Protein AF-0000000082405151 (afdb_homodimer)

Sequence (418 aa):
MPEPERIDKRSLRYAGRREELLDALTRYVIDNGVGELTVRQLAKAVGVSHASLLNHFESKENLLSEVIENMRGESIPIAVPMKPGVDPAAVLTAWWTERTTPEVLPRFRVMVEIYALALGDRERYGRFLDRFVGDWIEALEAGLRQAGCPEDDVASVATLLLSQMRGLSMDLLATGDRARVDRAFGLFVDGFAARAREWSTPGSDRLQHMPEPERIDKRSLRYAGRREELLDALTRYVIDNGVGELTVRQLAKAVGVSHASLLNHFESKENLLSEVIENMRGESIPIAVPMKPGVDPAAVLTAWWTERTTPEVLPRFRVMVEIYALALGDRERYGRFLDRFVGDWIEALEAGLRQAGCPEDDVASVATLLLSQMRGLSMDLLATGDRARVDRAFGLFVDGFAARAREWSTPGSDRLQH

Organism: Rhodococcus erythropolis (NCBI:txid1833)

Nearest PDB structures (foldseek):
  6el2-assembly1_B  TM=7.004E-01  e=1.557E-03  Sulfolobus acidocaldarius
  4x1e-assembly1_B  TM=6.246E-01  e=1.176E-03  Escherichia coli CFT073
  7w2q-assembly1_B  TM=6.447E-01  e=5.257E-03  Pseudomonas aeruginosa PAO1
  5icj-assembly1_B  TM=6.726E-01  e=6.643E-03  Mycobacterium tuberculosis
  5efy-assembly1_A  TM=4.944E-01  e=3.450E-03  Streptomyces coelicolor A3(2)

Foldseek 3Di:
DPDPPPPDPVVVVVVVVLVVLLVQLLVVCLVPADVPDDLCNSCVSSVHDSVVVCVSQVDPLSSVVSSLVVLVVVQLPDQLCLAPPDQNLVSLVVSLVVCQPPVRLSSLVNLVRLVVVCVVPVVSCVVSVCCVQPVQLVSQLVSCVNLQNDPVCSNVVSVCSVVLSSVLSVVCVVPVCVVVSVVVVVVVSVVVSVVSVVRPPPPPPPPPD/DPDPPCPDPVVVVVVVVLVVLLVQLLVVCLVPADVPDDLCNSCVSSVHDSVVVCVSQVDPLSSVVSSLVVLVVVLLPDQLCLAPPDQNLVSLVVSLVVCQPPVRLSSLVNLVRLVVVCVVPVVSCVVSVCCVQPVQLVSQLVSCVNLQNDPVCSSVVSVCSVVLSSVLSVVCVVPVCCVVSVVVVVVVSVVVSVVSVVRPPPPPPPPPD

Secondary structure (DSSP, 8-state):
--------HHHHHHHHHHHHHHHHHHHHHHHH-STT--HHHHHHHHT--HHHHHHHHSSHHHHHHHHHHHHHHHHS-SS----TTS-HHHHHHHHHHHHTSTTTHHHHHHHHHHHHHHHH-HHHHHHHHHHHHHHHHHHHHHHHHHTT--HHHHHHHHHHHHHHHHHHHHHHHHH--HHHHHHHHHHHHHHHHHHHHHHHS--------/--------HHHHHHHHHHHHHHHHHHHHHHHH-STT--HHHHHHHHT--HHHHHHHHSSHHHHHHHHHHHHHHHHS-SS----TTS-HHHHHHHHHHHHTSTTTHHHHHHHHHHHHHHHH-HHHHHHHHHHHHHHHHHHHHHHHHHTT--HHHHHHHHHHHHHHHHHHHHHHHHH--HHHHHHHHHHHHHHHHHHHHHHHS--------

pLDDT: mean 81.21, std 15.54, range [27.67, 98.06]

Radius of gyration: 25.45 Å; Cα contacts (8 Å, |Δi|>4): 414; chains: 2; bounding box: 103×83×60 Å

Structure (mmCIF, N/CA/C/O backbone):
data_AF-0000000082405151-model_v1
#
loop_
_entity.id
_entity.type
_entity.pdbx_description
1 polymer 'TetR/AcrR family transcriptional regulator'
#
loop_
_atom_site.group_PDB
_atom_site.id
_atom_site.type_symbol
_atom_site.label_atom_id
_atom_site.label_alt_id
_atom_site.label_comp_id
_atom_site.label_asym_id
_atom_site.label_entity_id
_atom_site.label_seq_id
_atom_site.pdbx_PDB_ins_code
_atom_site.Cartn_x
_atom_site.Cartn_y
_atom_site.Cartn_z
_atom_site.occupancy
_atom_site.B_iso_or_equiv
_atom_site.auth_seq_id
_atom_site.auth_comp_id
_atom_site.auth_asym_id
_atom_site.auth_atom_id
_atom_site.pdbx_PDB_model_num
ATOM 1 N N . MET A 1 1 ? 49.594 31.188 -8.688 1 39.72 1 MET A N 1
ATOM 2 C CA . MET A 1 1 ? 48.938 29.938 -8.328 1 39.72 1 MET A CA 1
ATOM 3 C C . MET A 1 1 ? 47.688 30.188 -7.508 1 39.72 1 MET A C 1
ATOM 5 O O . MET A 1 1 ? 47.719 30.922 -6.52 1 39.72 1 MET A O 1
ATOM 9 N N . PRO A 1 2 ? 46.406 30.109 -8.008 1 48.66 2 PRO A N 1
ATOM 10 C CA . PRO A 1 2 ? 45.219 30.516 -7.219 1 48.66 2 PRO A CA 1
ATOM 11 C C . PRO A 1 2 ? 45.156 29.812 -5.859 1 48.66 2 PRO A C 1
ATOM 13 O O . PRO A 1 2 ? 45.688 28.703 -5.707 1 48.66 2 PRO A O 1
ATOM 16 N N . GLU A 1 3 ? 45.25 30.547 -4.734 1 45.31 3 GLU A N 1
ATOM 17 C CA . GLU A 1 3 ? 45.156 30.031 -3.377 1 45.31 3 GLU A CA 1
ATOM 18 C C . GLU A 1 3 ? 44.031 29 -3.268 1 45.31 3 GLU A C 1
ATOM 20 O O . GLU A 1 3 ? 42.969 29.188 -3.83 1 45.31 3 GLU A O 1
ATOM 25 N N . PRO A 1 4 ? 44.406 27.719 -3.062 1 49.75 4 PRO A N 1
ATOM 26 C CA . PRO A 1 4 ? 43.375 26.688 -2.916 1 49.75 4 PRO A CA 1
ATOM 27 C C . PRO A 1 4 ? 42.156 27.172 -2.131 1 49.75 4 PRO A C 1
ATOM 29 O O . PRO A 1 4 ? 42.281 28.016 -1.244 1 49.75 4 PRO A O 1
ATOM 32 N N . GLU A 1 5 ? 41.094 27.438 -2.715 1 47.69 5 GLU A N 1
ATOM 33 C CA . GLU A 1 5 ? 39.812 27.828 -2.135 1 47.69 5 GLU A CA 1
ATOM 34 C C . GLU A 1 5 ? 39.656 27.281 -0.72 1 47.69 5 GLU A C 1
ATOM 36 O O . GLU A 1 5 ? 39.75 26.062 -0.505 1 47.69 5 GLU A O 1
ATOM 41 N N . ARG A 1 6 ? 40.188 27.844 0.353 1 46.38 6 ARG A N 1
ATOM 42 C CA . ARG A 1 6 ? 39.938 27.594 1.771 1 46.38 6 ARG A CA 1
ATOM 43 C C . ARG A 1 6 ? 38.531 27.078 2 1 46.38 6 ARG A C 1
ATOM 45 O O . ARG A 1 6 ? 37.562 27.828 1.889 1 46.38 6 ARG A O 1
ATOM 52 N N . ILE A 1 7 ? 38.125 25.938 1.45 1 52.62 7 ILE A N 1
ATOM 53 C CA . ILE A 1 7 ? 36.906 25.312 1.968 1 52.62 7 ILE A CA 1
ATOM 54 C C . ILE A 1 7 ? 36.75 25.625 3.451 1 52.62 7 ILE A C 1
ATOM 56 O O . ILE A 1 7 ? 37.562 25.219 4.273 1 52.62 7 ILE A O 1
ATOM 60 N N . ASP A 1 8 ? 36.219 26.844 3.857 1 57.56 8 ASP A N 1
ATOM 61 C CA . ASP A 1 8 ? 36.062 27.484 5.164 1 57.56 8 ASP A CA 1
ATOM 62 C C . ASP A 1 8 ? 35.469 26.5 6.18 1 57.56 8 ASP A C 1
ATOM 64 O O . ASP A 1 8 ? 34.562 25.75 5.863 1 57.56 8 ASP A O 1
ATOM 68 N N . LYS A 1 9 ? 36.219 26.016 7.23 1 59.38 9 LYS A N 1
ATOM 69 C CA . LYS A 1 9 ? 35.875 25.234 8.406 1 59.38 9 LYS A CA 1
ATOM 70 C C . LYS A 1 9 ? 34.438 25.5 8.844 1 59.38 9 LYS A C 1
ATOM 72 O O . LYS A 1 9 ? 33.719 24.578 9.297 1 59.38 9 LYS A O 1
ATOM 77 N N . ARG A 1 10 ? 34.062 26.812 8.711 1 60.12 10 ARG A N 1
ATOM 78 C CA . ARG A 1 10 ? 32.719 27.188 9.094 1 60.12 10 ARG A CA 1
ATOM 79 C C . ARG A 1 10 ? 31.672 26.484 8.219 1 60.12 10 ARG A C 1
ATOM 81 O O . ARG A 1 10 ? 30.641 26.031 8.711 1 60.12 10 ARG A O 1
ATOM 88 N N . SER A 1 11 ? 32 26.422 6.871 1 62.91 11 SER A N 1
ATOM 89 C CA . SER A 1 11 ? 31.094 25.75 5.941 1 62.91 11 SER A CA 1
ATOM 90 C C . SER A 1 11 ? 31 24.266 6.238 1 62.91 11 SER A C 1
ATOM 92 O O . SER A 1 11 ? 29.922 23.672 6.16 1 62.91 11 SER A O 1
ATOM 94 N N . LEU A 1 12 ? 32.094 23.719 6.59 1 58.53 12 LEU A N 1
ATOM 95 C CA . LEU A 1 12 ? 32.094 22.297 6.93 1 58.53 12 LEU A CA 1
ATOM 96 C C . LEU A 1 12 ? 31.328 22.047 8.227 1 58.53 12 LEU A C 1
ATOM 98 O O . LEU A 1 12 ? 30.609 21.047 8.336 1 58.53 12 LEU A O 1
ATOM 102 N N . ARG A 1 13 ? 31.594 22.891 9.219 1 62.38 13 ARG A N 1
ATOM 103 C CA . ARG A 1 13 ? 30.844 22.781 10.469 1 62.38 13 ARG A CA 1
ATOM 104 C C . ARG A 1 13 ? 29.344 22.938 10.234 1 62.38 13 ARG A C 1
ATOM 106 O O . ARG A 1 13 ? 28.547 22.219 10.828 1 62.38 13 ARG A O 1
ATOM 113 N N . TYR A 1 14 ? 29.141 23.844 9.328 1 64.94 14 TYR A N 1
ATOM 114 C CA . TYR A 1 14 ? 27.734 24.094 8.992 1 64.94 14 TYR A CA 1
ATOM 115 C C . TYR A 1 14 ? 27.141 22.906 8.258 1 64.94 14 TYR A C 1
ATOM 117 O O . TYR A 1 14 ? 26.031 22.469 8.578 1 64.94 14 TYR A O 1
ATOM 125 N N . ALA A 1 15 ? 27.906 22.406 7.277 1 69.62 15 ALA A N 1
ATOM 126 C CA . ALA A 1 15 ? 27.469 21.25 6.523 1 69.62 15 ALA A CA 1
ATOM 127 C C . ALA A 1 15 ? 27.312 20.031 7.43 1 69.62 15 ALA A C 1
ATOM 129 O O . ALA A 1 15 ? 26.375 19.25 7.281 1 69.62 15 ALA A O 1
ATOM 130 N N . GLY A 1 16 ? 28.203 19.844 8.227 1 71.25 16 GLY A N 1
ATOM 131 C CA . GLY A 1 16 ? 28.125 18.75 9.188 1 71.25 16 GLY A CA 1
ATOM 132 C C . GLY A 1 16 ? 26.906 18.844 10.102 1 71.25 16 GLY A C 1
ATOM 133 O O . GLY A 1 16 ? 26.234 17.844 10.344 1 71.25 16 GLY A O 1
ATOM 134 N N . ARG A 1 17 ? 26.641 20.016 10.461 1 82.06 17 ARG A N 1
ATOM 135 C CA . ARG A 1 17 ? 25.5 20.234 11.328 1 82.06 17 ARG A CA 1
ATOM 136 C C . ARG A 1 17 ? 24.188 19.969 10.586 1 82.06 17 ARG A C 1
ATOM 138 O O . ARG A 1 17 ? 23.266 19.359 11.141 1 82.06 17 ARG A O 1
ATOM 145 N N . ARG A 1 18 ? 24.234 20.359 9.344 1 87.75 18 ARG A N 1
ATOM 146 C CA . ARG A 1 18 ? 23.047 20.141 8.523 1 87.75 18 ARG A CA 1
ATOM 147 C C . ARG A 1 18 ? 22.766 18.641 8.352 1 87.75 18 ARG A C 1
ATOM 149 O O . ARG A 1 18 ? 21.625 18.219 8.453 1 87.75 18 ARG A O 1
ATOM 156 N N . GLU A 1 19 ? 23.812 17.906 8.109 1 88.38 19 GLU A N 1
ATOM 157 C CA . GLU A 1 19 ? 23.672 16.469 7.934 1 88.38 19 GLU A CA 1
ATOM 158 C C . GLU A 1 19 ? 23.203 15.797 9.227 1 88.38 19 GLU A C 1
ATOM 160 O O . GLU A 1 19 ? 22.375 14.883 9.195 1 88.38 19 GLU A O 1
ATOM 165 N N . GLU A 1 20 ? 23.734 16.234 10.25 1 89.5 20 GLU A N 1
ATOM 166 C CA . GLU A 1 20 ? 23.328 15.719 11.547 1 89.5 20 GLU A CA 1
ATOM 167 C C . GLU A 1 20 ? 21.859 16.016 11.82 1 89.5 20 GLU A C 1
ATOM 169 O O . GLU A 1 20 ? 21.125 15.164 12.336 1 89.5 20 GLU A O 1
ATOM 174 N N . LEU A 1 21 ? 21.484 17.203 11.492 1 90.62 21 LEU A N 1
ATOM 175 C CA . LEU A 1 21 ? 20.094 17.609 11.672 1 90.62 21 LEU A CA 1
ATOM 176 C C . LEU A 1 21 ? 19.172 16.781 10.797 1 90.62 21 LEU A C 1
ATOM 178 O O . LEU A 1 21 ? 18.109 16.312 11.25 1 90.62 21 LEU A O 1
ATOM 182 N N . LEU A 1 22 ? 19.641 16.578 9.625 1 90.81 22 LEU A N 1
ATOM 183 C CA . LEU A 1 22 ? 18.844 15.789 8.695 1 90.81 22 LEU A CA 1
ATOM 184 C C . LEU A 1 22 ? 18.672 14.359 9.203 1 90.81 22 LEU A C 1
ATOM 186 O O . LEU A 1 22 ? 17.578 13.797 9.133 1 90.81 22 LEU A O 1
ATOM 190 N N . ASP A 1 23 ? 19.703 13.82 9.711 1 90.5 23 ASP A N 1
ATOM 191 C CA . ASP A 1 23 ? 19.656 12.461 10.242 1 90.5 23 ASP A CA 1
ATOM 192 C C . ASP A 1 23 ? 18.719 12.367 11.438 1 90.5 23 ASP A C 1
ATOM 194 O O . ASP A 1 23 ? 17.906 11.438 11.531 1 90.5 23 ASP A O 1
ATOM 198 N N . ALA A 1 24 ? 18.844 13.328 12.25 1 91.44 24 ALA A N 1
ATOM 199 C CA . ALA A 1 24 ? 17.984 13.359 13.438 1 91.44 24 ALA A CA 1
ATOM 200 C C . ALA A 1 24 ? 16.516 13.539 13.047 1 91.44 24 ALA A C 1
ATOM 202 O O . ALA A 1 24 ? 15.641 12.891 13.617 1 91.44 24 ALA A O 1
ATOM 203 N N . LEU A 1 25 ? 16.328 14.375 12.102 1 91.19 25 LEU A N 1
ATOM 204 C CA . LEU A 1 25 ? 14.969 14.617 11.633 1 91.19 25 LEU A CA 1
ATOM 205 C C . LEU A 1 25 ? 14.398 13.383 10.953 1 91.19 25 LEU A C 1
ATOM 207 O O . LEU A 1 25 ? 13.219 13.062 11.125 1 91.19 25 LEU A O 1
ATOM 211 N N . THR A 1 26 ? 15.227 12.758 10.258 1 89.38 26 THR A N 1
ATOM 212 C CA . THR A 1 26 ? 14.812 11.531 9.586 1 89.38 26 THR A CA 1
ATOM 213 C C . THR A 1 26 ? 14.406 10.469 10.609 1 89.38 26 THR A C 1
ATOM 215 O O . THR A 1 26 ? 13.359 9.836 10.469 1 89.38 26 THR A O 1
ATOM 218 N N . ARG A 1 27 ? 15.164 10.336 11.617 1 88.81 27 ARG A N 1
ATOM 219 C CA . ARG A 1 27 ? 14.836 9.391 12.68 1 88.81 27 ARG A CA 1
ATOM 220 C C . ARG A 1 27 ? 13.531 9.766 13.367 1 88.81 27 ARG A C 1
ATOM 222 O O . ARG A 1 27 ? 12.711 8.898 13.672 1 88.81 27 ARG A O 1
ATOM 229 N N . TYR A 1 28 ? 13.406 11.023 13.555 1 88.81 28 TYR A N 1
ATOM 230 C CA . TYR A 1 28 ? 12.188 11.508 14.18 1 88.81 28 TYR A CA 1
ATOM 231 C C . TYR A 1 28 ? 10.961 11.172 13.336 1 88.81 28 TYR A C 1
ATOM 233 O O . TYR A 1 28 ? 9.953 10.695 13.859 1 88.81 28 TYR A O 1
ATOM 241 N N . VAL A 1 29 ? 11.07 11.359 12.109 1 88.06 29 VAL A N 1
ATOM 242 C CA . VAL A 1 29 ? 9.961 11.125 11.188 1 88.06 29 VAL A CA 1
ATOM 243 C C . VAL A 1 29 ? 9.664 9.625 11.109 1 88.06 29 VAL A C 1
ATOM 245 O O . VAL A 1 29 ? 8.5 9.219 11.062 1 88.06 29 VAL A O 1
ATOM 248 N N . ILE A 1 30 ? 10.672 8.828 11.102 1 86.88 30 ILE A N 1
ATOM 249 C CA . ILE A 1 30 ? 10.492 7.383 11.078 1 86.88 30 ILE A CA 1
ATOM 250 C C . ILE A 1 30 ? 9.727 6.938 12.32 1 86.88 30 ILE A C 1
ATOM 252 O O . ILE A 1 30 ? 8.828 6.094 12.234 1 86.88 30 ILE A O 1
ATOM 256 N N . ASP A 1 31 ? 10.008 7.613 13.406 1 86.12 31 ASP A N 1
ATOM 257 C CA . ASP A 1 31 ? 9.414 7.215 14.68 1 86.12 31 ASP A CA 1
ATOM 258 C C . ASP A 1 31 ? 7.992 7.758 14.812 1 86.12 31 ASP A C 1
ATOM 260 O O . ASP A 1 31 ? 7.137 7.125 15.438 1 86.12 31 ASP A O 1
ATOM 264 N N . ASN A 1 32 ? 7.777 8.945 14.141 1 83.75 32 ASN A N 1
ATOM 265 C CA . ASN A 1 32 ? 6.543 9.648 14.477 1 83.75 32 ASN A CA 1
ATOM 266 C C . ASN A 1 32 ? 5.625 9.773 13.266 1 83.75 32 ASN A C 1
ATOM 268 O O . ASN A 1 32 ? 4.438 10.078 13.414 1 83.75 32 ASN A O 1
ATOM 272 N N . GLY A 1 33 ? 6.195 9.484 12.125 1 83.06 33 GLY A N 1
ATOM 273 C CA . GLY A 1 33 ? 5.398 9.672 10.922 1 83.06 33 GLY A CA 1
ATOM 274 C C . GLY A 1 33 ? 5.426 11.094 10.406 1 83.06 33 GLY A C 1
ATOM 275 O O . GLY A 1 33 ? 6.121 11.953 10.961 1 83.06 33 GLY A O 1
ATOM 276 N N . VAL A 1 34 ? 4.719 11.398 9.219 1 76.5 34 VAL A N 1
ATOM 277 C CA . VAL A 1 34 ? 4.754 12.688 8.547 1 76.5 34 VAL A CA 1
ATOM 278 C C . VAL A 1 34 ? 3.443 13.438 8.789 1 76.5 34 VAL A C 1
ATOM 280 O O . VAL A 1 34 ? 3.387 14.664 8.672 1 76.5 34 VAL A O 1
ATOM 283 N N . GLY A 1 35 ? 2.336 12.805 9.094 1 64.12 35 GLY A N 1
ATOM 284 C CA . GLY A 1 35 ? 0.981 13.336 9.086 1 64.12 35 GLY A CA 1
ATOM 285 C C . GLY A 1 35 ? 0.878 14.719 9.695 1 64.12 35 GLY A C 1
ATOM 286 O O . GLY A 1 35 ? 0.462 15.672 9.023 1 64.12 35 GLY A O 1
ATOM 287 N N . GLU A 1 36 ? 1.064 14.977 10.883 1 64.62 36 GLU A N 1
ATOM 288 C CA . GLU A 1 36 ? 0.794 16.25 11.523 1 64.62 36 GLU A CA 1
ATOM 289 C C . GLU A 1 36 ? 2.09 17 11.836 1 64.62 36 GLU A C 1
ATOM 291 O O . GLU A 1 36 ? 2.115 17.875 12.695 1 64.62 36 GLU A O 1
ATOM 296 N N . LEU A 1 37 ? 3.018 16.75 10.977 1 73 37 LEU A N 1
ATOM 297 C CA . LEU A 1 37 ? 4.293 17.344 11.367 1 73 37 LEU A CA 1
ATOM 298 C C . LEU A 1 37 ? 4.367 18.812 10.945 1 73 37 LEU A C 1
ATOM 300 O O . LEU A 1 37 ? 4.039 19.156 9.805 1 73 37 LEU A O 1
ATOM 304 N N . THR A 1 38 ? 4.602 19.656 11.945 1 76.62 38 THR A N 1
ATOM 305 C CA . THR A 1 38 ? 4.859 21.062 11.695 1 76.62 38 THR A CA 1
ATOM 306 C C . THR A 1 38 ? 6.348 21.375 11.828 1 76.62 38 THR A C 1
ATOM 308 O O . THR A 1 38 ? 7.098 20.594 12.422 1 76.62 38 THR A O 1
ATOM 311 N N . VAL A 1 39 ? 6.707 22.438 11.234 1 80.44 39 VAL A N 1
ATOM 312 C CA . VAL A 1 39 ? 8.094 22.875 11.359 1 80.44 39 VAL A CA 1
ATOM 313 C C . VAL A 1 39 ? 8.445 23.078 12.828 1 80.44 39 VAL A C 1
ATOM 315 O O . VAL A 1 39 ? 9.555 22.766 13.258 1 80.44 39 VAL A O 1
ATOM 318 N N . ARG A 1 40 ? 7.535 23.562 13.547 1 84.5 40 ARG A N 1
ATOM 319 C CA . ARG A 1 40 ? 7.746 23.797 14.977 1 84.5 40 ARG A CA 1
ATOM 320 C C . ARG A 1 40 ? 8.023 22.5 15.711 1 84.5 40 ARG A C 1
ATOM 322 O O . ARG A 1 40 ? 8.93 22.422 16.547 1 84.5 40 ARG A O 1
ATOM 329 N N . GLN A 1 41 ? 7.336 21.531 15.438 1 85.12 41 GLN A N 1
ATOM 330 C CA . GLN A 1 41 ? 7.516 20.219 16.062 1 85.12 41 GLN A CA 1
ATOM 331 C C . GLN A 1 41 ? 8.859 19.609 15.664 1 85.12 41 GLN A C 1
ATOM 333 O O . GLN A 1 41 ? 9.539 19.016 16.5 1 85.12 41 GLN A O 1
ATOM 338 N N . LEU A 1 42 ? 9.195 19.734 14.422 1 87.56 42 LEU A N 1
ATOM 339 C CA . LEU A 1 42 ? 10.461 19.203 13.93 1 87.56 42 LEU A CA 1
ATOM 340 C C . LEU A 1 42 ? 11.641 19.906 14.586 1 87.56 42 LEU A C 1
ATOM 342 O O . LEU A 1 42 ? 12.617 19.25 14.977 1 87.56 42 LEU A O 1
ATOM 346 N N . ALA A 1 43 ? 11.5 21.188 14.672 1 89.31 43 ALA A N 1
ATOM 347 C CA . ALA A 1 43 ? 12.547 21.984 15.32 1 89.31 43 ALA A CA 1
ATOM 348 C C . ALA A 1 43 ? 12.734 21.562 16.766 1 89.31 43 ALA A C 1
ATOM 350 O O . ALA A 1 43 ? 13.859 21.344 17.219 1 89.31 43 ALA A O 1
ATOM 351 N N . LYS A 1 44 ? 11.68 21.391 17.453 1 89.38 44 LYS A N 1
ATOM 352 C CA . LYS A 1 44 ? 11.711 20.984 18.859 1 89.38 44 LYS A CA 1
ATOM 353 C C . LYS A 1 44 ? 12.32 19.594 19.016 1 89.38 44 LYS A C 1
ATOM 355 O O . LYS A 1 44 ? 13.102 19.359 19.938 1 89.38 44 LYS A O 1
ATOM 360 N N . ALA A 1 45 ? 12.023 18.797 18.125 1 86.81 45 ALA A N 1
ATOM 361 C CA . ALA A 1 45 ? 12.477 17.406 18.188 1 86.81 45 ALA A CA 1
ATOM 362 C C . ALA A 1 45 ? 14 17.312 18.109 1 86.81 45 ALA A C 1
ATOM 364 O O . ALA A 1 45 ? 14.602 16.406 18.656 1 86.81 45 ALA A O 1
ATOM 365 N N . VAL A 1 46 ? 14.57 18.234 17.406 1 89.25 46 VAL A N 1
ATOM 366 C CA . VAL A 1 46 ? 16.016 18.141 17.203 1 89.25 46 VAL A CA 1
ATOM 367 C C . VAL A 1 46 ? 16.734 19.219 18 1 89.25 46 VAL A C 1
ATOM 369 O O . VAL A 1 46 ? 17.938 19.406 17.859 1 89.25 46 VAL A O 1
ATOM 372 N N . GLY A 1 47 ? 16 19.984 18.719 1 91.31 47 GLY A N 1
ATOM 373 C CA . GLY A 1 47 ? 16.578 20.906 19.688 1 91.31 47 GLY A CA 1
ATOM 374 C C . GLY A 1 47 ? 17.109 22.172 19.047 1 91.31 47 GLY A C 1
ATOM 375 O O . GLY A 1 47 ? 18.156 22.688 19.453 1 91.31 47 GLY A O 1
ATOM 376 N N . VAL A 1 48 ? 16.484 22.594 17.984 1 91.12 48 VAL A N 1
ATOM 377 C CA . VAL A 1 48 ? 16.891 23.844 17.359 1 91.12 48 VAL A CA 1
ATOM 378 C C . VAL A 1 48 ? 15.695 24.781 17.25 1 91.12 48 VAL A C 1
ATOM 380 O O . VAL A 1 48 ? 14.562 24.375 17.516 1 91.12 48 VAL A O 1
ATOM 383 N N . SER A 1 49 ? 16 25.984 16.906 1 89.06 49 SER A N 1
ATOM 384 C CA . SER A 1 49 ? 14.922 26.953 16.734 1 89.06 49 SER A CA 1
ATOM 385 C C . SER A 1 49 ? 14.242 26.766 15.375 1 89.06 49 SER A C 1
ATOM 387 O O . SER A 1 49 ? 14.82 26.203 14.453 1 89.06 49 SER A O 1
ATOM 389 N N . HIS A 1 50 ? 13.039 27.234 15.305 1 87.31 50 HIS A N 1
ATOM 390 C CA . HIS A 1 50 ? 12.305 27.281 14.047 1 87.31 50 HIS A CA 1
ATOM 391 C C . HIS A 1 50 ? 13.102 27.984 12.961 1 87.31 50 HIS A C 1
ATOM 393 O O . HIS A 1 50 ? 13.203 27.5 11.836 1 87.31 50 HIS A O 1
ATOM 399 N N . ALA A 1 51 ? 13.672 29.109 13.359 1 85.62 51 ALA A N 1
ATOM 400 C CA . ALA A 1 51 ? 14.445 29.922 12.422 1 85.62 51 ALA A CA 1
ATOM 401 C C . ALA A 1 51 ? 15.672 29.156 11.922 1 85.62 51 ALA A C 1
ATOM 403 O O . ALA A 1 51 ? 16 29.219 10.734 1 85.62 51 ALA A O 1
ATOM 404 N N . SER A 1 52 ? 16.328 28.484 12.781 1 87.44 52 SER A N 1
ATOM 405 C CA . SER A 1 52 ? 17.5 27.703 12.414 1 87.44 52 SER A CA 1
ATOM 406 C C . SER A 1 52 ? 17.156 26.609 11.406 1 87.44 52 SER A C 1
ATOM 408 O O . SER A 1 52 ? 17.891 26.406 10.438 1 87.44 52 SER A O 1
ATOM 410 N N . LEU A 1 53 ? 16.031 25.938 11.602 1 88.62 53 LEU A N 1
ATOM 411 C CA . LEU A 1 53 ? 15.609 24.891 10.695 1 88.62 53 LEU A CA 1
ATOM 412 C C . LEU A 1 53 ? 15.305 25.453 9.312 1 88.62 53 LEU A C 1
ATOM 414 O O . LEU A 1 53 ? 15.672 24.844 8.297 1 88.62 53 LEU A O 1
ATOM 418 N N . LEU A 1 54 ? 14.711 26.625 9.352 1 87 54 LEU A N 1
ATOM 419 C CA . LEU A 1 54 ? 14.344 27.25 8.078 1 87 54 LEU A CA 1
ATOM 420 C C . LEU A 1 54 ? 15.586 27.75 7.348 1 87 54 LEU A C 1
ATOM 422 O O . LEU A 1 54 ? 15.633 27.719 6.113 1 87 54 LEU A O 1
ATOM 426 N N . ASN A 1 55 ? 16.5 28.188 8.141 1 87.38 55 ASN A N 1
ATOM 427 C CA . ASN A 1 55 ? 17.75 28.609 7.539 1 87.38 55 ASN A CA 1
ATOM 428 C C . ASN A 1 55 ? 18.453 27.469 6.828 1 87.38 55 ASN A C 1
ATOM 430 O O . ASN A 1 55 ? 19.031 27.656 5.75 1 87.38 55 ASN A O 1
ATOM 434 N N . HIS A 1 56 ? 18.328 26.297 7.363 1 88.94 56 HIS A N 1
ATOM 435 C CA . HIS A 1 56 ? 19.016 25.141 6.797 1 88.94 56 HIS A CA 1
ATOM 436 C C . HIS A 1 56 ? 18.219 24.531 5.652 1 88.94 56 HIS A C 1
ATOM 438 O O . HIS A 1 56 ? 18.781 24.062 4.664 1 88.94 56 HIS A O 1
ATOM 444 N N . PHE A 1 57 ? 16.844 24.547 5.742 1 89.12 57 PHE A N 1
ATOM 445 C CA . PHE A 1 57 ? 16.047 23.734 4.816 1 89.12 57 PHE A CA 1
ATOM 446 C C . PHE A 1 57 ? 15.086 24.625 4.027 1 89.12 57 PHE A C 1
ATOM 448 O O . PHE A 1 57 ? 14.438 24.156 3.094 1 89.12 57 PHE A O 1
ATOM 455 N N . GLU A 1 58 ? 15.055 25.812 4.301 1 84.62 58 GLU A N 1
ATOM 456 C CA . GLU A 1 58 ? 14.383 26.859 3.529 1 84.62 58 GLU A CA 1
ATOM 457 C C . GLU A 1 58 ? 12.875 26.812 3.729 1 84.62 58 GLU A C 1
ATOM 459 O O . GLU A 1 58 ? 12.234 27.844 3.959 1 84.62 58 GLU A O 1
ATOM 464 N N . SER A 1 59 ? 12.266 25.625 3.531 1 82.69 59 SER A N 1
ATOM 465 C CA . SER A 1 59 ? 10.828 25.469 3.719 1 82.69 59 SER A CA 1
ATOM 466 C C . SER A 1 59 ? 10.492 24.094 4.293 1 82.69 59 SER A C 1
ATOM 468 O O . SER A 1 59 ? 11.328 23.188 4.27 1 82.69 59 SER A O 1
ATOM 470 N N . LYS A 1 60 ? 9.273 24.016 4.789 1 80.19 60 LYS A N 1
ATOM 471 C CA . LYS A 1 60 ? 8.812 22.734 5.293 1 80.19 60 LYS A CA 1
ATOM 472 C C . LYS A 1 60 ? 8.812 21.672 4.191 1 80.19 60 LYS A C 1
ATOM 474 O O . LYS A 1 60 ? 9.195 20.531 4.426 1 80.19 60 LYS A O 1
ATOM 479 N N . GLU A 1 61 ? 8.438 22.109 3.061 1 76.81 61 GLU A N 1
ATOM 480 C CA . GLU A 1 61 ? 8.367 21.203 1.922 1 76.81 61 GLU A CA 1
ATOM 481 C C . GLU A 1 61 ? 9.75 20.688 1.537 1 76.81 61 GLU A C 1
ATOM 483 O O . GLU A 1 61 ? 9.93 19.484 1.284 1 76.81 61 GLU A O 1
ATOM 488 N N . ASN A 1 62 ? 10.625 21.562 1.485 1 81.94 62 ASN A N 1
ATOM 489 C CA . ASN A 1 62 ? 11.992 21.172 1.169 1 81.94 62 ASN A CA 1
ATOM 490 C C . ASN A 1 62 ? 12.578 20.25 2.244 1 81.94 62 ASN A C 1
ATOM 492 O O . ASN A 1 62 ? 13.266 19.281 1.932 1 81.94 62 ASN A O 1
ATOM 496 N N . LEU A 1 63 ? 12.344 20.672 3.465 1 83.94 63 LEU A N 1
ATOM 497 C CA . LEU A 1 63 ? 12.805 19.844 4.578 1 83.94 63 LEU A CA 1
ATOM 498 C C . LEU A 1 63 ? 12.258 18.438 4.473 1 83.94 63 LEU A C 1
ATOM 500 O O . LEU A 1 63 ? 13.008 17.453 4.555 1 83.94 63 LEU A O 1
ATOM 504 N N . LEU A 1 64 ? 11.016 18.312 4.215 1 81.19 64 LEU A N 1
ATOM 505 C CA . LEU A 1 64 ? 10.383 17.016 4.117 1 81.19 64 LEU A CA 1
ATOM 506 C C . LEU A 1 64 ? 10.922 16.234 2.926 1 81.19 64 LEU A C 1
ATOM 508 O O . LEU A 1 64 ? 11.133 15.016 3.018 1 81.19 64 LEU A O 1
ATOM 512 N N . SER A 1 65 ? 11.102 16.922 1.875 1 80.56 65 SER A N 1
ATOM 513 C CA . SER A 1 65 ? 11.672 16.281 0.695 1 80.56 65 SER A CA 1
ATOM 514 C C . SER A 1 65 ? 13.039 15.68 0.998 1 80.56 65 SER A C 1
ATOM 516 O O . SER A 1 65 ? 13.344 14.555 0.581 1 80.56 65 SER A O 1
ATOM 518 N N . GLU A 1 66 ? 13.805 16.375 1.707 1 83.25 66 GLU A N 1
ATOM 519 C CA . GLU A 1 66 ? 15.148 15.906 2.043 1 83.25 66 GLU A CA 1
ATOM 520 C C . GLU A 1 66 ? 15.086 14.742 3.031 1 83.25 66 GLU A C 1
ATOM 522 O O . GLU A 1 66 ? 15.898 13.812 2.953 1 83.25 66 GLU A O 1
ATOM 527 N N . VAL A 1 67 ? 14.219 14.844 3.961 1 83.69 67 VAL A N 1
ATOM 528 C CA . VAL A 1 67 ? 14.023 13.758 4.914 1 83.69 67 VAL A CA 1
ATOM 529 C C . VAL A 1 67 ? 13.617 12.484 4.168 1 83.69 67 VAL A C 1
ATOM 531 O O . VAL A 1 67 ? 14.148 11.406 4.441 1 83.69 67 VAL A O 1
ATOM 534 N N . ILE A 1 68 ? 12.766 12.633 3.238 1 78.44 68 ILE A N 1
ATOM 535 C CA . ILE A 1 68 ? 12.289 11.516 2.43 1 78.44 68 ILE A CA 1
ATOM 536 C C . ILE A 1 68 ? 13.445 10.914 1.64 1 78.44 68 ILE A C 1
ATOM 538 O O . ILE A 1 68 ? 13.617 9.695 1.598 1 78.44 68 ILE A O 1
ATOM 542 N N . GLU A 1 69 ? 14.195 11.734 1.042 1 77.5 69 GLU A N 1
ATOM 543 C CA . GLU A 1 69 ? 15.344 11.281 0.264 1 77.5 69 GLU A CA 1
ATOM 544 C C . GLU A 1 69 ? 16.359 10.57 1.148 1 77.5 69 GLU A C 1
ATOM 546 O O . GLU A 1 69 ? 16.953 9.562 0.747 1 77.5 69 GLU A O 1
ATOM 551 N N . ASN A 1 70 ? 16.516 11.125 2.295 1 79.69 70 ASN A N 1
ATOM 552 C CA . ASN A 1 70 ? 17.453 10.539 3.238 1 79.69 70 ASN A CA 1
ATOM 553 C C . ASN A 1 70 ? 16.969 9.172 3.73 1 79.69 70 ASN A C 1
ATOM 555 O O . ASN A 1 70 ? 17.781 8.281 3.986 1 79.69 70 ASN A O 1
ATOM 559 N N . MET A 1 71 ? 15.75 9.008 3.916 1 76.31 71 MET A N 1
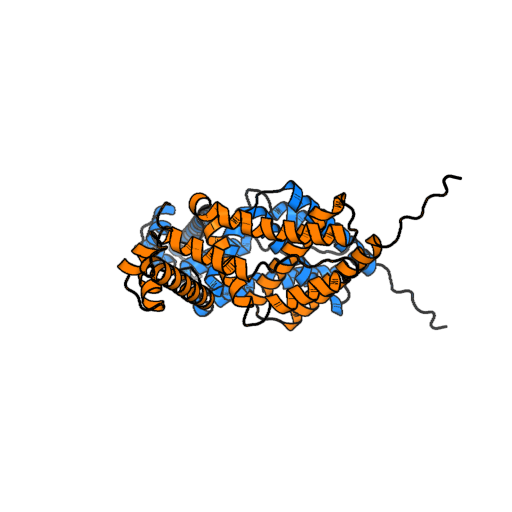ATOM 560 C CA . MET A 1 71 ? 15.164 7.73 4.324 1 76.31 71 MET A CA 1
ATOM 561 C C . MET A 1 71 ? 15.32 6.688 3.223 1 76.31 71 MET A C 1
ATOM 563 O O . MET A 1 71 ? 15.562 5.512 3.506 1 76.31 71 MET A O 1
ATOM 567 N N . ARG A 1 72 ? 15.055 7.055 1.969 1 66.75 72 ARG A N 1
ATOM 568 C CA . ARG A 1 72 ? 15.18 6.184 0.805 1 66.75 72 ARG A CA 1
ATOM 569 C C . ARG A 1 72 ? 16.594 5.637 0.679 1 66.75 72 ARG A C 1
ATOM 571 O O . ARG A 1 72 ? 16.797 4.469 0.342 1 66.75 72 ARG A O 1
ATOM 578 N N . GLY A 1 73 ? 17.562 6.52 0.658 1 57.91 73 GLY A N 1
ATOM 579 C CA . GLY A 1 73 ? 18.953 6.109 0.579 1 57.91 73 GLY A CA 1
ATOM 580 C C . GLY A 1 73 ? 19.297 4.988 1.539 1 57.91 73 GLY A C 1
ATOM 581 O O . GLY A 1 73 ? 20.141 4.141 1.232 1 57.91 73 GLY A O 1
ATOM 582 N N . GLU A 1 74 ? 18.625 4.949 2.547 1 52.75 74 GLU A N 1
ATOM 583 C CA . GLU A 1 74 ? 18.875 3.896 3.529 1 52.75 74 GLU A CA 1
ATOM 584 C C . GLU A 1 74 ? 18.094 2.631 3.184 1 52.75 74 GLU A C 1
ATOM 586 O O . GLU A 1 74 ? 18.406 1.546 3.676 1 52.75 74 GLU A O 1
ATOM 591 N N . SER A 1 75 ? 17.094 2.734 2.436 1 53.94 75 SER A N 1
ATOM 592 C CA . SER A 1 75 ? 16.188 1.61 2.25 1 53.94 75 SER A CA 1
ATOM 593 C C . SER A 1 75 ? 16.422 0.923 0.91 1 53.94 75 SER A C 1
ATOM 595 O O . SER A 1 75 ? 16.062 -0.242 0.73 1 53.94 75 SER A O 1
ATOM 597 N N . ILE A 1 76 ? 16.531 1.748 -0.221 1 48.66 76 ILE A N 1
ATOM 598 C CA . ILE A 1 76 ? 16.734 0.998 -1.457 1 48.66 76 ILE A CA 1
ATOM 599 C C . ILE A 1 76 ? 18.047 0.221 -1.388 1 48.66 76 ILE A C 1
ATOM 601 O O . ILE A 1 76 ? 19.125 0.815 -1.349 1 48.66 76 ILE A O 1
ATOM 605 N N . PRO A 1 77 ? 18.062 -0.785 -0.589 1 46.22 77 PRO A N 1
ATOM 606 C CA . PRO A 1 77 ? 19.359 -1.445 -0.776 1 46.22 77 PRO A CA 1
ATOM 607 C C . PRO A 1 77 ? 19.953 -1.212 -2.166 1 46.22 77 PRO A C 1
ATOM 609 O O . PRO A 1 77 ? 19.203 -0.99 -3.125 1 46.22 77 PRO A O 1
ATOM 612 N N . ILE A 1 78 ? 21.234 -0.867 -2.24 1 43.16 78 ILE A N 1
ATOM 613 C CA . ILE A 1 78 ? 21.922 -1.126 -3.498 1 43.16 78 ILE A CA 1
ATOM 614 C C . ILE A 1 78 ? 21.219 -2.236 -4.262 1 43.16 78 ILE A C 1
ATOM 616 O O . ILE A 1 78 ? 20.453 -3.016 -3.676 1 43.16 78 ILE A O 1
ATOM 620 N N . ALA A 1 79 ? 21.875 -2.768 -5.434 1 49.09 79 ALA A N 1
ATOM 621 C CA . ALA A 1 79 ? 21.672 -3.842 -6.398 1 49.09 79 ALA A CA 1
ATOM 622 C C . ALA A 1 79 ? 21.172 -5.113 -5.711 1 49.09 79 ALA A C 1
ATOM 624 O O . ALA A 1 79 ? 21.797 -5.586 -4.754 1 49.09 79 ALA A O 1
ATOM 625 N N . VAL A 1 80 ? 19.688 -5.258 -5.535 1 55.31 80 VAL A N 1
ATOM 626 C CA . VAL A 1 80 ? 19.359 -6.664 -5.309 1 55.31 80 VAL A CA 1
ATOM 627 C C . VAL A 1 80 ? 20.391 -7.555 -5.996 1 55.31 80 VAL A C 1
ATOM 629 O O . VAL A 1 80 ? 20.484 -7.566 -7.223 1 55.31 80 VAL 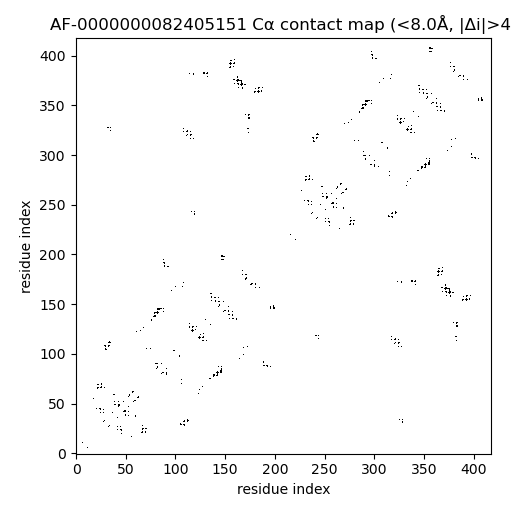A O 1
ATOM 632 N N . PRO A 1 81 ? 21.469 -7.746 -5.273 1 59.75 81 PRO A N 1
ATOM 633 C CA . PRO A 1 81 ? 22.562 -8.461 -5.934 1 59.75 81 PRO A CA 1
ATOM 634 C C . PRO A 1 81 ? 22.125 -9.789 -6.535 1 59.75 81 PRO A C 1
ATOM 636 O O . PRO A 1 81 ? 22.203 -10.828 -5.867 1 59.75 81 PRO A O 1
ATOM 639 N N . MET A 1 82 ? 21.297 -9.703 -7.551 1 63.97 82 MET A N 1
ATOM 640 C CA . MET A 1 82 ? 21.047 -10.977 -8.234 1 63.97 82 MET A CA 1
ATOM 641 C C . MET A 1 82 ? 22.203 -11.344 -9.148 1 63.97 82 MET A C 1
ATOM 643 O O . MET A 1 82 ? 22.172 -11.047 -10.344 1 63.97 82 MET A O 1
ATOM 647 N N . LYS A 1 83 ? 23.406 -11.477 -8.438 1 64.62 83 LYS A N 1
ATOM 648 C CA . LYS A 1 83 ? 24.594 -11.852 -9.18 1 64.62 83 LYS A CA 1
ATOM 649 C C . LYS A 1 83 ? 24.5 -13.281 -9.711 1 64.62 83 LYS A C 1
ATOM 651 O O . LYS A 1 83 ? 23.734 -14.094 -9.18 1 64.62 83 LYS A O 1
ATOM 656 N N . PRO A 1 84 ? 25.203 -13.453 -10.758 1 66.19 84 PRO A N 1
ATOM 657 C CA . PRO A 1 84 ? 25.25 -14.836 -11.242 1 66.19 84 PRO A CA 1
ATOM 658 C C . PRO A 1 84 ? 25.641 -15.836 -10.148 1 66.19 84 PRO A C 1
ATOM 660 O O . PRO A 1 84 ? 26.5 -15.531 -9.312 1 66.19 84 PRO A O 1
ATOM 663 N N . GLY A 1 85 ? 24.891 -16.859 -10.023 1 71.44 85 GLY A N 1
ATOM 664 C CA . GLY A 1 85 ? 25.188 -17.906 -9.062 1 71.44 85 GLY A CA 1
ATOM 665 C C . GLY A 1 85 ? 24.422 -17.75 -7.762 1 71.44 85 GLY A C 1
ATOM 666 O O . GLY A 1 85 ? 24.391 -18.672 -6.941 1 71.44 85 GLY A O 1
ATOM 667 N N . VAL A 1 86 ? 23.859 -16.641 -7.68 1 78.56 86 VAL A N 1
ATOM 668 C CA . VAL A 1 86 ? 23.094 -16.422 -6.457 1 78.56 86 VAL A CA 1
ATOM 669 C C . VAL A 1 86 ? 21.625 -16.828 -6.691 1 78.56 86 VAL A C 1
ATOM 671 O O . VAL A 1 86 ? 21.047 -16.5 -7.734 1 78.56 86 VAL A O 1
ATOM 674 N N . ASP A 1 87 ? 21.125 -17.578 -5.812 1 84.25 87 ASP A N 1
ATOM 675 C CA . ASP A 1 87 ? 19.734 -17.969 -5.875 1 84.25 87 ASP A CA 1
ATOM 676 C C . ASP A 1 87 ? 18.812 -16.766 -5.684 1 84.25 87 ASP A C 1
ATOM 678 O O . ASP A 1 87 ? 18.766 -16.172 -4.605 1 84.25 87 ASP A O 1
ATOM 682 N N . PRO A 1 88 ? 18.156 -16.438 -6.754 1 84.69 88 PRO A N 1
ATOM 683 C CA . PRO A 1 88 ? 17.281 -15.258 -6.648 1 84.69 88 PRO A CA 1
ATOM 684 C C . PRO A 1 88 ? 16.281 -15.375 -5.504 1 84.69 88 PRO A C 1
ATOM 686 O O . PRO A 1 88 ? 15.914 -14.367 -4.898 1 84.69 88 PRO A O 1
ATOM 689 N N . ALA A 1 89 ? 15.875 -16.578 -5.195 1 88.62 89 ALA A N 1
ATOM 690 C CA . ALA A 1 89 ? 14.945 -16.781 -4.09 1 88.62 89 ALA A CA 1
ATOM 691 C C . ALA A 1 89 ? 15.594 -16.422 -2.754 1 88.62 89 ALA A C 1
ATOM 693 O O . ALA A 1 89 ? 14.938 -15.875 -1.866 1 88.62 89 ALA A O 1
ATOM 694 N N . ALA A 1 90 ? 16.844 -16.75 -2.637 1 90.06 90 ALA A N 1
ATOM 695 C CA . ALA A 1 90 ? 17.578 -16.422 -1.42 1 90.06 90 ALA A CA 1
ATOM 696 C C . ALA A 1 90 ? 17.734 -14.906 -1.267 1 90.06 90 ALA A C 1
ATOM 698 O O . ALA A 1 90 ? 17.656 -14.375 -0.156 1 90.06 90 ALA A O 1
ATOM 699 N N . VAL A 1 91 ? 17.906 -14.273 -2.359 1 87.38 91 VAL A N 1
ATOM 700 C CA . VAL A 1 91 ? 18.047 -12.82 -2.361 1 87.38 91 VAL A CA 1
ATOM 701 C C . VAL A 1 91 ? 16.75 -12.172 -1.909 1 87.38 91 VAL A C 1
ATOM 703 O O . VAL A 1 91 ? 16.75 -11.281 -1.06 1 87.38 91 VAL A O 1
ATOM 706 N N . LEU A 1 92 ? 15.672 -12.648 -2.455 1 89.69 92 LEU A N 1
ATOM 707 C CA . LEU A 1 92 ? 14.367 -12.109 -2.098 1 89.69 92 LEU A CA 1
ATOM 708 C C . LEU A 1 92 ? 14.062 -12.359 -0.626 1 89.69 92 LEU A C 1
ATOM 710 O O . LEU A 1 92 ? 13.5 -11.5 0.054 1 89.69 92 LEU A O 1
ATOM 714 N N . THR A 1 93 ? 14.438 -13.539 -0.165 1 92.94 93 THR A N 1
ATOM 715 C CA . THR A 1 93 ? 14.203 -13.891 1.231 1 92.94 93 THR A CA 1
ATOM 716 C C . THR A 1 93 ? 15.008 -12.984 2.158 1 92.94 93 THR A C 1
ATOM 718 O O . THR A 1 93 ? 14.492 -12.516 3.174 1 92.94 93 THR A O 1
ATOM 721 N N . ALA A 1 94 ? 16.219 -12.711 1.802 1 90.06 94 ALA A N 1
ATOM 722 C CA . ALA A 1 94 ? 17.047 -11.812 2.586 1 90.06 94 ALA A CA 1
ATOM 723 C C . ALA A 1 94 ? 16.469 -10.398 2.602 1 90.06 94 ALA A C 1
ATOM 725 O O . ALA A 1 94 ? 16.469 -9.734 3.643 1 90.06 94 ALA A O 1
ATOM 726 N N . TRP A 1 95 ? 16.031 -10.016 1.485 1 87.19 95 TRP A N 1
ATOM 727 C CA . TRP A 1 95 ? 15.414 -8.695 1.356 1 87.19 95 TRP A CA 1
ATOM 728 C C . TRP A 1 95 ? 14.18 -8.586 2.246 1 87.19 95 TRP A C 1
ATOM 730 O O . TRP A 1 95 ? 14.023 -7.602 2.977 1 87.19 95 TRP A O 1
ATOM 740 N N . TRP A 1 96 ? 13.344 -9.57 2.229 1 92.5 96 TRP A N 1
ATOM 741 C CA . TRP A 1 96 ? 12.133 -9.594 3.045 1 92.5 96 TRP A CA 1
ATOM 742 C C . TRP A 1 96 ? 12.477 -9.539 4.531 1 92.5 96 TRP A C 1
ATOM 744 O O . TRP A 1 96 ? 11.93 -8.727 5.273 1 92.5 96 TRP A O 1
ATOM 754 N N . THR A 1 97 ? 13.398 -10.375 4.895 1 92.81 97 THR A N 1
ATOM 755 C CA . THR A 1 97 ? 13.789 -10.461 6.297 1 92.81 97 THR A CA 1
ATOM 756 C C . THR A 1 97 ? 14.344 -9.125 6.789 1 92.81 97 THR A C 1
ATOM 758 O O . THR A 1 97 ? 13.953 -8.641 7.852 1 92.81 97 THR A O 1
ATOM 761 N N . GLU A 1 98 ? 15.109 -8.508 6.016 1 88.56 98 GLU A N 1
ATOM 762 C CA . GLU A 1 98 ? 15.742 -7.246 6.395 1 88.56 98 GLU A CA 1
ATOM 763 C C . GLU A 1 98 ? 14.719 -6.117 6.48 1 88.56 98 GLU A C 1
ATOM 765 O O . GLU A 1 98 ? 14.758 -5.305 7.402 1 88.56 98 GLU A O 1
ATOM 770 N N . ARG A 1 99 ? 13.828 -6.141 5.629 1 88.56 99 ARG A N 1
ATOM 771 C CA . ARG A 1 99 ? 12.922 -5.008 5.48 1 88.56 99 ARG A CA 1
ATOM 772 C C . ARG A 1 99 ? 11.766 -5.102 6.469 1 88.56 99 ARG A C 1
ATOM 774 O O . ARG A 1 99 ? 11.055 -4.121 6.691 1 88.56 99 ARG A O 1
ATOM 781 N N . THR A 1 100 ? 11.617 -6.27 7.023 1 93.88 100 THR A N 1
ATOM 782 C CA . THR A 1 100 ? 10.43 -6.422 7.852 1 93.88 100 THR A CA 1
ATOM 783 C C . THR A 1 100 ? 10.805 -6.613 9.32 1 93.88 100 THR A C 1
ATOM 785 O O . THR A 1 100 ? 9.961 -6.977 10.141 1 93.88 100 THR A O 1
ATOM 788 N N . THR A 1 101 ? 12.078 -6.352 9.617 1 92.25 101 THR A N 1
ATOM 789 C CA . THR A 1 101 ? 12.445 -6.32 11.031 1 92.25 101 THR A CA 1
ATOM 790 C C . THR A 1 101 ? 11.727 -5.176 11.742 1 92.25 101 THR A C 1
ATOM 792 O O . THR A 1 101 ? 11.328 -4.195 11.117 1 92.25 101 THR A O 1
ATOM 795 N N . PRO A 1 102 ? 11.523 -5.309 13.031 1 89.88 102 PRO A N 1
ATOM 796 C CA . PRO A 1 102 ? 10.859 -4.246 13.797 1 89.88 102 PRO A CA 1
ATOM 797 C C . PRO A 1 102 ? 11.562 -2.898 13.664 1 89.88 102 PRO A C 1
ATOM 799 O O . PRO A 1 102 ? 10.914 -1.851 13.766 1 89.88 102 PRO A O 1
ATOM 802 N N . GLU A 1 103 ? 12.859 -2.859 13.406 1 86 103 GLU A N 1
ATOM 803 C CA . GLU A 1 103 ? 13.648 -1.637 13.305 1 86 103 GLU A CA 1
ATOM 804 C C . GLU A 1 103 ? 13.484 -0.979 11.938 1 86 103 GLU A C 1
ATOM 806 O O . GLU A 1 103 ? 13.586 0.243 11.82 1 86 103 GLU A O 1
ATOM 811 N N . VAL A 1 104 ? 13.164 -1.792 10.953 1 86.88 104 VAL A N 1
ATOM 812 C CA . VAL A 1 104 ? 13.188 -1.286 9.586 1 86.88 104 VAL A CA 1
ATOM 813 C C . VAL A 1 104 ? 11.758 -1.102 9.078 1 86.88 104 VAL A C 1
ATOM 815 O O . VAL A 1 104 ? 11.484 -0.182 8.305 1 86.88 104 VAL A O 1
ATOM 818 N N . LEU A 1 105 ? 10.844 -1.887 9.602 1 89.88 105 LEU A N 1
ATOM 819 C CA . LEU A 1 105 ? 9.461 -1.909 9.125 1 89.88 105 LEU A CA 1
ATOM 820 C C . LEU A 1 105 ? 8.82 -0.535 9.266 1 89.88 105 LEU A C 1
ATOM 822 O O . LEU A 1 105 ? 8.031 -0.122 8.406 1 89.88 105 LEU A O 1
ATOM 826 N N . PRO A 1 106 ? 9.227 0.274 10.25 1 88.69 106 PRO A N 1
ATOM 827 C CA . PRO A 1 106 ? 8.633 1.607 10.367 1 88.69 106 PRO A CA 1
ATOM 828 C C . PRO A 1 106 ? 9 2.525 9.203 1 88.69 106 PRO A C 1
ATOM 830 O O . PRO A 1 106 ? 8.281 3.486 8.922 1 88.69 106 PRO A O 1
ATOM 833 N N . ARG A 1 107 ? 10.055 2.264 8.562 1 86.44 107 ARG A N 1
ATOM 834 C CA . ARG A 1 107 ? 10.422 3.037 7.383 1 86.44 107 ARG A CA 1
ATOM 835 C C . ARG A 1 107 ? 9.375 2.877 6.285 1 86.44 107 ARG A C 1
ATOM 837 O O . ARG A 1 107 ? 9.062 3.836 5.574 1 86.44 107 ARG A O 1
ATOM 844 N N . PHE A 1 108 ? 8.898 1.675 6.184 1 89.81 108 PHE A N 1
ATOM 845 C CA . PHE A 1 108 ? 7.863 1.432 5.188 1 89.81 108 PHE A CA 1
ATOM 846 C C . PHE A 1 108 ? 6.574 2.148 5.562 1 89.81 108 PHE A C 1
ATOM 848 O O . PHE A 1 108 ? 5.859 2.65 4.695 1 89.81 108 PHE A O 1
ATOM 855 N N . ARG A 1 109 ? 6.277 2.197 6.801 1 90.31 109 ARG A N 1
ATOM 856 C CA . ARG A 1 109 ? 5.117 2.955 7.266 1 90.31 109 ARG A CA 1
ATOM 857 C C . ARG A 1 109 ? 5.203 4.41 6.824 1 90.31 109 ARG A C 1
ATOM 859 O O . ARG A 1 109 ? 4.234 4.965 6.297 1 90.31 109 ARG A O 1
ATOM 866 N N . VAL A 1 110 ? 6.297 4.984 7.086 1 87.5 110 VAL A N 1
ATOM 867 C CA . VAL A 1 110 ? 6.504 6.383 6.715 1 87.5 110 VAL A CA 1
ATOM 868 C C . VAL A 1 110 ? 6.434 6.527 5.195 1 87.5 110 VAL A C 1
ATOM 870 O O . VAL A 1 110 ? 5.875 7.504 4.688 1 87.5 110 VAL A O 1
ATOM 873 N N . MET A 1 111 ? 6.98 5.555 4.508 1 86.5 111 MET A N 1
ATOM 874 C CA . MET A 1 111 ? 6.922 5.57 3.049 1 86.5 111 MET A CA 1
ATOM 875 C C . MET A 1 111 ? 5.477 5.562 2.561 1 86.5 111 MET A C 1
ATOM 877 O O . MET A 1 111 ? 5.129 6.285 1.624 1 86.5 111 MET A O 1
ATOM 881 N N . VAL A 1 112 ? 4.664 4.785 3.15 1 89.81 112 VAL A N 1
ATOM 882 C CA . VAL A 1 112 ? 3.256 4.719 2.779 1 89.81 112 VAL A CA 1
ATOM 883 C C . VAL A 1 112 ? 2.578 6.055 3.086 1 89.81 112 VAL A C 1
ATOM 885 O O . VAL A 1 112 ? 1.734 6.52 2.318 1 89.81 112 VAL A O 1
ATOM 888 N N . GLU A 1 113 ? 2.939 6.656 4.188 1 86.81 113 GLU A N 1
ATOM 889 C CA . GLU A 1 113 ? 2.396 7.965 4.535 1 86.81 113 GLU A CA 1
ATOM 890 C C . GLU A 1 113 ? 2.746 9.008 3.479 1 86.81 113 GLU A C 1
ATOM 892 O O . GLU A 1 113 ? 1.884 9.773 3.043 1 86.81 113 GLU A O 1
ATOM 897 N N . ILE A 1 114 ? 3.971 9.008 3.156 1 84.25 114 ILE A N 1
ATOM 898 C CA . ILE A 1 114 ? 4.434 9.969 2.164 1 84.25 114 ILE A CA 1
ATOM 899 C C . ILE A 1 114 ? 3.787 9.672 0.813 1 84.25 114 ILE A C 1
ATOM 901 O O . ILE A 1 114 ? 3.438 10.586 0.068 1 84.25 114 ILE A O 1
ATOM 905 N N . TYR A 1 115 ? 3.701 8.391 0.507 1 88.38 115 TYR A N 1
ATOM 906 C CA . TYR A 1 115 ? 3.012 7.957 -0.703 1 88.38 115 TYR A CA 1
ATOM 907 C C . TYR A 1 115 ? 1.595 8.516 -0.755 1 88.38 115 TYR A C 1
ATOM 909 O O . TYR A 1 115 ? 1.17 9.047 -1.78 1 88.38 115 TYR A O 1
ATOM 917 N N . ALA A 1 116 ? 0.917 8.43 0.337 1 86.44 116 ALA A N 1
ATOM 918 C CA . ALA A 1 116 ? -0.449 8.938 0.417 1 86.44 116 ALA A CA 1
ATOM 919 C C . ALA A 1 116 ? -0.482 10.453 0.214 1 86.44 116 ALA A C 1
ATOM 921 O O . ALA A 1 116 ? -1.344 10.969 -0.5 1 86.44 116 ALA A O 1
ATOM 922 N N . LEU A 1 117 ? 0.424 11.141 0.802 1 80.88 117 LEU A N 1
ATOM 923 C CA . LEU A 1 117 ? 0.531 12.586 0.638 1 80.88 117 LEU A CA 1
ATOM 924 C C . LEU A 1 117 ? 0.814 12.953 -0.816 1 80.88 117 LEU A C 1
ATOM 926 O O . LEU A 1 117 ? 0.222 13.891 -1.352 1 80.88 117 LEU A O 1
ATOM 930 N N . ALA A 1 118 ? 1.698 12.203 -1.351 1 84.5 118 ALA A N 1
ATOM 931 C CA . ALA A 1 118 ? 2.121 12.461 -2.725 1 84.5 118 ALA A CA 1
ATOM 932 C C . ALA A 1 118 ? 0.966 12.25 -3.701 1 84.5 118 ALA A C 1
ATOM 934 O O . ALA A 1 118 ? 0.854 12.961 -4.703 1 84.5 118 ALA A O 1
ATOM 935 N N . LEU A 1 119 ? 0.156 11.289 -3.486 1 85.94 119 LEU A N 1
ATOM 936 C CA . LEU A 1 119 ? -0.995 11.023 -4.344 1 85.94 119 LEU A CA 1
ATOM 937 C C . LEU A 1 119 ? -1.96 12.203 -4.336 1 85.94 119 LEU A C 1
ATOM 939 O O . LEU A 1 119 ? -2.641 12.461 -5.332 1 85.94 119 LEU A O 1
ATOM 943 N N . GLY A 1 120 ? -2 12.93 -3.27 1 81.44 120 GLY A N 1
ATOM 944 C CA . GLY A 1 120 ? -2.883 14.078 -3.146 1 81.44 120 GLY A CA 1
ATOM 945 C C . GLY A 1 120 ? -2.285 15.352 -3.715 1 81.44 120 GLY A C 1
ATOM 946 O O . GLY A 1 120 ? -3.01 16.297 -4.031 1 81.44 120 GLY A O 1
ATOM 947 N N . ASP A 1 121 ? -1.002 15.375 -3.738 1 81.75 121 ASP A N 1
ATOM 948 C CA . ASP A 1 121 ? -0.293 16.547 -4.234 1 81.75 121 ASP A CA 1
ATOM 949 C C . ASP A 1 121 ? 0.916 16.141 -5.074 1 81.75 121 ASP A C 1
ATOM 951 O O . ASP A 1 121 ? 2.061 16.312 -4.645 1 81.75 121 ASP A O 1
ATOM 955 N N . ARG A 1 122 ? 0.654 15.789 -6.242 1 81.94 122 ARG A N 1
ATOM 956 C CA . ARG A 1 122 ? 1.708 15.305 -7.129 1 81.94 122 ARG A CA 1
ATOM 957 C C . ARG A 1 122 ? 2.672 16.422 -7.5 1 81.94 122 ARG A C 1
ATOM 959 O O . ARG A 1 122 ? 3.855 16.172 -7.738 1 81.94 122 ARG A O 1
ATOM 966 N N . GLU A 1 123 ? 2.154 17.594 -7.555 1 81.19 123 GLU A N 1
ATOM 967 C CA . GLU A 1 123 ? 3.008 18.719 -7.906 1 81.19 123 GLU A CA 1
ATOM 968 C C . GLU A 1 123 ? 4.117 18.922 -6.879 1 81.19 123 GLU A C 1
ATOM 970 O O . GLU A 1 123 ? 5.273 19.156 -7.242 1 81.19 123 GLU A O 1
ATOM 975 N N . ARG A 1 124 ? 3.699 18.719 -5.672 1 76.12 124 ARG A N 1
ATOM 976 C CA . ARG A 1 124 ? 4.645 18.953 -4.586 1 76.12 124 ARG A CA 1
ATOM 977 C C . ARG A 1 124 ? 5.531 17.734 -4.359 1 76.12 124 ARG A C 1
ATOM 979 O O . ARG A 1 124 ? 6.711 17.859 -4.027 1 76.12 124 ARG A O 1
ATOM 986 N N . TYR A 1 125 ? 4.945 16.484 -4.605 1 78.56 125 TYR A N 1
ATOM 987 C CA . TYR A 1 125 ? 5.676 15.289 -4.191 1 78.56 125 TYR A CA 1
ATOM 988 C C . TYR A 1 125 ? 5.875 14.336 -5.363 1 78.56 125 TYR A C 1
ATOM 990 O O . TYR A 1 125 ? 6.105 13.141 -5.168 1 78.56 125 TYR A O 1
ATOM 998 N N . GLY A 1 126 ? 5.738 14.781 -6.551 1 76.38 126 GLY A N 1
ATOM 999 C CA . GLY A 1 126 ? 5.824 13.953 -7.742 1 76.38 126 GLY A CA 1
ATOM 1000 C C . GLY A 1 126 ? 7.141 13.211 -7.855 1 76.38 126 GLY A C 1
ATOM 1001 O O . GLY A 1 126 ? 7.168 12.039 -8.258 1 76.38 126 GLY A O 1
ATOM 1002 N N . ARG A 1 127 ? 8.172 13.844 -7.426 1 74.44 127 ARG A N 1
ATOM 1003 C CA . ARG A 1 127 ? 9.492 13.219 -7.5 1 74.44 127 ARG A CA 1
ATOM 1004 C C . ARG A 1 127 ? 9.57 12 -6.586 1 74.44 127 ARG A C 1
ATOM 1006 O O . ARG A 1 127 ? 10.203 11 -6.93 1 74.44 127 ARG A O 1
ATOM 1013 N N . PHE A 1 128 ? 8.961 12.078 -5.504 1 75.31 128 PHE A N 1
ATOM 1014 C CA . PHE A 1 128 ? 8.914 10.938 -4.602 1 75.31 128 PHE A CA 1
ATOM 1015 C C . PHE A 1 128 ? 8.18 9.773 -5.246 1 75.31 128 PHE A C 1
ATOM 1017 O O . PHE A 1 128 ? 8.641 8.633 -5.191 1 75.31 128 PHE A O 1
ATOM 1024 N N . LEU A 1 129 ? 7.09 10.055 -5.867 1 78.75 129 LEU A N 1
ATOM 1025 C CA . LEU A 1 129 ? 6.273 9 -6.457 1 78.75 129 LEU A CA 1
ATOM 1026 C C . LEU A 1 129 ? 7.035 8.281 -7.566 1 78.75 129 LEU A C 1
ATOM 1028 O O . LEU A 1 129 ? 6.965 7.059 -7.68 1 78.75 129 LEU A O 1
ATOM 1032 N N . ASP A 1 130 ? 7.789 9.062 -8.289 1 75.06 130 ASP A N 1
ATOM 1033 C CA . ASP A 1 130 ? 8.586 8.477 -9.367 1 75.06 130 ASP A CA 1
ATOM 1034 C C . ASP A 1 130 ? 9.641 7.527 -8.812 1 75.06 130 ASP A C 1
ATOM 1036 O O . ASP A 1 130 ? 9.891 6.469 -9.391 1 75.06 130 ASP A O 1
ATOM 1040 N N . ARG A 1 131 ? 10.133 7.918 -7.711 1 75.38 131 ARG A N 1
ATOM 1041 C CA . ARG A 1 131 ? 11.234 7.145 -7.141 1 75.38 131 ARG A CA 1
ATOM 1042 C C . ARG A 1 131 ? 10.703 6.004 -6.27 1 75.38 131 ARG A C 1
ATOM 1044 O O . ARG A 1 131 ? 11.422 5.043 -5.996 1 75.38 131 ARG A O 1
ATOM 1051 N N . PHE A 1 132 ? 9.508 6.215 -5.82 1 74.38 132 PHE A N 1
ATOM 1052 C CA . PHE A 1 132 ? 8.844 5.203 -5.012 1 74.38 132 PHE A CA 1
ATOM 1053 C C . PHE A 1 132 ? 8.805 3.865 -5.742 1 74.38 132 PHE A C 1
ATOM 1055 O O . PHE A 1 132 ? 8.969 2.811 -5.125 1 74.38 132 PHE A O 1
ATOM 1062 N N . VAL A 1 133 ? 8.711 3.906 -7.055 1 75.94 133 VAL A N 1
ATOM 1063 C CA . VAL A 1 133 ? 8.625 2.684 -7.848 1 75.94 133 VAL A CA 1
ATOM 1064 C C . VAL A 1 133 ? 9.883 2.541 -8.711 1 75.94 133 VAL A C 1
ATOM 1066 O O . VAL A 1 133 ? 10.516 1.485 -8.719 1 75.94 133 VAL A O 1
ATOM 1069 N N . GLY A 1 134 ? 10.305 3.557 -9.273 1 76.81 134 GLY A N 1
ATOM 1070 C CA . GLY A 1 134 ? 11.273 3.525 -10.359 1 76.81 134 GLY A CA 1
ATOM 1071 C C . GLY A 1 134 ? 12.625 2.975 -9.938 1 76.81 134 GLY A C 1
ATOM 1072 O O . GLY A 1 134 ? 13.156 2.07 -10.586 1 76.81 134 GLY A O 1
ATOM 1073 N N . ASP A 1 135 ? 13.086 3.406 -8.789 1 75.44 135 ASP A N 1
ATOM 1074 C CA . ASP A 1 135 ? 14.414 2.969 -8.383 1 75.44 135 ASP A CA 1
ATOM 1075 C C . ASP A 1 135 ? 14.422 1.484 -8.023 1 75.44 135 ASP A C 1
ATOM 1077 O O . ASP A 1 135 ? 15.391 0.775 -8.312 1 75.44 135 ASP A O 1
ATOM 1081 N N . TRP A 1 136 ? 13.398 1.026 -7.574 1 82.62 136 TRP A N 1
ATOM 1082 C CA . TRP A 1 136 ? 13.297 -0.372 -7.168 1 82.62 136 TRP A CA 1
ATOM 1083 C C . TRP A 1 136 ? 13.125 -1.279 -8.383 1 82.62 136 TRP A C 1
ATOM 1085 O O . TRP A 1 136 ? 13.766 -2.334 -8.469 1 82.62 136 TRP A O 1
ATOM 1095 N N . ILE A 1 137 ? 12.352 -0.811 -9.297 1 87.12 137 ILE A N 1
ATOM 1096 C CA . ILE A 1 137 ? 12.102 -1.612 -10.492 1 87.12 137 ILE A CA 1
ATOM 1097 C C . ILE A 1 137 ? 13.398 -1.771 -11.281 1 87.12 137 ILE A C 1
ATOM 1099 O O . ILE A 1 137 ? 13.719 -2.871 -11.742 1 87.12 137 ILE A O 1
ATOM 1103 N N . GLU A 1 138 ? 14.133 -0.667 -11.328 1 85.44 138 GLU A N 1
ATOM 1104 C CA . GLU A 1 138 ? 15.391 -0.714 -12.07 1 85.44 138 GLU A CA 1
ATOM 1105 C C . GLU A 1 138 ? 16.359 -1.707 -11.438 1 85.44 138 GLU A C 1
ATOM 1107 O O . GLU A 1 138 ? 17 -2.496 -12.148 1 85.44 138 GLU A O 1
ATOM 1112 N N . ALA A 1 139 ? 16.453 -1.675 -10.219 1 83.81 139 ALA A N 1
ATOM 1113 C CA . ALA A 1 139 ? 17.344 -2.584 -9.5 1 83.81 139 ALA A CA 1
ATOM 1114 C C . ALA A 1 139 ? 16.891 -4.035 -9.664 1 83.81 139 ALA A C 1
ATOM 1116 O O . ALA A 1 139 ? 17.719 -4.922 -9.906 1 83.81 139 ALA A O 1
ATOM 1117 N N . LEU A 1 140 ? 15.633 -4.301 -9.57 1 89.19 140 LEU A N 1
ATOM 1118 C CA . LEU A 1 140 ? 15.086 -5.648 -9.703 1 89.19 140 LEU A CA 1
ATOM 1119 C C . LEU A 1 140 ? 15.266 -6.168 -11.125 1 89.19 140 LEU A C 1
ATOM 1121 O O . LEU A 1 140 ? 15.602 -7.34 -11.328 1 89.19 140 LEU A O 1
ATOM 1125 N N . GLU A 1 141 ? 15.078 -5.281 -12.055 1 91.44 141 GLU A N 1
ATOM 1126 C CA . GLU A 1 141 ? 15.227 -5.68 -13.453 1 91.44 141 GLU A CA 1
ATOM 1127 C C . GLU A 1 141 ? 16.672 -6.094 -13.75 1 91.44 141 GLU A C 1
ATOM 1129 O O . GLU A 1 141 ? 16.906 -7.098 -14.43 1 91.44 141 GLU A O 1
ATOM 1134 N N . ALA A 1 142 ? 17.562 -5.301 -13.258 1 87.44 142 ALA A N 1
ATOM 1135 C CA . ALA A 1 142 ? 18.984 -5.621 -13.461 1 87.44 142 ALA A CA 1
ATOM 1136 C C . ALA A 1 142 ? 19.312 -6.984 -12.859 1 87.44 142 ALA A C 1
ATOM 1138 O O . ALA A 1 142 ? 20 -7.793 -13.492 1 87.44 142 ALA A O 1
ATOM 1139 N N . GLY A 1 143 ? 18.844 -7.238 -11.703 1 86.44 143 GLY A N 1
ATOM 1140 C CA . GLY A 1 143 ? 19.094 -8.523 -11.062 1 86.44 143 GLY A CA 1
ATOM 1141 C C . GLY A 1 143 ? 18.453 -9.688 -11.797 1 86.44 143 GLY A C 1
ATOM 1142 O O . GLY A 1 143 ? 19.047 -10.75 -11.922 1 86.44 143 GLY A O 1
ATOM 1143 N N . LEU A 1 144 ? 17.266 -9.453 -12.289 1 90.62 144 LEU A N 1
ATOM 1144 C CA . LEU A 1 144 ? 16.547 -10.5 -12.992 1 90.62 144 LEU A CA 1
ATOM 1145 C C . LEU A 1 144 ? 17.219 -10.844 -14.312 1 90.62 144 LEU A C 1
ATOM 1147 O O . LEU A 1 144 ? 17.297 -12.016 -14.688 1 90.62 144 LEU A O 1
ATOM 1151 N N . ARG A 1 145 ? 17.734 -9.828 -14.969 1 90.06 145 ARG A N 1
ATOM 1152 C CA . ARG A 1 145 ? 18.484 -10.062 -16.203 1 90.06 145 ARG A CA 1
ATOM 1153 C C . ARG A 1 145 ? 19.734 -10.906 -15.922 1 90.06 145 ARG A C 1
ATOM 1155 O O . ARG A 1 145 ? 20.047 -11.828 -16.688 1 90.06 145 ARG A O 1
ATOM 1162 N N . GLN A 1 146 ? 20.359 -10.625 -14.852 1 86.44 146 GLN A N 1
ATOM 1163 C CA . GLN A 1 146 ? 21.547 -11.375 -14.461 1 86.44 146 GLN A CA 1
ATOM 1164 C C . GLN A 1 146 ? 21.188 -12.812 -14.086 1 86.44 146 GLN A C 1
ATOM 1166 O O . GLN A 1 146 ? 21.984 -13.727 -14.289 1 86.44 146 GLN A O 1
ATOM 1171 N N . ALA A 1 147 ? 20.016 -13.023 -13.648 1 86.81 147 ALA A N 1
ATOM 1172 C CA . ALA A 1 147 ? 19.562 -14.344 -13.227 1 86.81 147 ALA A CA 1
ATOM 1173 C C . ALA A 1 147 ? 19.078 -15.164 -14.414 1 86.81 147 ALA A C 1
ATOM 1175 O O . ALA A 1 147 ? 18.766 -16.344 -14.273 1 86.81 147 ALA A O 1
ATOM 1176 N N . GLY A 1 148 ? 18.984 -14.492 -15.609 1 88.38 148 GLY A N 1
ATOM 1177 C CA . GLY A 1 148 ? 18.609 -15.211 -16.812 1 88.38 148 GLY A CA 1
ATOM 1178 C C . GLY A 1 148 ? 17.141 -15.086 -17.156 1 88.38 148 GLY A C 1
ATOM 1179 O O . GLY A 1 148 ? 16.625 -15.82 -18.016 1 88.38 148 GLY A O 1
ATOM 1180 N N . CYS A 1 149 ? 16.453 -14.18 -16.5 1 92.06 149 CYS A N 1
ATOM 1181 C CA . CYS A 1 149 ? 15.047 -13.953 -16.812 1 92.06 149 CYS A CA 1
ATOM 1182 C C . CYS A 1 149 ? 14.875 -13.508 -18.266 1 92.06 149 CYS A C 1
ATOM 1184 O O . CYS A 1 149 ? 15.578 -12.609 -18.734 1 92.06 149 CYS A O 1
ATOM 1186 N N . PRO A 1 150 ? 13.977 -14.211 -19 1 94.12 150 PRO A N 1
ATOM 1187 C CA . PRO A 1 150 ? 13.734 -13.758 -20.375 1 94.12 150 PRO A CA 1
ATOM 1188 C C . PRO A 1 150 ? 13.375 -12.273 -20.453 1 94.12 150 PRO A C 1
ATOM 1190 O O . PRO A 1 150 ? 12.594 -11.789 -19.625 1 94.12 150 PRO A O 1
ATOM 1193 N N . GLU A 1 151 ? 13.906 -11.562 -21.391 1 95.12 151 GLU A N 1
ATOM 1194 C CA . GLU A 1 151 ? 13.781 -10.117 -21.5 1 95.12 151 GLU A CA 1
ATOM 1195 C C . GLU A 1 151 ? 12.312 -9.688 -21.531 1 95.12 151 GLU A C 1
ATOM 1197 O O . GLU A 1 151 ? 11.938 -8.695 -20.906 1 95.12 151 GLU A O 1
ATOM 1202 N N . ASP A 1 152 ? 11.461 -10.5 -22.141 1 94.5 152 ASP A N 1
ATOM 1203 C CA . ASP A 1 152 ? 10.047 -10.172 -22.281 1 94.5 152 ASP A CA 1
ATOM 1204 C C . ASP A 1 152 ? 9.328 -10.25 -20.938 1 94.5 152 ASP A C 1
ATOM 1206 O O . ASP A 1 152 ? 8.234 -9.695 -20.781 1 94.5 152 ASP A O 1
ATOM 1210 N N . ASP A 1 153 ? 10.031 -10.867 -19.922 1 95.31 153 ASP A N 1
ATOM 1211 C CA . ASP A 1 153 ? 9.375 -11.094 -18.641 1 95.31 153 ASP A CA 1
ATOM 1212 C C . ASP A 1 153 ? 9.969 -10.211 -17.547 1 95.31 153 ASP A C 1
ATOM 1214 O O . ASP A 1 153 ? 9.391 -10.062 -16.469 1 95.31 153 ASP A O 1
ATOM 1218 N N . VAL A 1 154 ? 11.078 -9.57 -17.875 1 95 154 VAL A N 1
ATOM 1219 C CA . VAL A 1 154 ? 11.875 -8.891 -16.859 1 95 154 VAL A CA 1
ATOM 1220 C C . VAL A 1 154 ? 11.031 -7.82 -16.156 1 95 154 VAL A C 1
ATOM 1222 O O . VAL A 1 154 ? 10.922 -7.805 -14.938 1 95 154 VAL A O 1
ATOM 1225 N N . ALA A 1 155 ? 10.383 -7.016 -16.953 1 95.94 155 ALA A N 1
ATOM 1226 C CA . ALA A 1 155 ? 9.609 -5.91 -16.391 1 95.94 155 ALA A CA 1
ATOM 1227 C C . ALA A 1 155 ? 8.438 -6.426 -15.562 1 95.94 155 ALA A C 1
ATOM 1229 O O . ALA A 1 155 ? 8.172 -5.93 -14.469 1 95.94 155 ALA A O 1
ATOM 1230 N N . SER A 1 156 ? 7.777 -7.441 -16.078 1 96.88 156 SER A N 1
ATOM 1231 C CA . SER A 1 156 ? 6.609 -7.992 -15.391 1 96.88 156 SER A CA 1
ATOM 1232 C C . SER A 1 156 ? 7.004 -8.695 -14.094 1 96.88 156 SER A C 1
ATOM 1234 O O . SER A 1 156 ? 6.348 -8.516 -13.07 1 96.88 156 SER A O 1
ATOM 1236 N N . VAL A 1 157 ? 8.078 -9.414 -14.172 1 95.62 157 VAL A N 1
ATOM 1237 C CA . VAL A 1 157 ? 8.531 -10.133 -12.977 1 95.62 157 VAL A CA 1
ATOM 1238 C C . VAL A 1 157 ? 9 -9.133 -11.922 1 95.62 157 VAL A C 1
ATOM 1240 O O . VAL A 1 157 ? 8.672 -9.273 -10.742 1 95.62 157 VAL A O 1
ATOM 1243 N N . ALA A 1 158 ? 9.719 -8.109 -12.32 1 94.62 158 ALA A N 1
ATOM 1244 C CA . ALA A 1 158 ? 10.172 -7.078 -11.398 1 94.62 158 ALA A CA 1
ATOM 1245 C C . ALA A 1 158 ? 8.992 -6.387 -10.727 1 94.62 158 ALA A C 1
ATOM 1247 O O . ALA A 1 158 ? 8.992 -6.176 -9.508 1 94.62 158 ALA A O 1
ATOM 1248 N N . THR A 1 159 ? 8.023 -6.066 -11.508 1 96.56 159 THR A N 1
ATOM 1249 C CA . THR A 1 159 ? 6.82 -5.406 -11.008 1 96.56 159 THR A CA 1
ATOM 1250 C C . THR A 1 159 ? 6.09 -6.297 -10.008 1 96.56 159 THR A C 1
ATOM 1252 O O . THR A 1 159 ? 5.672 -5.828 -8.945 1 96.56 159 THR A O 1
ATOM 1255 N N . LEU A 1 160 ? 6.012 -7.578 -10.289 1 96.88 160 LEU A N 1
ATOM 1256 C CA . LEU A 1 160 ? 5.344 -8.523 -9.406 1 96.88 160 LEU A CA 1
ATOM 1257 C C . LEU A 1 160 ? 6.086 -8.641 -8.078 1 96.88 160 LEU A C 1
ATOM 1259 O O . LEU A 1 160 ? 5.469 -8.633 -7.012 1 96.88 160 LEU A O 1
ATOM 1263 N N . LEU A 1 161 ? 7.375 -8.734 -8.172 1 95.12 161 LEU A N 1
ATOM 1264 C CA . LEU A 1 161 ? 8.18 -8.891 -6.969 1 95.12 161 LEU A CA 1
ATOM 1265 C C . LEU A 1 161 ? 8.039 -7.668 -6.062 1 95.12 161 LEU A C 1
ATOM 1267 O O . LEU A 1 161 ? 7.762 -7.809 -4.867 1 95.12 161 LEU A O 1
ATOM 1271 N N . LEU A 1 162 ? 8.148 -6.512 -6.648 1 93.38 162 LEU A N 1
ATOM 1272 C CA . LEU A 1 162 ? 8.07 -5.285 -5.863 1 93.38 162 LEU A CA 1
ATOM 1273 C C . LEU A 1 162 ? 6.676 -5.109 -5.273 1 93.38 162 LEU A C 1
ATOM 1275 O O . LEU A 1 162 ? 6.535 -4.832 -4.078 1 93.38 162 LEU A O 1
ATOM 1279 N N . SER A 1 163 ? 5.684 -5.281 -6.105 1 96.38 163 SER A N 1
ATOM 1280 C CA . SER A 1 163 ? 4.309 -5.062 -5.66 1 96.38 163 SER A CA 1
ATOM 1281 C C . SER A 1 163 ? 3.908 -6.078 -4.598 1 96.38 163 SER A C 1
ATOM 1283 O O . SER A 1 163 ? 3.188 -5.746 -3.654 1 96.38 163 SER A O 1
ATOM 1285 N N . GLN A 1 164 ? 4.332 -7.312 -4.734 1 97.12 164 GLN A N 1
ATOM 1286 C CA . GLN A 1 164 ? 4.02 -8.328 -3.729 1 97.12 164 GLN A CA 1
ATOM 1287 C C . GLN A 1 164 ? 4.668 -7.988 -2.389 1 97.12 164 GLN A C 1
ATOM 1289 O O . GLN A 1 164 ? 4.027 -8.094 -1.34 1 97.12 164 GLN A O 1
ATOM 1294 N N . MET A 1 165 ? 5.91 -7.566 -2.438 1 94.06 165 MET A N 1
ATOM 1295 C CA . MET A 1 165 ? 6.621 -7.191 -1.219 1 94.06 165 MET A CA 1
ATOM 1296 C C . MET A 1 165 ? 5.93 -6.027 -0.519 1 94.06 165 MET A C 1
ATOM 1298 O O . MET A 1 165 ? 5.75 -6.0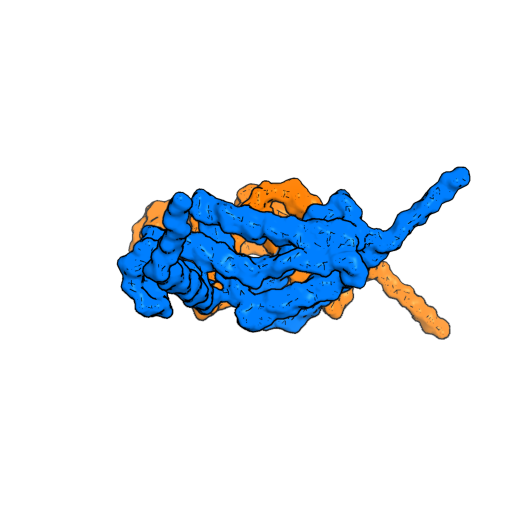51 0.7 1 94.06 165 MET A O 1
ATOM 1302 N N . ARG A 1 166 ? 5.547 -5.109 -1.286 1 94.19 166 ARG A N 1
ATOM 1303 C CA . ARG A 1 166 ? 4.863 -3.951 -0.722 1 94.19 166 ARG A CA 1
ATOM 1304 C C . ARG A 1 166 ? 3.492 -4.336 -0.176 1 94.19 166 ARG A C 1
ATOM 1306 O O . ARG A 1 166 ? 3.104 -3.9 0.91 1 94.19 166 ARG A O 1
ATOM 1313 N N . GLY A 1 167 ? 2.764 -5.152 -0.946 1 96.12 167 GLY A N 1
ATOM 1314 C CA . GLY A 1 167 ? 1.471 -5.609 -0.465 1 96.12 167 GLY A CA 1
ATOM 1315 C C . GLY A 1 167 ? 1.562 -6.395 0.832 1 96.12 167 GLY A C 1
ATOM 1316 O O . GLY A 1 167 ? 0.767 -6.18 1.749 1 96.12 167 GLY A O 1
ATOM 1317 N N . LEU A 1 168 ? 2.488 -7.293 0.944 1 97.25 168 LEU A N 1
ATOM 1318 C CA . LEU A 1 168 ? 2.676 -8.086 2.154 1 97.25 168 LEU A CA 1
ATOM 1319 C C . LEU A 1 168 ? 3.123 -7.207 3.316 1 97.25 168 LEU A C 1
ATOM 1321 O O . LEU A 1 168 ? 2.729 -7.438 4.461 1 97.25 168 LEU A O 1
ATOM 1325 N N . SER A 1 169 ? 3.961 -6.223 3.01 1 95.56 169 SER A N 1
ATOM 1326 C CA . SER A 1 169 ? 4.387 -5.293 4.055 1 95.56 169 SER A CA 1
ATOM 1327 C C . SER A 1 169 ? 3.207 -4.496 4.598 1 95.56 169 SER A C 1
ATOM 1329 O O . SER A 1 169 ? 3.102 -4.277 5.805 1 95.56 169 SER A O 1
ATOM 1331 N N . MET A 1 170 ? 2.355 -4.082 3.697 1 94.44 170 MET A N 1
ATOM 1332 C CA . MET A 1 170 ? 1.143 -3.383 4.113 1 94.44 170 MET A CA 1
ATOM 1333 C C . MET A 1 170 ? 0.293 -4.262 5.023 1 94.44 170 MET A C 1
ATOM 1335 O O . MET A 1 170 ? -0.23 -3.789 6.035 1 94.44 170 MET A O 1
ATOM 1339 N N . ASP A 1 171 ? 0.165 -5.477 4.648 1 94.69 171 ASP A N 1
ATOM 1340 C CA . ASP A 1 171 ? -0.587 -6.426 5.461 1 94.69 171 ASP A CA 1
ATOM 1341 C C . ASP A 1 171 ? 0.044 -6.586 6.844 1 94.69 171 ASP A C 1
ATOM 1343 O O . ASP A 1 171 ? -0.648 -6.512 7.859 1 94.69 171 ASP A O 1
ATOM 1347 N N . LEU A 1 172 ? 1.341 -6.746 6.855 1 95.56 172 LEU A N 1
ATOM 1348 C CA . LEU A 1 172 ? 2.066 -6.938 8.109 1 95.56 172 LEU A CA 1
ATOM 1349 C C . LEU A 1 172 ? 1.899 -5.73 9.023 1 95.56 172 LEU A C 1
ATOM 1351 O O . LEU A 1 172 ? 1.655 -5.883 10.219 1 95.56 172 LEU A O 1
ATOM 1355 N N . LEU A 1 173 ? 1.954 -4.594 8.445 1 93.06 173 LEU A N 1
ATOM 1356 C CA . LEU A 1 173 ? 1.783 -3.371 9.227 1 93.06 173 LEU A CA 1
ATOM 1357 C C . LEU A 1 173 ? 0.365 -3.271 9.773 1 93.06 173 LEU A C 1
ATOM 1359 O O . LEU A 1 173 ? 0.164 -2.826 10.906 1 93.06 173 LEU A O 1
ATOM 1363 N N . ALA A 1 174 ? -0.539 -3.633 9.016 1 91 174 ALA A N 1
ATOM 1364 C CA . ALA A 1 174 ? -1.944 -3.484 9.383 1 91 174 ALA A CA 1
ATOM 1365 C C . ALA A 1 174 ? -2.34 -4.492 10.453 1 91 174 ALA A C 1
ATOM 1367 O O . ALA A 1 174 ? -3.062 -4.16 11.391 1 91 174 ALA A O 1
ATOM 1368 N N . THR A 1 175 ? -1.871 -5.691 10.352 1 91.19 175 THR A N 1
ATOM 1369 C CA . THR A 1 175 ? -2.426 -6.77 11.164 1 91.19 175 THR A CA 1
ATOM 1370 C C . THR A 1 175 ? -1.443 -7.18 12.258 1 91.19 175 THR A C 1
ATOM 1372 O O . THR A 1 175 ? -1.843 -7.758 13.273 1 91.19 175 THR A O 1
ATOM 1375 N N . GLY A 1 176 ? -0.181 -7 11.93 1 92.12 176 GLY A N 1
ATOM 1376 C CA . GLY A 1 176 ? 0.833 -7.496 12.844 1 92.12 176 GLY A CA 1
ATOM 1377 C C . GLY A 1 176 ? 0.948 -9.008 12.844 1 92.12 176 GLY A C 1
ATOM 1378 O O . GLY A 1 176 ? 1.655 -9.586 13.672 1 92.12 176 GLY A O 1
ATOM 1379 N N . ASP A 1 177 ? 0.258 -9.672 11.93 1 93.81 177 ASP A N 1
ATOM 1380 C CA . ASP A 1 177 ? 0.249 -11.133 11.875 1 93.81 177 ASP A CA 1
ATOM 1381 C C . ASP A 1 177 ? 1.467 -11.664 11.125 1 93.81 177 ASP A C 1
ATOM 1383 O O . ASP A 1 177 ? 1.349 -12.125 9.992 1 93.81 177 ASP A O 1
ATOM 1387 N N . ARG A 1 178 ? 2.555 -11.734 11.805 1 96.62 178 ARG A N 1
ATOM 1388 C CA . ARG A 1 178 ? 3.84 -12.102 11.211 1 96.62 178 ARG A CA 1
ATOM 1389 C C . ARG A 1 178 ? 3.811 -13.523 10.672 1 96.62 178 ARG A C 1
ATOM 1391 O O . ARG A 1 178 ? 4.262 -13.781 9.555 1 96.62 178 ARG A O 1
ATOM 1398 N N . ALA A 1 179 ? 3.271 -14.391 11.406 1 96.81 179 ALA A N 1
ATOM 1399 C CA . ALA A 1 179 ? 3.279 -15.797 11.023 1 96.81 179 ALA A CA 1
ATOM 1400 C C . ALA A 1 179 ? 2.529 -16.016 9.711 1 96.81 179 ALA A C 1
ATOM 1402 O O . ALA A 1 179 ? 3.039 -16.672 8.797 1 96.81 179 ALA A O 1
ATOM 1403 N N . ARG A 1 180 ? 1.364 -15.453 9.617 1 95.44 180 ARG A N 1
ATOM 1404 C CA . ARG A 1 180 ? 0.553 -15.617 8.414 1 95.44 180 ARG A CA 1
ATOM 1405 C C . ARG A 1 180 ? 1.226 -14.969 7.211 1 95.44 180 ARG A C 1
ATOM 1407 O O . ARG A 1 180 ? 1.297 -15.562 6.137 1 95.44 180 ARG A O 1
ATOM 1414 N N . VAL A 1 181 ? 1.759 -13.812 7.375 1 97.25 181 VAL A N 1
ATOM 1415 C CA . VAL A 1 181 ? 2.357 -13.055 6.281 1 97.25 181 VAL A CA 1
ATOM 1416 C C . VAL A 1 181 ? 3.643 -13.734 5.82 1 97.25 181 VAL A C 1
ATOM 1418 O O . VAL A 1 181 ? 3.904 -13.836 4.621 1 97.25 181 VAL A O 1
ATOM 1421 N N . ASP A 1 182 ? 4.383 -14.258 6.793 1 97.62 182 ASP A N 1
ATOM 1422 C CA . ASP A 1 182 ? 5.613 -14.953 6.438 1 97.62 182 ASP A CA 1
ATOM 1423 C C . ASP A 1 182 ? 5.312 -16.25 5.684 1 97.62 182 ASP A C 1
ATOM 1425 O O . ASP A 1 182 ? 6.051 -16.625 4.773 1 97.62 182 ASP A O 1
ATOM 1429 N N . ARG A 1 183 ? 4.266 -16.906 6.07 1 97.25 183 ARG A N 1
ATOM 1430 C CA . ARG A 1 183 ? 3.873 -18.109 5.34 1 97.25 183 ARG A CA 1
ATOM 1431 C C . ARG A 1 183 ? 3.484 -17.781 3.904 1 97.25 183 ARG A C 1
ATOM 1433 O O . ARG A 1 183 ? 3.857 -18.484 2.975 1 97.25 183 ARG A O 1
ATOM 1440 N N . ALA A 1 184 ? 2.74 -16.734 3.75 1 97.94 184 ALA A N 1
ATOM 1441 C CA . ALA A 1 184 ? 2.367 -16.297 2.408 1 97.94 184 ALA A CA 1
ATOM 1442 C C . ALA A 1 184 ? 3.6 -15.93 1.59 1 97.94 184 ALA A C 1
ATOM 1444 O O . ALA A 1 184 ? 3.703 -16.281 0.415 1 97.94 184 ALA A O 1
ATOM 1445 N N . PHE A 1 185 ? 4.516 -15.25 2.236 1 98.06 185 PHE A N 1
ATOM 1446 C CA . PHE A 1 185 ? 5.762 -14.898 1.562 1 98.06 185 PHE A CA 1
ATOM 1447 C C . PHE A 1 185 ? 6.52 -16.156 1.145 1 98.06 185 PHE A C 1
ATOM 1449 O O . PHE A 1 185 ? 7.082 -16.203 0.05 1 98.06 185 PHE A O 1
ATOM 1456 N N . GLY A 1 186 ? 6.562 -17.078 2.033 1 97.19 186 GLY A N 1
ATOM 1457 C CA . GLY A 1 186 ? 7.195 -18.344 1.689 1 97.19 186 GLY A CA 1
ATOM 1458 C C . GLY A 1 186 ? 6.613 -18.969 0.443 1 97.19 186 GLY A C 1
ATOM 1459 O O . GLY A 1 186 ? 7.352 -19.438 -0.426 1 97.19 186 GLY A O 1
ATOM 1460 N N . LEU A 1 187 ? 5.328 -19.016 0.379 1 95.62 187 LEU A N 1
ATOM 1461 C CA . LEU A 1 187 ? 4.652 -19.547 -0.795 1 95.62 187 LEU A CA 1
ATOM 1462 C C . LEU A 1 187 ? 5 -18.75 -2.041 1 95.62 187 LEU A C 1
ATOM 1464 O O . LEU A 1 187 ? 5.215 -19.312 -3.113 1 95.62 187 LEU A O 1
ATOM 1468 N N . PHE A 1 188 ? 5.07 -17.469 -1.924 1 96.75 188 PHE A N 1
ATOM 1469 C CA . PHE A 1 188 ? 5.434 -16.578 -3.016 1 96.75 188 PHE A CA 1
ATOM 1470 C C . PHE A 1 188 ? 6.844 -16.875 -3.514 1 96.75 188 PHE A C 1
ATOM 1472 O O . PHE A 1 188 ? 7.066 -17 -4.719 1 96.75 188 PHE A O 1
ATOM 1479 N N . VAL A 1 189 ? 7.711 -16.984 -2.557 1 95.56 189 VAL A N 1
ATOM 1480 C CA . VAL A 1 189 ? 9.109 -17.203 -2.9 1 95.56 189 VAL A CA 1
ATOM 1481 C C . VAL A 1 189 ? 9.273 -18.562 -3.559 1 95.56 189 VAL A C 1
ATOM 1483 O O . VAL A 1 189 ? 10.086 -18.734 -4.469 1 95.56 189 VAL A O 1
ATOM 1486 N N . ASP A 1 190 ? 8.531 -19.578 -3.119 1 93.62 190 ASP A N 1
ATOM 1487 C CA . ASP A 1 190 ? 8.57 -20.906 -3.74 1 93.62 190 ASP A CA 1
ATOM 1488 C C . ASP A 1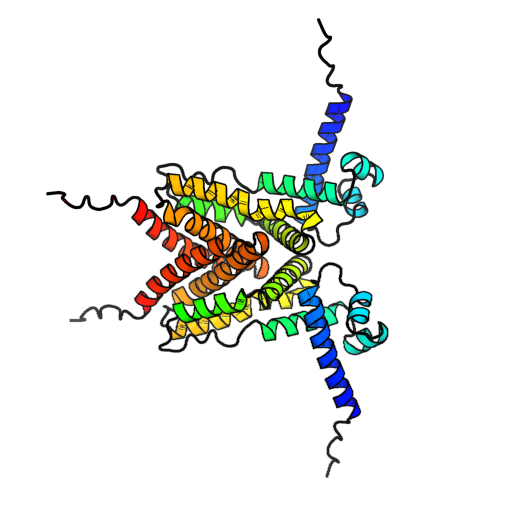 190 ? 8.125 -20.828 -5.203 1 93.62 190 ASP A C 1
ATOM 1490 O O . ASP A 1 190 ? 8.742 -21.453 -6.07 1 93.62 190 ASP A O 1
ATOM 1494 N N . GLY A 1 191 ? 7.051 -20.094 -5.41 1 92.44 191 GLY A N 1
ATOM 1495 C CA . GLY A 1 191 ? 6.605 -19.891 -6.781 1 92.44 191 GLY A CA 1
ATOM 1496 C C . GLY A 1 191 ? 7.633 -19.188 -7.645 1 92.44 191 GLY A C 1
ATOM 1497 O O . GLY A 1 191 ? 7.859 -19.578 -8.789 1 92.44 191 GLY A O 1
ATOM 1498 N N . PHE A 1 192 ? 8.258 -18.203 -7.066 1 93.44 192 PHE A N 1
ATOM 1499 C CA . PHE A 1 192 ? 9.297 -17.469 -7.777 1 93.44 192 PHE A CA 1
ATOM 1500 C C . PHE A 1 192 ? 10.492 -18.359 -8.062 1 93.44 192 PHE A C 1
ATOM 1502 O O . PHE A 1 192 ? 11.062 -18.328 -9.156 1 93.44 192 PHE A O 1
ATOM 1509 N N . ALA A 1 193 ? 10.875 -19.125 -7.078 1 92.38 193 ALA A N 1
ATOM 1510 C CA . ALA A 1 193 ? 12 -20.047 -7.238 1 92.38 193 ALA A CA 1
ATOM 1511 C C . ALA A 1 193 ? 11.742 -21.031 -8.367 1 92.38 193 ALA A C 1
ATOM 1513 O O . ALA A 1 193 ? 12.648 -21.344 -9.148 1 92.38 193 ALA A O 1
ATOM 1514 N N . ALA A 1 194 ? 10.555 -21.531 -8.445 1 90.88 194 ALA A N 1
ATOM 1515 C CA . ALA A 1 194 ? 10.188 -22.469 -9.516 1 90.88 194 ALA A CA 1
ATOM 1516 C C . ALA A 1 194 ? 10.312 -21.812 -10.883 1 90.88 194 ALA A C 1
ATOM 1518 O O . ALA A 1 194 ? 10.828 -22.422 -11.828 1 90.88 194 ALA A O 1
ATOM 1519 N N . ARG A 1 195 ? 9.914 -20.609 -10.992 1 89.81 195 ARG A N 1
ATOM 1520 C CA . ARG A 1 195 ? 10.023 -19.859 -12.234 1 89.81 195 ARG A CA 1
ATOM 1521 C C . ARG A 1 195 ? 11.492 -19.609 -12.594 1 89.81 195 ARG A C 1
ATOM 1523 O O . ARG A 1 195 ? 11.883 -19.781 -13.75 1 89.81 195 ARG A O 1
ATOM 1530 N N . ALA A 1 196 ? 12.234 -19.234 -11.602 1 90.12 196 ALA A N 1
ATOM 1531 C CA . ALA A 1 196 ? 13.648 -18.906 -11.82 1 90.12 196 ALA A CA 1
ATOM 1532 C C . ALA A 1 196 ? 14.414 -20.141 -12.289 1 90.12 196 ALA A C 1
ATOM 1534 O O . ALA A 1 196 ? 15.367 -20.031 -13.062 1 90.12 196 ALA A O 1
ATOM 1535 N N . ARG A 1 197 ? 14.031 -21.312 -11.805 1 88.88 197 ARG A N 1
ATOM 1536 C CA . ARG A 1 197 ? 14.68 -22.547 -12.227 1 88.88 197 ARG A CA 1
ATOM 1537 C C . ARG A 1 197 ? 14.484 -22.797 -13.719 1 88.88 197 ARG A C 1
ATOM 1539 O O . ARG A 1 197 ? 15.328 -23.422 -14.367 1 88.88 197 ARG A O 1
ATOM 1546 N N . GLU A 1 198 ? 13.406 -22.281 -14.203 1 86.94 198 GLU A N 1
ATOM 1547 C CA . GLU A 1 198 ? 13.102 -22.453 -15.617 1 86.94 198 GLU A CA 1
ATOM 1548 C C . GLU A 1 198 ? 13.977 -21.562 -16.484 1 86.94 198 GLU A C 1
ATOM 1550 O O . GLU A 1 198 ? 14.102 -21.781 -17.703 1 86.94 198 GLU A O 1
ATOM 1555 N N . TRP A 1 199 ? 14.477 -20.516 -15.906 1 86.19 199 TRP A N 1
ATOM 1556 C CA . TRP A 1 199 ? 15.297 -19.594 -16.672 1 86.19 199 TRP A CA 1
ATOM 1557 C C . TRP A 1 199 ? 16.641 -20.219 -17.031 1 86.19 199 TRP A C 1
ATOM 1559 O O . TRP A 1 199 ? 17.234 -19.906 -18.062 1 86.19 199 TRP A O 1
ATOM 1569 N N . SER A 1 200 ? 17.219 -20.938 -16.016 1 74.31 200 SER A N 1
ATOM 1570 C CA . SER A 1 200 ? 18.531 -21.547 -16.203 1 74.31 200 SER A CA 1
ATOM 1571 C C . SER A 1 200 ? 18.438 -22.781 -17.094 1 74.31 200 SER A C 1
ATOM 1573 O O . SER A 1 200 ? 19.453 -23.297 -17.547 1 74.31 200 SER A O 1
ATOM 1575 N N . THR A 1 201 ? 17.219 -23.359 -17.25 1 63.19 201 THR A N 1
ATOM 1576 C CA . THR A 1 201 ? 17.156 -24.562 -18.078 1 63.19 201 THR A CA 1
ATOM 1577 C C . THR A 1 201 ? 17.328 -24.203 -19.547 1 63.19 201 THR A C 1
ATOM 1579 O O . THR A 1 201 ? 16.562 -23.422 -20.109 1 63.19 201 THR A O 1
ATOM 1582 N N . PRO A 1 202 ? 18.516 -24.312 -20.094 1 53.5 202 PRO A N 1
ATOM 1583 C CA . PRO A 1 202 ? 18.844 -24.141 -21.516 1 53.5 202 PRO A CA 1
ATOM 1584 C C . PRO A 1 202 ? 17.703 -24.578 -22.438 1 53.5 202 PRO A C 1
ATOM 1586 O O . PRO A 1 202 ? 17 -25.531 -22.125 1 53.5 202 PRO A O 1
ATOM 1589 N N . GLY A 1 203 ? 16.828 -23.766 -23 1 46.62 203 GLY A N 1
ATOM 1590 C CA . GLY A 1 203 ? 16.047 -24.281 -24.125 1 46.62 203 GLY A CA 1
ATOM 1591 C C . GLY A 1 203 ? 16.688 -25.484 -24.797 1 46.62 203 GLY A C 1
ATOM 1592 O O . GLY A 1 203 ? 17.906 -25.609 -24.828 1 46.62 203 GLY A O 1
ATOM 1593 N N . SER A 1 204 ? 16.094 -26.672 -24.812 1 40.12 204 SER A N 1
ATOM 1594 C CA . SER A 1 204 ? 16.391 -27.688 -25.812 1 40.12 204 SER A CA 1
ATOM 1595 C C . SER A 1 204 ? 16.812 -27.047 -27.125 1 40.12 204 SER A C 1
ATOM 1597 O O . SER A 1 204 ? 16.125 -26.172 -27.656 1 40.12 204 SER A O 1
ATOM 1599 N N . ASP A 1 205 ? 18.047 -26.875 -27.5 1 38.31 205 ASP A N 1
ATOM 1600 C CA . ASP A 1 205 ? 18.531 -26.938 -28.875 1 38.31 205 ASP A CA 1
ATOM 1601 C C . ASP A 1 205 ? 17.594 -27.75 -29.75 1 38.31 205 ASP A C 1
ATOM 1603 O O . ASP A 1 205 ? 17.484 -28.969 -29.578 1 38.31 205 ASP A O 1
ATOM 1607 N N . ARG A 1 206 ? 16.422 -27.453 -30.141 1 39.91 206 ARG A N 1
ATOM 1608 C CA . ARG A 1 206 ? 15.891 -28.031 -31.375 1 39.91 206 ARG A CA 1
ATOM 1609 C C . ARG A 1 206 ? 17.016 -28.344 -32.375 1 39.91 206 ARG A C 1
ATOM 1611 O O . ARG A 1 206 ? 17.875 -27.484 -32.625 1 39.91 206 ARG A O 1
ATOM 1618 N N . LEU A 1 207 ? 17.438 -29.625 -32.562 1 35.09 207 LEU A N 1
ATOM 1619 C CA . LEU A 1 207 ? 18.156 -30.391 -33.562 1 35.09 207 LEU A CA 1
ATOM 1620 C C . LEU A 1 207 ? 17.969 -29.781 -34.938 1 35.09 207 LEU A C 1
ATOM 1622 O O . LEU A 1 207 ? 16.859 -29.797 -35.5 1 35.09 207 LEU A O 1
ATOM 1626 N N . GLN A 1 208 ? 18.375 -28.609 -35.188 1 31.59 208 GLN A N 1
ATOM 1627 C CA . GLN A 1 208 ? 18.703 -28.453 -36.594 1 31.59 208 GLN A CA 1
ATOM 1628 C C . GLN A 1 208 ? 19.531 -29.625 -37.094 1 31.59 208 GLN A C 1
ATOM 1630 O O . GLN A 1 208 ? 20.719 -29.734 -36.812 1 31.59 208 GLN A O 1
ATOM 1635 N N . HIS A 1 209 ? 19.016 -30.891 -36.812 1 27.72 209 HIS A N 1
ATOM 1636 C CA . HIS A 1 209 ? 19.281 -31.703 -38.031 1 27.72 209 HIS A CA 1
ATOM 1637 C C . HIS A 1 209 ? 18.375 -31.281 -39.156 1 27.72 209 HIS A C 1
ATOM 1639 O O . HIS A 1 209 ? 17.203 -30.922 -38.969 1 27.72 209 HIS A O 1
ATOM 1645 N N . MET B 1 1 ? -54.5 -2.014 22.609 1 39.91 1 MET B N 1
ATOM 1646 C CA . MET B 1 1 ? -53.625 -2.262 21.469 1 39.91 1 MET B CA 1
ATOM 1647 C C . MET B 1 1 ? -52.594 -1.157 21.312 1 39.91 1 MET B C 1
ATOM 1649 O O . MET B 1 1 ? -52.938 0.026 21.281 1 39.91 1 MET B O 1
ATOM 1653 N N . PRO B 1 2 ? -51.281 -1.282 21.719 1 48.72 2 PRO B N 1
ATOM 1654 C CA . PRO B 1 2 ? -50.344 -0.153 21.688 1 48.72 2 PRO B CA 1
ATOM 1655 C C . PRO B 1 2 ? -50.281 0.523 20.312 1 48.72 2 PRO B C 1
ATOM 1657 O O . PRO B 1 2 ? -50.531 -0.119 19.297 1 48.72 2 PRO B O 1
ATOM 1660 N N . GLU B 1 3 ? -50.719 1.788 20.203 1 45.25 3 GLU B N 1
ATOM 1661 C CA . GLU B 1 3 ? -50.656 2.576 18.984 1 45.25 3 GLU B CA 1
ATOM 1662 C C . GLU B 1 3 ? -49.312 2.342 18.25 1 45.25 3 GLU B C 1
ATOM 1664 O O . GLU B 1 3 ? -48.25 2.268 18.891 1 45.25 3 GLU B O 1
ATOM 1669 N N . PRO B 1 4 ? -49.406 1.666 17.109 1 48.97 4 PRO B N 1
ATOM 1670 C CA . PRO B 1 4 ? -48.156 1.432 16.344 1 48.97 4 PRO B CA 1
ATOM 1671 C C . PRO B 1 4 ? -47.219 2.623 16.391 1 48.97 4 PRO B C 1
ATOM 1673 O O . PRO B 1 4 ? -47.656 3.77 16.484 1 48.97 4 PRO B O 1
ATOM 1676 N N . GLU B 1 5 ? -46.219 2.584 17.094 1 46.84 5 GLU B N 1
ATOM 1677 C CA . GLU B 1 5 ? -45.125 3.572 17.203 1 46.84 5 GLU B CA 1
ATOM 1678 C C . GLU B 1 5 ? -45 4.371 15.906 1 46.84 5 GLU B C 1
ATOM 1680 O O . GLU B 1 5 ? -44.781 3.795 14.836 1 46.84 5 GLU B O 1
ATOM 1685 N N . ARG B 1 6 ? -45.781 5.375 15.562 1 45.16 6 ARG B N 1
ATOM 1686 C CA . ARG B 1 6 ? -45.625 6.375 14.516 1 45.16 6 ARG B CA 1
ATOM 1687 C C . ARG B 1 6 ? -44.156 6.59 14.18 1 45.16 6 ARG B C 1
ATOM 1689 O O . ARG B 1 6 ? -43.438 7.195 14.961 1 45.16 6 ARG B O 1
ATOM 1696 N N . ILE B 1 7 ? -43.406 5.609 13.766 1 51.41 7 ILE B N 1
ATOM 1697 C CA . ILE B 1 7 ? -42.125 5.914 13.125 1 51.41 7 ILE B CA 1
ATOM 1698 C C . ILE B 1 7 ? -42.188 7.277 12.438 1 51.41 7 ILE B C 1
ATOM 1700 O O . ILE B 1 7 ? -42.969 7.445 11.477 1 51.41 7 ILE B O 1
ATOM 1704 N N . ASP B 1 8 ? -42.094 8.438 13.141 1 57.06 8 ASP B N 1
ATOM 1705 C CA . ASP B 1 8 ? -42.312 9.852 12.828 1 57.06 8 ASP B CA 1
ATOM 1706 C C . ASP B 1 8 ? -41.594 10.227 11.531 1 57.06 8 ASP B C 1
ATOM 1708 O O . ASP B 1 8 ? -40.469 9.805 11.289 1 57.06 8 ASP B O 1
ATOM 1712 N N . LYS B 1 9 ? -42.281 10.555 10.438 1 58.47 9 LYS B N 1
ATOM 1713 C CA . LYS B 1 9 ? -41.875 11.102 9.141 1 58.47 9 LYS B CA 1
ATOM 1714 C C . LYS B 1 9 ? -40.656 11.984 9.273 1 58.47 9 LYS B C 1
ATOM 1716 O O . LYS B 1 9 ? -39.781 12 8.391 1 58.47 9 LYS B O 1
ATOM 1721 N N . ARG B 1 10 ? -40.656 12.719 10.406 1 59.72 10 ARG B N 1
ATOM 1722 C CA . ARG B 1 10 ? -39.531 13.594 10.656 1 59.72 10 ARG B CA 1
ATOM 1723 C C . ARG B 1 10 ? -38.25 12.797 10.812 1 59.72 10 ARG B C 1
ATOM 1725 O O . ARG B 1 10 ? -37.188 13.195 10.297 1 59.72 10 ARG B O 1
ATOM 1732 N N . SER B 1 11 ? -38.375 11.594 11.562 1 62.38 11 SER B N 1
ATOM 1733 C CA . SER B 1 11 ? -37.219 10.742 11.75 1 62.38 11 SER B CA 1
ATOM 1734 C C . SER B 1 11 ? -36.75 10.141 10.43 1 62.38 11 SER B C 1
ATOM 1736 O O . SER B 1 11 ? -35.531 10.039 10.18 1 62.38 11 SER B O 1
ATOM 1738 N N . LEU B 1 12 ? -37.656 9.805 9.648 1 58.28 12 LEU B N 1
ATOM 1739 C CA . LEU B 1 12 ? -37.312 9.25 8.344 1 58.28 12 LEU B CA 1
ATOM 1740 C C . LEU B 1 12 ? -36.688 10.312 7.441 1 58.28 12 LEU B C 1
ATOM 1742 O O . LEU B 1 12 ? -35.75 10.031 6.699 1 58.28 12 LEU B O 1
ATOM 1746 N N . ARG B 1 13 ? -37.312 11.508 7.441 1 62.34 13 ARG B N 1
ATOM 1747 C CA . ARG B 1 13 ? -36.75 12.609 6.676 1 62.34 13 ARG B CA 1
ATOM 1748 C C . ARG B 1 13 ? -35.344 12.93 7.152 1 62.34 13 ARG B C 1
ATOM 1750 O O . ARG B 1 13 ? -34.438 13.203 6.34 1 62.34 13 ARG B O 1
ATOM 1757 N N . TYR B 1 14 ? -35.25 12.781 8.438 1 65.38 14 TYR B N 1
ATOM 1758 C CA . TYR B 1 14 ? -33.938 13.047 9.039 1 65.38 14 TYR B CA 1
ATOM 1759 C C . TYR B 1 14 ? -32.938 11.969 8.656 1 65.38 14 TYR B C 1
ATOM 1761 O O . TYR B 1 14 ? -31.812 12.273 8.273 1 65.38 14 TYR B O 1
ATOM 1769 N N . ALA B 1 15 ? -33.406 10.734 8.773 1 68.94 15 ALA B N 1
ATOM 1770 C CA . ALA B 1 15 ? -32.562 9.609 8.398 1 68.94 15 ALA B CA 1
ATOM 1771 C C . ALA B 1 15 ? -32.188 9.656 6.918 1 68.94 15 ALA B C 1
ATOM 1773 O O . ALA B 1 15 ? -31.062 9.352 6.539 1 68.94 15 ALA B O 1
ATOM 1774 N N . GLY B 1 16 ? -33.094 9.898 6.164 1 71.25 16 GLY B N 1
ATOM 1775 C CA . GLY B 1 16 ? -32.844 10.039 4.738 1 71.25 16 GLY B CA 1
ATOM 1776 C C . GLY B 1 16 ? -31.859 11.133 4.414 1 71.25 16 GLY B C 1
ATOM 1777 O O . GLY B 1 16 ? -30.969 10.938 3.582 1 71.25 16 GLY B O 1
ATOM 1778 N N . ARG B 1 17 ? -31.969 12.148 5.133 1 82.31 17 ARG B N 1
ATOM 1779 C CA . ARG B 1 17 ? -31.047 13.266 4.926 1 82.31 17 ARG B CA 1
ATOM 1780 C C . ARG B 1 17 ? -29.625 12.906 5.359 1 82.31 17 ARG B C 1
ATOM 1782 O O . ARG B 1 17 ? -28.656 13.242 4.68 1 82.31 17 ARG B O 1
ATOM 1789 N N . ARG B 1 18 ? -29.625 12.148 6.414 1 87.94 18 ARG B N 1
ATOM 1790 C CA . ARG B 1 18 ? -28.328 11.727 6.918 1 87.94 18 ARG B CA 1
ATOM 1791 C C . ARG B 1 18 ? -27.609 10.82 5.918 1 87.94 18 ARG B C 1
ATOM 1793 O O . ARG B 1 18 ? -26.406 10.977 5.68 1 87.94 18 A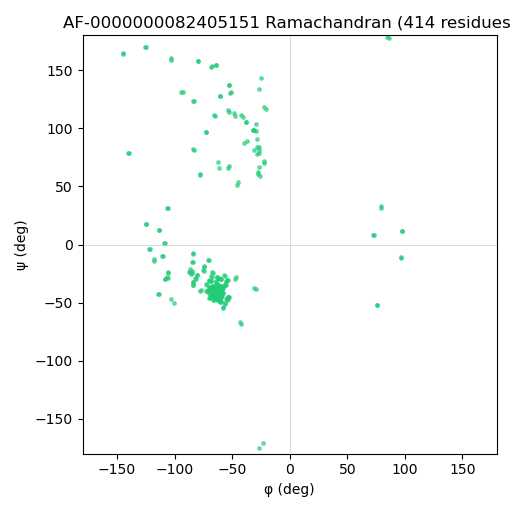RG B O 1
ATOM 1800 N N . GLU B 1 19 ? -28.375 9.922 5.348 1 88.44 19 GLU B N 1
ATOM 1801 C CA . GLU B 1 19 ? -27.797 9 4.367 1 88.44 19 GLU B CA 1
ATOM 1802 C C . GLU B 1 19 ? -27.359 9.742 3.111 1 88.44 19 GLU B C 1
ATOM 1804 O O . GLU B 1 19 ? -26.312 9.43 2.541 1 88.44 19 GLU B O 1
ATOM 1809 N N . GLU B 1 20 ? -28.125 10.641 2.75 1 89.62 20 GLU B N 1
ATOM 1810 C CA . GLU B 1 20 ? -27.766 11.461 1.597 1 89.62 20 GLU B CA 1
ATOM 1811 C C . GLU B 1 20 ? -26.484 12.258 1.862 1 89.62 20 GLU B C 1
ATOM 1813 O O . GLU B 1 20 ? -25.625 12.367 0.988 1 89.62 20 GLU B O 1
ATOM 1818 N N . LEU B 1 21 ? -26.422 12.773 3.039 1 90.81 21 LEU B N 1
ATOM 1819 C CA . LEU B 1 21 ? -25.234 13.531 3.426 1 90.81 21 LEU B CA 1
ATOM 1820 C C . LEU B 1 21 ? -24 12.641 3.457 1 90.81 21 LEU B C 1
ATOM 1822 O O . LEU B 1 21 ? -22.938 13.023 2.965 1 90.81 21 LEU B O 1
ATOM 1826 N N . LEU B 1 22 ? -24.234 11.484 3.951 1 90.94 22 LEU B N 1
ATOM 1827 C CA . LEU B 1 22 ? -23.125 10.547 4.031 1 90.94 22 LEU B CA 1
ATOM 1828 C C . LEU B 1 22 ? -22.625 10.156 2.641 1 90.94 22 LEU B C 1
ATOM 1830 O O . LEU B 1 22 ? -21.422 10.094 2.398 1 90.94 22 LEU B O 1
ATOM 1834 N N . ASP B 1 23 ? -23.531 9.961 1.769 1 90.62 23 ASP B N 1
ATOM 1835 C CA . ASP B 1 23 ? -23.188 9.602 0.397 1 90.62 23 ASP B CA 1
ATOM 1836 C C . ASP B 1 23 ? -22.422 10.742 -0.285 1 90.62 23 ASP B C 1
ATOM 1838 O O . ASP B 1 23 ? -21.422 10.508 -0.956 1 90.62 23 ASP B O 1
ATOM 1842 N N . ALA B 1 24 ? -22.922 11.875 -0.072 1 91.5 24 ALA B N 1
ATOM 1843 C CA . ALA B 1 24 ? -22.281 13.047 -0.666 1 91.5 24 ALA B CA 1
ATOM 1844 C C . ALA B 1 24 ? -20.891 13.266 -0.088 1 91.5 24 ALA B C 1
ATOM 1846 O O . ALA B 1 24 ? -19.953 13.578 -0.821 1 91.5 24 ALA B O 1
ATOM 1847 N N . LEU B 1 25 ? -20.812 13.07 1.176 1 91.19 25 LEU B N 1
ATOM 1848 C CA . LEU B 1 25 ? -19.516 13.227 1.842 1 91.19 25 LEU B CA 1
ATOM 1849 C C . LEU B 1 25 ? -18.531 12.156 1.387 1 91.19 25 LEU B C 1
ATOM 1851 O O . LEU B 1 25 ? -17.344 12.438 1.195 1 91.19 25 LEU B O 1
ATOM 1855 N N . THR B 1 26 ? -19.062 11.031 1.227 1 89.56 26 THR B N 1
ATOM 1856 C CA . THR B 1 26 ? -18.234 9.922 0.751 1 89.56 26 THR B CA 1
ATOM 1857 C C . THR B 1 26 ? -17.688 10.219 -0.644 1 89.56 26 THR B C 1
ATOM 1859 O O . THR B 1 26 ? -16.5 10.039 -0.901 1 89.56 26 THR B O 1
ATOM 1862 N N . ARG B 1 27 ? -18.5 10.719 -1.48 1 88.94 27 ARG B N 1
ATOM 1863 C CA . ARG B 1 27 ? -18.078 11.086 -2.826 1 88.94 27 ARG B CA 1
ATOM 1864 C C . ARG B 1 27 ? -17.031 12.203 -2.783 1 88.94 27 ARG B C 1
ATOM 1866 O O . ARG B 1 27 ? -16.047 12.164 -3.525 1 88.94 27 ARG B O 1
ATOM 1873 N N . TYR B 1 28 ? -17.297 13.102 -1.91 1 88.94 28 TYR B N 1
ATOM 1874 C CA . TYR B 1 28 ? -16.359 14.211 -1.758 1 88.94 28 TYR B CA 1
ATOM 1875 C C . TYR B 1 28 ? -14.992 13.703 -1.326 1 88.94 28 TYR B C 1
ATOM 1877 O O . TYR B 1 28 ? -13.969 14.117 -1.873 1 88.94 28 TYR B O 1
ATOM 1885 N N . VAL B 1 29 ? -14.977 12.828 -0.432 1 88.12 29 VAL B N 1
ATOM 1886 C CA . VAL B 1 29 ? -13.734 12.289 0.11 1 88.12 29 VAL B CA 1
ATOM 1887 C C . VAL B 1 29 ? -13.016 11.469 -0.957 1 88.12 29 VAL B C 1
ATOM 1889 O O . VAL B 1 29 ? -11.789 11.516 -1.073 1 88.12 29 VAL B O 1
ATOM 1892 N N . ILE B 1 30 ? -13.742 10.727 -1.707 1 86.88 30 ILE B N 1
ATOM 1893 C CA . ILE B 1 30 ? -13.164 9.93 -2.783 1 86.88 30 ILE B CA 1
ATOM 1894 C C . ILE B 1 30 ? -12.477 10.844 -3.793 1 86.88 30 ILE B C 1
ATOM 1896 O O . ILE B 1 30 ? -11.375 10.547 -4.266 1 86.88 30 ILE B O 1
ATOM 1900 N N . ASP B 1 31 ? -13.078 11.984 -3.988 1 86.12 31 ASP B N 1
ATOM 1901 C CA . ASP B 1 31 ? -12.578 12.906 -5.008 1 86.12 31 ASP B CA 1
ATOM 1902 C C . ASP B 1 31 ? -11.406 13.727 -4.477 1 86.12 31 ASP B C 1
ATOM 1904 O O . ASP B 1 31 ? -10.5 14.086 -5.234 1 86.12 31 ASP B O 1
ATOM 1908 N N . ASN B 1 32 ? -11.438 13.945 -3.107 1 83.75 32 ASN B N 1
ATOM 1909 C CA . ASN B 1 32 ? -10.508 14.953 -2.6 1 83.75 32 ASN B CA 1
ATOM 1910 C C . ASN B 1 32 ? -9.5 14.352 -1.626 1 83.75 32 ASN B C 1
ATOM 1912 O O . ASN B 1 32 ? -8.484 14.969 -1.317 1 83.75 32 ASN B O 1
ATOM 1916 N N . GLY B 1 33 ? -9.828 13.141 -1.205 1 83 33 GLY B N 1
ATOM 1917 C CA . GLY B 1 33 ? -8.953 12.547 -0.204 1 83 33 GLY B CA 1
ATOM 1918 C C . GLY B 1 33 ? -9.32 12.945 1.214 1 83 33 GLY B C 1
ATOM 1919 O O . GLY B 1 33 ? -10.289 13.672 1.432 1 83 33 GLY B O 1
ATOM 1920 N N . VAL B 1 34 ? -8.578 12.398 2.279 1 76.44 34 VAL B N 1
ATOM 1921 C CA . VAL B 1 34 ? -8.891 12.609 3.689 1 76.44 34 VAL B CA 1
ATOM 1922 C C . VAL B 1 34 ? -7.887 13.594 4.297 1 76.44 34 VAL B C 1
ATOM 1924 O O . VAL B 1 34 ? -8.172 14.227 5.316 1 76.44 34 VAL B O 1
ATOM 1927 N N . GLY B 1 35 ? -6.676 13.766 3.773 1 64 35 GLY B N 1
ATOM 1928 C CA . GLY B 1 35 ? -5.535 14.438 4.375 1 64 35 GLY B CA 1
ATOM 1929 C C . GLY B 1 35 ? -5.91 15.727 5.078 1 64 35 GLY B C 1
ATOM 1930 O O . GLY B 1 35 ? -5.707 15.859 6.285 1 64 35 GLY B O 1
ATOM 1931 N N . GLU B 1 36 ? -6.297 16.75 4.516 1 64.62 36 GLU B N 1
ATOM 1932 C CA . GLU B 1 36 ? -6.484 18.047 5.141 1 64.62 36 GLU B CA 1
ATOM 1933 C C . GLU B 1 36 ? -7.965 18.359 5.344 1 64.62 36 GLU B C 1
ATOM 1935 O O . GLU B 1 36 ? -8.352 19.516 5.492 1 64.62 36 GLU B O 1
ATOM 1940 N N . LEU B 1 37 ? -8.68 17.297 5.559 1 73 37 LEU B N 1
ATOM 1941 C CA . LEU B 1 37 ? -10.109 17.578 5.59 1 73 37 LEU B CA 1
ATOM 1942 C C . LEU B 1 37 ? -10.531 18.062 6.973 1 73 37 LEU B C 1
ATOM 1944 O O . LEU B 1 37 ? -10.164 17.469 7.984 1 73 37 LEU B O 1
ATOM 1948 N N . THR B 1 38 ? -11.125 19.25 6.969 1 76.75 38 THR B N 1
ATOM 1949 C CA . THR B 1 38 ? -11.734 19.781 8.18 1 76.75 38 THR B CA 1
ATOM 1950 C C . THR B 1 38 ? -13.25 19.641 8.125 1 76.75 38 THR B C 1
ATOM 1952 O O . THR B 1 38 ? -13.828 19.453 7.051 1 76.75 38 THR B O 1
ATOM 1955 N N . VAL B 1 39 ? -13.812 19.703 9.258 1 80.62 39 VAL B N 1
ATOM 1956 C CA . VAL B 1 39 ? -15.266 19.656 9.328 1 80.62 39 VAL B CA 1
ATOM 1957 C C . VAL B 1 39 ? -15.859 20.812 8.531 1 80.62 39 VAL B C 1
ATOM 1959 O O . VAL B 1 39 ? -16.891 20.656 7.863 1 80.62 39 VAL B O 1
ATOM 1962 N N . ARG B 1 40 ? -15.234 21.906 8.578 1 84.62 40 ARG B N 1
ATOM 1963 C CA . ARG B 1 40 ? -15.688 23.078 7.852 1 84.62 40 ARG B CA 1
ATOM 1964 C C . ARG B 1 40 ? -15.688 22.828 6.348 1 84.62 40 ARG B C 1
ATOM 1966 O O . ARG B 1 40 ? -16.641 23.172 5.652 1 84.62 40 ARG B O 1
ATOM 1973 N N . GLN B 1 41 ? -14.734 22.25 5.871 1 85.12 41 GLN B N 1
ATOM 1974 C CA . GLN B 1 41 ? -14.617 21.922 4.449 1 85.12 41 GLN B CA 1
ATOM 1975 C C . GLN B 1 41 ? -15.672 20.891 4.035 1 85.12 41 GLN B C 1
ATOM 1977 O O . GLN B 1 41 ? -16.266 21.016 2.965 1 85.12 41 GLN B O 1
ATOM 1982 N N . LEU B 1 42 ? -15.852 19.922 4.848 1 87.62 42 LEU B N 1
ATOM 1983 C CA . LEU B 1 42 ? -16.828 18.891 4.574 1 87.62 42 LEU B CA 1
ATOM 1984 C C . LEU B 1 42 ? -18.25 19.469 4.543 1 87.62 42 LEU B C 1
ATOM 1986 O O . LEU B 1 42 ? -19.047 19.125 3.666 1 87.62 42 LEU B O 1
ATOM 1990 N N . ALA B 1 43 ? -18.484 20.312 5.508 1 89.44 43 ALA B N 1
ATOM 1991 C CA . ALA B 1 43 ? -19.781 20.953 5.57 1 89.44 43 ALA B CA 1
ATOM 1992 C C . ALA B 1 43 ? -20.047 21.797 4.32 1 89.44 43 ALA B C 1
ATOM 1994 O O . ALA B 1 43 ? -21.109 21.703 3.715 1 89.44 43 ALA B O 1
ATOM 1995 N N . LYS B 1 44 ? -19.094 22.516 3.902 1 89.44 44 LYS B N 1
ATOM 1996 C CA . LYS B 1 44 ? -19.203 23.359 2.713 1 89.44 44 LYS B CA 1
ATOM 1997 C C . LYS B 1 44 ? -19.406 22.516 1.461 1 89.44 44 LYS B C 1
ATOM 1999 O O . LYS B 1 44 ? -20.203 22.875 0.592 1 89.44 44 LYS B O 1
ATOM 2004 N N . ALA B 1 45 ? -18.781 21.453 1.433 1 86.81 45 ALA B N 1
ATOM 2005 C CA . ALA B 1 45 ? -18.828 20.578 0.264 1 86.81 45 ALA B CA 1
ATOM 2006 C C . ALA B 1 45 ? -20.25 20.047 0.04 1 86.81 45 ALA B C 1
ATOM 2008 O O . ALA B 1 45 ? -20.641 19.781 -1.098 1 86.81 45 ALA B O 1
ATOM 2009 N N . VAL B 1 46 ? -20.953 19.875 1.108 1 89.38 46 VAL B N 1
ATOM 2010 C CA . VAL B 1 46 ? -22.266 19.25 0.958 1 89.38 46 VAL B CA 1
ATOM 2011 C C . VAL B 1 46 ? -23.359 20.297 1.2 1 89.38 46 VAL B C 1
ATOM 2013 O O . VAL B 1 46 ? -24.547 19.953 1.271 1 89.38 46 VAL B O 1
ATOM 2016 N N . GLY B 1 47 ? -22.984 21.484 1.445 1 91.38 47 GLY B N 1
ATOM 2017 C CA . GLY B 1 47 ? -23.922 22.594 1.484 1 91.38 47 GLY B CA 1
ATOM 2018 C C . GLY B 1 47 ? -24.703 22.672 2.783 1 91.38 47 GLY B C 1
ATOM 2019 O O . GLY B 1 47 ? -25.906 22.984 2.781 1 91.38 47 GLY B O 1
ATOM 2020 N N . VAL B 1 48 ? -24.078 22.281 3.842 1 91.31 48 VAL B N 1
ATOM 2021 C CA . VAL B 1 48 ? -24.734 22.391 5.145 1 91.31 48 VAL B CA 1
ATOM 2022 C C . VAL B 1 48 ? -23.828 23.172 6.102 1 91.31 48 VAL B C 1
ATOM 2024 O O . VAL B 1 48 ? -22.672 23.453 5.781 1 91.31 48 VAL B O 1
ATOM 2027 N N . SER B 1 49 ? -24.406 23.5 7.211 1 89.31 49 SER B N 1
ATOM 2028 C CA . SER B 1 49 ? -23.625 24.219 8.211 1 89.31 49 SER B CA 1
ATOM 2029 C C . SER B 1 49 ? -22.734 23.266 9 1 89.31 49 SER B C 1
ATOM 2031 O O . SER B 1 49 ? -23 22.062 9.055 1 89.31 49 SER B O 1
ATOM 2033 N N . HIS B 1 50 ? -21.734 23.797 9.562 1 87.56 50 HIS B N 1
ATOM 2034 C CA . HIS B 1 50 ? -20.859 23.062 10.477 1 87.56 50 HIS B CA 1
ATOM 2035 C C . HIS B 1 50 ? -21.672 22.406 11.594 1 87.56 50 HIS B C 1
ATOM 2037 O O . HIS B 1 50 ? -21.484 21.234 11.898 1 87.56 50 HIS B O 1
ATOM 2043 N N . ALA B 1 51 ? -22.578 23.188 12.133 1 85.94 51 ALA B N 1
ATOM 2044 C CA . ALA B 1 51 ? -23.422 22.703 13.234 1 85.94 51 ALA B CA 1
ATOM 2045 C C . ALA B 1 51 ? -24.297 21.547 12.789 1 85.94 51 ALA B C 1
ATOM 2047 O O . ALA B 1 51 ? -24.484 20.578 13.531 1 85.94 51 ALA B O 1
ATOM 2048 N N . SER B 1 52 ? -24.859 21.641 11.648 1 87.69 52 SER B N 1
ATOM 2049 C CA . SER B 1 52 ? -25.703 20.594 11.109 1 87.69 52 SER B CA 1
ATOM 2050 C C . SER B 1 52 ? -24.922 19.281 10.953 1 87.69 52 SER B C 1
ATOM 2052 O O . SER B 1 52 ? -25.422 18.219 11.289 1 87.69 52 SER B O 1
ATOM 2054 N N . LEU B 1 53 ? -23.703 19.359 10.453 1 88.88 53 LEU B N 1
ATOM 2055 C CA . LEU B 1 53 ? -22.875 18.172 10.258 1 88.88 53 LEU B CA 1
ATOM 2056 C C . LEU B 1 53 ? -22.547 17.516 11.594 1 88.88 53 LEU B C 1
ATOM 2058 O O . LEU B 1 53 ? -22.594 16.297 11.719 1 88.88 53 LEU B O 1
ATOM 2062 N N . LEU B 1 54 ? -22.328 18.391 12.555 1 87.25 54 LEU B N 1
ATOM 2063 C CA . LEU B 1 54 ? -21.984 17.859 13.875 1 87.25 54 LEU B CA 1
ATOM 2064 C C . LEU B 1 54 ? -23.203 17.234 14.547 1 87.25 54 LEU B C 1
ATOM 2066 O O . LEU B 1 54 ? -23.062 16.266 15.289 1 87.25 54 LEU B O 1
ATOM 2070 N N . ASN B 1 55 ? -24.297 17.844 14.266 1 87.69 55 ASN B N 1
ATOM 2071 C CA . ASN B 1 55 ? -25.531 17.266 14.797 1 87.69 55 ASN B CA 1
ATOM 2072 C C . ASN B 1 55 ? -25.766 15.867 14.25 1 87.69 55 ASN B C 1
ATOM 2074 O O . ASN B 1 55 ? -26.219 14.984 14.984 1 87.69 55 ASN B O 1
ATOM 2078 N N . HIS B 1 56 ? -25.391 15.641 13.031 1 89.19 56 HIS B N 1
ATOM 2079 C CA . HIS B 1 56 ? -25.641 14.352 12.398 1 89.19 56 HIS B CA 1
ATOM 2080 C C . HIS B 1 56 ? -24.547 13.352 12.75 1 89.19 56 HIS B C 1
ATOM 2082 O O . HIS B 1 56 ? -24.828 12.156 12.922 1 89.19 56 HIS B O 1
ATOM 2088 N N . PHE B 1 57 ? -23.266 13.812 12.898 1 89.31 57 PHE B N 1
ATOM 2089 C CA . PHE B 1 57 ? -22.156 12.867 12.961 1 89.31 57 PHE B CA 1
ATOM 2090 C C . PHE B 1 57 ? -21.375 13.031 14.266 1 89.31 57 PHE B C 1
ATOM 2092 O O . PHE B 1 57 ? -20.5 12.227 14.57 1 89.31 57 PHE B O 1
ATOM 2099 N N . GLU B 1 58 ? -21.719 13.938 15.016 1 84.88 58 GLU B N 1
ATOM 2100 C CA . GLU B 1 58 ? -21.266 14.125 16.391 1 84.88 58 GLU B CA 1
ATOM 2101 C C . GLU B 1 58 ? -19.844 14.68 16.438 1 84.88 58 GLU B C 1
ATOM 2103 O O . GLU B 1 58 ? -19.562 15.625 17.172 1 84.88 58 GLU B O 1
ATOM 2108 N N . SER B 1 59 ? -18.922 14.016 15.727 1 82.88 59 SER B N 1
ATOM 2109 C CA . SER B 1 59 ? -17.531 14.477 15.688 1 82.88 59 SER B CA 1
ATOM 2110 C C . SER B 1 59 ? -16.906 14.227 14.312 1 82.88 59 SER B C 1
ATOM 2112 O O . SER B 1 59 ? -17.453 13.453 13.516 1 82.88 59 SER B O 1
ATOM 2114 N N . LYS B 1 60 ? -15.805 14.891 14.117 1 80.44 60 LYS B N 1
ATOM 2115 C CA . LYS B 1 60 ? -15.062 14.68 12.875 1 80.44 60 LYS B CA 1
ATOM 2116 C C . LYS B 1 60 ? -14.617 13.219 12.742 1 80.44 60 LYS B C 1
ATOM 2118 O O . LYS B 1 60 ? -14.695 12.641 11.656 1 80.44 60 LYS B O 1
ATOM 2123 N N . GLU B 1 61 ? -14.227 12.711 13.836 1 76.94 61 GLU B N 1
ATOM 2124 C CA . GLU B 1 61 ? -13.75 11.336 13.852 1 76.94 61 GLU B CA 1
ATOM 2125 C C . GLU B 1 61 ? -14.867 10.359 13.5 1 76.94 61 GLU B C 1
ATOM 2127 O O . GLU B 1 61 ? -14.664 9.43 12.719 1 76.94 61 GLU B O 1
ATOM 2132 N N . ASN B 1 62 ? -15.93 10.57 14.094 1 82.06 62 ASN B N 1
ATOM 2133 C CA . ASN B 1 62 ? -17.078 9.711 13.797 1 82.06 62 ASN B CA 1
ATOM 2134 C C . ASN B 1 62 ? -17.516 9.859 12.344 1 82.06 62 ASN B C 1
ATOM 2136 O O . ASN B 1 62 ? -17.859 8.867 11.695 1 82.06 62 ASN B O 1
ATOM 2140 N N . LEU B 1 63 ? -17.609 11.094 11.945 1 84.06 63 LEU B N 1
ATOM 2141 C CA . LEU B 1 63 ? -17.969 11.359 10.555 1 84.06 63 LEU B CA 1
ATOM 2142 C C . LEU B 1 63 ? -17.031 10.625 9.602 1 84.06 63 LEU B C 1
ATOM 2144 O O . LEU B 1 63 ? -17.484 9.922 8.695 1 84.06 63 LEU B O 1
ATOM 2148 N N . LEU B 1 64 ? -15.789 10.703 9.844 1 81.31 64 LEU B N 1
ATOM 2149 C CA . LEU B 1 64 ? -14.797 10.062 8.984 1 81.31 64 LEU B CA 1
ATOM 2150 C C . LEU B 1 64 ? -14.93 8.547 9.047 1 81.31 64 LEU B C 1
ATOM 2152 O O . LEU B 1 64 ? -14.805 7.867 8.023 1 81.31 64 LEU B O 1
ATOM 2156 N N . SER B 1 65 ? -15.148 8.078 10.195 1 80.62 65 SER B N 1
ATOM 2157 C CA . SER B 1 65 ? -15.352 6.641 10.359 1 80.62 65 SER B CA 1
ATOM 2158 C C . SER B 1 65 ? -16.531 6.148 9.516 1 80.62 65 SER B C 1
ATOM 2160 O O . SER B 1 65 ? -16.438 5.105 8.867 1 80.62 65 SER B O 1
ATOM 2162 N N . GLU B 1 66 ? -17.547 6.887 9.516 1 83.25 66 GLU B N 1
ATOM 2163 C CA . GLU B 1 66 ? -18.734 6.5 8.758 1 83.25 66 GLU B CA 1
ATOM 2164 C C . GLU B 1 66 ? -18.484 6.613 7.258 1 83.25 66 GLU B C 1
ATOM 2166 O O . GLU B 1 66 ? -18.984 5.801 6.477 1 83.25 66 GLU B O 1
ATOM 2171 N N . VAL B 1 67 ? -17.812 7.633 6.887 1 83.69 67 VAL B N 1
ATOM 2172 C CA . VAL B 1 67 ? -17.453 7.801 5.48 1 83.69 67 VAL B CA 1
ATOM 2173 C C . VAL B 1 67 ? -16.609 6.617 5.02 1 83.69 67 VAL B C 1
ATOM 2175 O O . VAL B 1 67 ? -16.844 6.062 3.941 1 83.69 67 VAL B O 1
ATOM 2178 N N . ILE B 1 68 ? -15.719 6.211 5.828 1 78.38 68 ILE B N 1
ATOM 2179 C CA . ILE B 1 68 ? -14.836 5.086 5.531 1 78.38 68 ILE B CA 1
ATOM 2180 C C . ILE B 1 68 ? -15.664 3.807 5.402 1 78.38 68 ILE B C 1
ATOM 2182 O O . ILE B 1 68 ? -15.477 3.031 4.461 1 78.38 68 ILE B O 1
ATOM 2186 N N . GLU B 1 69 ? -16.516 3.621 6.293 1 77.69 69 GLU B N 1
ATOM 2187 C CA . GLU B 1 69 ? -17.375 2.439 6.266 1 77.69 69 GLU B CA 1
ATOM 2188 C C . GLU B 1 69 ? -18.266 2.432 5.031 1 77.69 69 GLU B C 1
A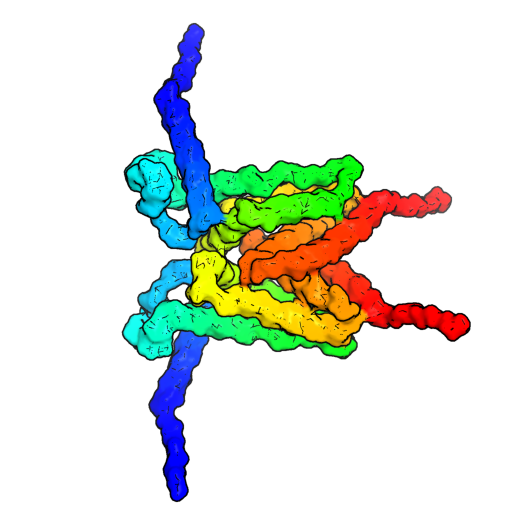TOM 2190 O O . GLU B 1 69 ? -18.484 1.384 4.418 1 77.69 69 GLU B O 1
ATOM 2195 N N . ASN B 1 70 ? -18.734 3.586 4.73 1 79.81 70 ASN B N 1
ATOM 2196 C CA . ASN B 1 70 ? -19.594 3.713 3.561 1 79.81 70 ASN B CA 1
ATOM 2197 C C . ASN B 1 70 ? -18.828 3.447 2.268 1 79.81 70 ASN B C 1
ATOM 2199 O O . ASN B 1 70 ? -19.375 2.902 1.312 1 79.81 70 ASN B O 1
ATOM 2203 N N . MET B 1 71 ? -17.641 3.844 2.191 1 76.5 71 MET B N 1
ATOM 2204 C CA . MET B 1 71 ? -16.797 3.596 1.036 1 76.5 71 MET B CA 1
ATOM 2205 C C . MET B 1 71 ? -16.484 2.109 0.89 1 76.5 71 MET B C 1
ATOM 2207 O O . MET B 1 71 ? -16.438 1.589 -0.226 1 76.5 71 MET B O 1
ATOM 2211 N N . ARG B 1 72 ? -16.172 1.426 1.978 1 66.94 72 ARG B N 1
ATOM 2212 C CA . ARG B 1 72 ? -15.883 -0.004 2.004 1 66.94 72 ARG B CA 1
ATOM 2213 C C . ARG B 1 72 ? -17.062 -0.81 1.465 1 66.94 72 ARG B C 1
ATOM 2215 O O . ARG B 1 72 ? -16.875 -1.791 0.744 1 66.94 72 ARG B O 1
ATOM 2222 N N . GLY B 1 73 ? -18.219 -0.588 2.025 1 58.09 73 GLY B N 1
ATOM 2223 C CA . GLY B 1 73 ? -19.422 -1.27 1.561 1 58.09 73 GLY B CA 1
ATOM 2224 C C . GLY B 1 73 ? -19.578 -1.245 0.051 1 58.09 73 GLY B C 1
ATOM 2225 O O . GLY B 1 73 ? -20.078 -2.199 -0.542 1 58.09 73 GLY B O 1
ATOM 2226 N N . GLU B 1 74 ? -19.094 -0.279 -0.502 1 52.91 74 GLU B N 1
ATOM 2227 C CA . GLU B 1 74 ? -19.156 -0.172 -1.956 1 52.91 74 GLU B CA 1
ATOM 2228 C C . GLU B 1 74 ? -18.016 -0.924 -2.621 1 52.91 74 GLU B C 1
ATOM 2230 O O . GLU B 1 74 ? -18.078 -1.229 -3.814 1 52.91 74 GLU B O 1
ATOM 2235 N N . SER B 1 75 ? -17 -1.146 -1.953 1 53.5 75 SER B N 1
ATOM 2236 C CA . SER B 1 75 ? -15.797 -1.674 -2.578 1 53.5 75 SER B CA 1
ATOM 2237 C C . SER B 1 75 ? -15.664 -3.176 -2.35 1 53.5 75 SER B C 1
ATOM 2239 O O . SER B 1 75 ? -14.961 -3.861 -3.088 1 53.5 75 SER B O 1
ATOM 2241 N N . ILE B 1 76 ? -15.805 -3.617 -1.013 1 48.22 76 ILE B N 1
ATOM 2242 C CA . ILE B 1 76 ? -15.633 -5.062 -0.888 1 48.22 76 ILE B CA 1
ATOM 2243 C C . ILE B 1 76 ? -16.703 -5.781 -1.702 1 48.22 76 ILE B C 1
ATOM 2245 O O . ILE B 1 76 ? -17.891 -5.734 -1.357 1 48.22 76 ILE B O 1
ATOM 2249 N N . PRO B 1 77 ? -16.641 -5.633 -2.98 1 46.06 77 PRO B N 1
ATOM 2250 C CA . PRO B 1 77 ? -17.672 -6.516 -3.529 1 46.06 77 PRO B CA 1
ATOM 2251 C C . PRO B 1 77 ? -18.016 -7.68 -2.602 1 46.06 77 PRO B C 1
ATOM 2253 O O . PRO B 1 77 ? -17.188 -8.078 -1.779 1 46.06 77 PRO B O 1
ATOM 2256 N N . ILE B 1 78 ? -19.328 -8.07 -2.555 1 42.84 78 ILE B N 1
ATOM 2257 C CA . ILE B 1 78 ? -19.719 -9.391 -2.076 1 42.84 78 ILE B CA 1
ATOM 2258 C C . ILE B 1 78 ? -18.562 -10.375 -2.297 1 42.84 78 ILE B C 1
ATOM 2260 O O . ILE B 1 78 ? -17.703 -10.141 -3.135 1 42.84 78 ILE B O 1
ATOM 2264 N N . ALA B 1 79 ? -18.797 -11.734 -1.99 1 49.34 79 ALA B N 1
ATOM 2265 C CA . ALA B 1 79 ? -18.125 -13.023 -2.16 1 49.34 79 ALA B CA 1
ATOM 2266 C C . ALA B 1 79 ? -17.406 -13.094 -3.506 1 49.34 79 ALA B C 1
ATOM 2268 O O . ALA B 1 79 ? -18 -12.812 -4.547 1 49.34 79 ALA B O 1
ATOM 2269 N N . VAL B 1 80 ? -16 -12.594 -3.52 1 55.53 80 VAL B N 1
ATOM 2270 C CA . VAL B 1 80 ? -15.328 -13.133 -4.699 1 55.53 80 VAL B CA 1
ATOM 2271 C C . VAL B 1 80 ? -15.984 -14.453 -5.105 1 55.53 80 VAL B C 1
ATOM 2273 O O . VAL B 1 80 ? -15.93 -15.438 -4.359 1 55.53 80 VAL B O 1
ATOM 2276 N N . PRO B 1 81 ? -17.047 -14.297 -5.859 1 59.34 81 PRO B N 1
ATOM 2277 C CA . PRO B 1 81 ? -17.812 -15.508 -6.16 1 59.34 81 PRO B CA 1
ATOM 2278 C C . PRO B 1 81 ? -16.938 -16.625 -6.754 1 59.34 81 PRO B C 1
ATOM 2280 O O . PRO B 1 81 ? -16.875 -16.766 -7.98 1 59.34 81 PRO B O 1
ATOM 2283 N N . MET B 1 82 ? -16.016 -17.125 -5.93 1 63.47 82 MET B N 1
ATOM 2284 C CA . MET B 1 82 ? -15.336 -18.312 -6.449 1 63.47 82 MET B CA 1
ATOM 2285 C C . MET B 1 82 ? -16.219 -19.547 -6.309 1 63.47 82 MET B C 1
ATOM 2287 O O . MET B 1 82 ? -16.156 -20.234 -5.289 1 63.47 82 MET B O 1
ATOM 2291 N N . LYS B 1 83 ? -17.391 -19.422 -7.016 1 63.66 83 LYS B N 1
ATOM 2292 C CA . LYS B 1 83 ? -18.328 -20.531 -6.992 1 63.66 83 LYS B CA 1
ATOM 2293 C C . LYS B 1 83 ? -17.766 -21.734 -7.746 1 63.66 83 LYS B C 1
ATOM 2295 O O . LYS B 1 83 ? -16.891 -21.578 -8.602 1 63.66 83 LYS B O 1
ATOM 2300 N N . PRO B 1 84 ? -18.25 -22.844 -7.305 1 65.62 84 PRO B N 1
ATOM 2301 C CA . PRO B 1 84 ? -17.844 -24.031 -8.062 1 65.62 84 PRO B CA 1
ATOM 2302 C C . PRO B 1 84 ? -18.078 -23.875 -9.562 1 65.62 84 PRO B C 1
ATOM 2304 O O . PRO B 1 84 ? -19.094 -23.297 -9.977 1 65.62 84 PRO B O 1
ATOM 2307 N N . GLY B 1 85 ? -17.109 -24.172 -10.328 1 71.19 85 GLY B N 1
ATOM 2308 C CA . GLY B 1 85 ? -17.234 -24.125 -11.773 1 71.19 85 GLY B CA 1
ATOM 2309 C C . GLY B 1 85 ? -16.719 -22.844 -12.375 1 71.19 85 GLY B C 1
ATOM 2310 O O . GLY B 1 85 ? -16.547 -22.734 -13.594 1 71.19 85 GLY B O 1
ATOM 2311 N N . VAL B 1 86 ? -16.484 -21.969 -11.477 1 78.44 86 VAL B N 1
ATOM 2312 C CA . VAL B 1 86 ? -15.969 -20.703 -11.984 1 78.44 86 VAL B CA 1
ATOM 2313 C C . VAL B 1 86 ? -14.445 -20.703 -11.938 1 78.44 86 VAL B C 1
ATOM 2315 O O . VAL B 1 86 ? -13.852 -21.141 -10.953 1 78.44 86 VAL B O 1
ATOM 2318 N N . ASP B 1 87 ? -13.867 -20.328 -13.008 1 84.44 87 ASP B N 1
ATOM 2319 C CA . ASP B 1 87 ? -12.414 -20.219 -13.078 1 84.44 87 ASP B CA 1
ATOM 2320 C C . ASP B 1 87 ? -11.906 -19.125 -12.148 1 84.44 87 ASP B C 1
ATOM 2322 O O . ASP B 1 87 ? -12.188 -17.938 -12.359 1 84.44 87 ASP B O 1
ATOM 2326 N N . PRO B 1 88 ? -11.242 -19.562 -11.125 1 84.94 88 PRO B N 1
ATOM 2327 C CA . PRO B 1 88 ? -10.75 -18.562 -10.164 1 84.94 88 PRO B CA 1
ATOM 2328 C C . PRO B 1 88 ? -9.922 -17.469 -10.828 1 84.94 88 PRO B C 1
ATOM 2330 O O . PRO B 1 88 ? -9.945 -16.328 -10.375 1 84.94 88 PRO B O 1
ATOM 2333 N N . ALA B 1 89 ? -9.234 -17.797 -11.898 1 88.75 89 ALA B N 1
ATOM 2334 C CA . ALA B 1 89 ? -8.445 -16.812 -12.609 1 88.75 89 ALA B CA 1
ATOM 2335 C C . ALA B 1 89 ? -9.344 -15.758 -13.266 1 88.75 89 ALA B C 1
ATOM 2337 O O . ALA B 1 89 ? -9 -14.57 -13.297 1 88.75 89 ALA B O 1
ATOM 2338 N N . ALA B 1 90 ? -10.461 -16.203 -13.758 1 90.12 90 ALA B N 1
ATOM 2339 C CA . ALA B 1 90 ? -11.422 -15.281 -14.359 1 90.12 90 ALA B CA 1
ATOM 2340 C C . ALA B 1 90 ? -12.023 -14.352 -13.312 1 90.12 90 ALA B C 1
ATOM 2342 O O . ALA B 1 90 ? -12.25 -13.172 -13.586 1 90.12 90 ALA B O 1
ATOM 2343 N N . VAL B 1 91 ? -12.219 -14.883 -12.172 1 87.31 91 VAL B N 1
ATOM 2344 C CA . VAL B 1 91 ? -12.758 -14.094 -11.07 1 87.31 91 VAL B CA 1
ATOM 2345 C C . VAL B 1 91 ? -11.766 -13.008 -10.68 1 87.31 91 VAL B C 1
ATOM 2347 O O . VAL B 1 91 ? -12.141 -11.844 -10.516 1 87.31 91 VAL B O 1
ATOM 2350 N N . LEU B 1 92 ? -10.531 -13.391 -10.562 1 89.69 92 LEU B N 1
ATOM 2351 C CA . LEU B 1 92 ? -9.5 -12.438 -10.188 1 89.69 92 LEU B CA 1
ATOM 2352 C C . LEU B 1 92 ? -9.344 -11.359 -11.258 1 89.69 92 LEU B C 1
ATOM 2354 O O . LEU B 1 92 ? -9.148 -10.188 -10.938 1 89.69 92 LEU B O 1
ATOM 2358 N N . THR B 1 93 ? -9.422 -11.773 -12.508 1 92.88 93 THR B N 1
ATOM 2359 C CA . THR B 1 93 ? -9.297 -10.836 -13.617 1 92.88 93 THR B CA 1
ATOM 2360 C C . THR B 1 93 ? -10.445 -9.828 -13.602 1 92.88 93 THR B C 1
ATOM 2362 O O . THR B 1 93 ? -10.234 -8.633 -13.797 1 92.88 93 THR B O 1
ATOM 2365 N N . ALA B 1 94 ? -11.625 -10.289 -13.344 1 89.94 94 ALA B N 1
ATOM 2366 C CA . ALA B 1 94 ? -12.789 -9.406 -13.25 1 89.94 94 ALA B CA 1
ATOM 2367 C C . ALA B 1 94 ? -12.641 -8.43 -12.086 1 89.94 94 ALA B C 1
ATOM 2369 O O . ALA B 1 94 ? -12.969 -7.246 -12.219 1 89.94 94 ALA B O 1
ATOM 2370 N N . TRP B 1 95 ? -12.172 -8.945 -11.039 1 87.19 95 TRP B N 1
ATOM 2371 C CA . TRP B 1 95 ? -11.945 -8.125 -9.859 1 87.19 95 TRP B CA 1
ATOM 2372 C C . TRP B 1 95 ? -10.938 -7.02 -10.141 1 87.19 95 TRP B C 1
ATOM 2374 O O . TRP B 1 95 ? -11.172 -5.852 -9.82 1 87.19 95 TRP B O 1
ATOM 2384 N N . TRP B 1 96 ? -9.844 -7.359 -10.773 1 92.5 96 TRP B N 1
ATOM 2385 C CA . TRP B 1 96 ? -8.805 -6.398 -11.125 1 92.5 96 TRP B CA 1
ATOM 2386 C C . TRP B 1 96 ? -9.352 -5.324 -12.055 1 92.5 96 TRP B C 1
ATOM 2388 O O . TRP B 1 96 ? -9.172 -4.129 -11.812 1 92.5 96 TRP B O 1
ATOM 2398 N N . THR B 1 97 ? -10.039 -5.773 -13.062 1 92.75 97 THR B N 1
ATOM 2399 C CA . THR B 1 97 ? -10.578 -4.855 -14.055 1 92.75 97 THR B CA 1
ATOM 2400 C C . THR B 1 97 ? -11.555 -3.871 -13.406 1 92.75 97 THR B C 1
ATOM 2402 O O . THR B 1 97 ? -11.461 -2.662 -13.633 1 92.75 97 THR B O 1
ATOM 2405 N N . GLU B 1 98 ? -12.344 -4.332 -12.562 1 88.44 98 GLU B N 1
ATOM 2406 C CA . GLU B 1 98 ? -13.359 -3.502 -11.914 1 88.44 98 GLU B CA 1
ATOM 2407 C C . GLU B 1 98 ? -12.719 -2.504 -10.953 1 88.44 98 GLU B C 1
ATOM 2409 O O . GLU B 1 98 ? -13.117 -1.339 -10.906 1 88.44 98 GLU B O 1
ATOM 2414 N N . ARG B 1 99 ? -11.75 -2.92 -10.312 1 88.44 99 ARG B N 1
ATOM 2415 C CA . ARG B 1 99 ? -11.195 -2.131 -9.219 1 88.44 99 ARG B CA 1
ATOM 2416 C C . ARG B 1 99 ? -10.203 -1.095 -9.734 1 88.44 99 ARG B C 1
ATOM 2418 O O . ARG B 1 99 ? -9.844 -0.161 -9.023 1 88.44 99 ARG B O 1
ATOM 2425 N N . THR B 1 100 ? -9.812 -1.3 -10.969 1 93.88 100 THR B N 1
ATOM 2426 C CA . THR B 1 100 ? -8.75 -0.411 -11.43 1 93.88 100 THR B CA 1
ATOM 2427 C C . THR B 1 100 ? -9.258 0.507 -12.539 1 93.88 100 THR B C 1
ATOM 2429 O O . THR B 1 100 ? -8.461 1.17 -13.211 1 93.88 100 THR B O 1
ATOM 2432 N N . THR B 1 101 ? -10.57 0.533 -12.703 1 92.12 101 THR B N 1
ATOM 2433 C CA . THR B 1 101 ? -11.117 1.541 -13.602 1 92.12 101 THR B CA 1
ATOM 2434 C C . THR B 1 101 ? -10.859 2.945 -13.062 1 92.12 101 THR B C 1
ATOM 2436 O O . THR B 1 101 ? -10.68 3.129 -11.859 1 92.12 101 THR B O 1
ATOM 2439 N N . PRO B 1 102 ? -10.812 3.922 -13.93 1 89.81 102 PRO B N 1
ATOM 2440 C CA . PRO B 1 102 ? -10.586 5.301 -13.484 1 89.81 102 PRO B CA 1
ATOM 2441 C C . PRO B 1 102 ? -11.625 5.77 -12.461 1 89.81 102 PRO B C 1
ATOM 2443 O O . PRO B 1 102 ? -11.32 6.621 -11.625 1 89.81 102 PRO B O 1
ATOM 2446 N N . GLU B 1 103 ? -12.828 5.219 -12.469 1 85.94 103 GLU B N 1
ATOM 2447 C CA . GLU B 1 103 ? -13.914 5.617 -11.57 1 85.94 103 GLU B CA 1
ATOM 2448 C C . GLU B 1 103 ? -13.758 4.984 -10.195 1 85.94 103 GLU B C 1
ATOM 2450 O O . GLU B 1 103 ? -14.172 5.559 -9.188 1 85.94 103 GLU B O 1
ATOM 2455 N N . VAL B 1 104 ? -13.094 3.854 -10.172 1 86.94 104 VAL B N 1
ATOM 2456 C CA . VAL B 1 104 ? -13.062 3.08 -8.938 1 86.94 104 VAL B CA 1
ATOM 2457 C C . VAL B 1 104 ? -11.695 3.199 -8.273 1 86.94 104 VAL B C 1
ATOM 2459 O O . VAL B 1 104 ? -11.586 3.203 -7.047 1 86.94 104 VAL B O 1
ATOM 2462 N N . LEU B 1 105 ? -10.664 3.412 -9.062 1 89.81 105 LEU B N 1
ATOM 2463 C CA . LEU B 1 105 ? -9.289 3.424 -8.594 1 89.81 105 LEU B CA 1
ATOM 2464 C C . LEU B 1 105 ? -9.086 4.496 -7.527 1 89.81 105 LEU B C 1
ATOM 2466 O O . LEU B 1 105 ? -8.336 4.293 -6.566 1 89.81 105 LEU B O 1
ATOM 2470 N N . PRO B 1 106 ? -9.836 5.598 -7.566 1 88.69 106 PRO B N 1
ATOM 2471 C CA . PRO B 1 106 ? -9.672 6.621 -6.527 1 88.69 106 PRO B CA 1
ATOM 2472 C C . PRO B 1 106 ? -10.117 6.137 -5.152 1 88.69 106 PRO B C 1
ATOM 2474 O O . PRO B 1 106 ? -9.68 6.672 -4.133 1 88.69 106 PRO B O 1
ATOM 2477 N N . ARG B 1 107 ? -10.969 5.199 -5.109 1 86.44 107 ARG B N 1
ATOM 2478 C CA . ARG B 1 107 ? -11.367 4.621 -3.83 1 86.44 107 ARG B CA 1
ATOM 2479 C C . ARG B 1 107 ? -10.18 3.979 -3.123 1 86.44 107 ARG B C 1
ATOM 2481 O O . ARG B 1 107 ? -10.055 4.062 -1.899 1 86.44 107 ARG B O 1
ATOM 2488 N N . PHE B 1 108 ? -9.375 3.346 -3.918 1 89.75 108 PHE B N 1
ATOM 2489 C CA . PHE B 1 108 ? -8.18 2.73 -3.342 1 89.75 108 PHE B CA 1
ATOM 2490 C C . PHE B 1 108 ? -7.211 3.795 -2.844 1 89.75 108 PHE B C 1
ATOM 2492 O O . PHE B 1 108 ? -6.555 3.611 -1.818 1 89.75 108 PHE B O 1
ATOM 2499 N N . ARG B 1 109 ? -7.109 4.863 -3.535 1 90.38 109 ARG B N 1
ATOM 2500 C CA . ARG B 1 109 ? -6.289 5.98 -3.078 1 90.38 109 ARG B CA 1
ATOM 2501 C C . ARG B 1 109 ? -6.719 6.441 -1.69 1 90.38 109 ARG B C 1
ATOM 2503 O O . ARG B 1 109 ? -5.883 6.625 -0.803 1 90.38 109 ARG B O 1
ATOM 2510 N N . VAL B 1 110 ? -7.961 6.664 -1.562 1 87.62 110 VAL B N 1
ATOM 2511 C CA . VAL B 1 110 ? -8.5 7.109 -0.282 1 87.62 110 VAL B CA 1
ATOM 2512 C C . VAL B 1 110 ? -8.258 6.043 0.783 1 87.62 110 VAL B C 1
ATOM 2514 O O . VAL B 1 110 ? -7.934 6.359 1.929 1 87.62 110 VAL B O 1
ATOM 2517 N N . MET B 1 111 ? -8.414 4.801 0.37 1 86.69 111 MET B N 1
ATOM 2518 C CA . MET B 1 111 ? -8.156 3.703 1.298 1 86.69 111 MET B CA 1
ATOM 2519 C C . MET B 1 111 ? -6.715 3.73 1.794 1 86.69 111 MET B C 1
ATOM 2521 O O . MET B 1 111 ? -6.457 3.52 2.98 1 86.69 111 MET B O 1
ATOM 2525 N N . VAL B 1 112 ? -5.809 3.967 0.945 1 89.81 112 VAL B N 1
ATOM 2526 C CA . VAL B 1 112 ? -4.402 4.043 1.319 1 89.81 112 VAL B CA 1
ATOM 2527 C C . VAL B 1 112 ? -4.18 5.23 2.256 1 89.81 112 VAL B C 1
ATOM 2529 O O . VAL B 1 112 ? -3.4 5.141 3.207 1 89.81 112 VAL B O 1
ATOM 2532 N N . GLU B 1 113 ? -4.828 6.328 1.981 1 86.88 113 GLU B N 1
ATOM 2533 C CA . GLU B 1 113 ? -4.734 7.496 2.852 1 86.88 113 GLU B CA 1
ATOM 2534 C C . GLU B 1 113 ? -5.219 7.172 4.262 1 86.88 113 GLU B C 1
ATOM 2536 O O . GLU B 1 113 ? -4.555 7.516 5.246 1 86.88 113 GLU B O 1
ATOM 2541 N N . ILE B 1 114 ? -6.34 6.574 4.293 1 84.25 114 ILE B N 1
ATOM 2542 C CA . ILE B 1 114 ? -6.914 6.223 5.586 1 84.25 114 ILE B CA 1
ATOM 2543 C C . ILE B 1 114 ? -6.027 5.191 6.281 1 84.25 114 ILE B C 1
ATOM 2545 O O . ILE B 1 114 ? -5.855 5.238 7.504 1 84.25 114 ILE B O 1
ATOM 2549 N N . TYR B 1 115 ? -5.543 4.254 5.5 1 88.44 115 TYR B N 1
ATOM 2550 C CA . TYR B 1 115 ? -4.598 3.266 6.008 1 88.44 115 TYR B CA 1
ATOM 2551 C C . TYR B 1 115 ? -3.404 3.943 6.668 1 88.44 115 TYR B C 1
ATOM 2553 O O . TYR B 1 115 ? -3.01 3.578 7.781 1 88.44 115 TYR B O 1
ATOM 2561 N N . ALA B 1 116 ? -2.883 4.934 6.016 1 86.56 116 ALA B N 1
ATOM 2562 C CA . ALA B 1 116 ? -1.742 5.676 6.555 1 86.56 116 ALA B CA 1
ATOM 2563 C C . ALA B 1 116 ? -2.113 6.387 7.852 1 86.56 116 ALA B C 1
ATOM 2565 O O . ALA B 1 116 ? -1.344 6.375 8.812 1 86.56 116 ALA B O 1
ATOM 2566 N N . LEU B 1 117 ? -3.25 6.973 7.902 1 81 117 LEU B N 1
ATOM 2567 C CA . LEU B 1 117 ? -3.74 7.637 9.102 1 81 117 LEU B CA 1
ATOM 2568 C C . LEU B 1 117 ? -3.908 6.641 10.242 1 81 117 LEU B C 1
ATOM 2570 O O . LEU B 1 117 ? -3.539 6.93 11.383 1 81 117 LEU B O 1
ATOM 2574 N N . ALA B 1 118 ? -4.469 5.555 9.875 1 84.5 118 ALA B N 1
ATOM 2575 C CA . ALA B 1 118 ? -4.75 4.52 10.867 1 84.5 118 ALA B CA 1
ATOM 2576 C C . ALA B 1 118 ? -3.459 3.973 11.477 1 84.5 118 ALA B C 1
ATOM 2578 O O . ALA B 1 118 ? -3.416 3.635 12.656 1 84.5 118 ALA B O 1
ATOM 2579 N N . LEU B 1 119 ? -2.443 3.826 10.719 1 86 119 LEU B N 1
ATOM 2580 C CA . LEU B 1 119 ? -1.156 3.342 11.203 1 86 119 LEU B CA 1
ATOM 2581 C C . LEU B 1 119 ? -0.58 4.293 12.25 1 86 119 LEU B C 1
ATOM 2583 O O . LEU B 1 119 ? 0.132 3.863 13.164 1 86 119 LEU B O 1
ATOM 2587 N N . GLY B 1 120 ? -0.889 5.547 12.148 1 81.5 120 GLY B N 1
ATOM 2588 C CA . GLY B 1 120 ? -0.396 6.543 13.078 1 81.5 120 GLY B CA 1
ATOM 2589 C C . GLY B 1 120 ? -1.245 6.66 14.336 1 81.5 120 GLY B C 1
ATOM 2590 O O . GLY B 1 120 ? -0.783 7.164 15.359 1 81.5 120 GLY B O 1
ATOM 2591 N N . ASP B 1 121 ? -2.463 6.281 14.18 1 81.81 121 ASP B N 1
ATOM 2592 C CA . ASP B 1 121 ? -3.4 6.363 15.297 1 81.81 121 ASP B CA 1
ATOM 2593 C C . ASP B 1 121 ? -4.316 5.145 15.336 1 81.81 121 ASP B C 1
ATOM 2595 O O . ASP B 1 121 ? -5.504 5.242 15.031 1 81.81 121 ASP B O 1
ATOM 2599 N N . ARG B 1 122 ? -3.807 4.113 15.82 1 82.12 122 ARG B N 1
ATOM 2600 C CA . ARG B 1 122 ? -4.543 2.854 15.844 1 82.12 122 ARG B CA 1
ATOM 2601 C C . ARG B 1 122 ? -5.727 2.93 16.812 1 82.12 122 ARG B C 1
ATOM 2603 O O . ARG B 1 122 ? -6.746 2.268 16.594 1 82.12 122 ARG B O 1
ATOM 2610 N N . GLU B 1 123 ? -5.555 3.691 17.812 1 81.25 123 GLU B N 1
ATOM 2611 C CA . GLU B 1 123 ? -6.637 3.816 18.781 1 81.25 123 GLU B CA 1
ATOM 2612 C C . GLU B 1 123 ? -7.891 4.406 18.141 1 81.25 123 GLU B C 1
ATOM 2614 O O . GLU B 1 123 ? -9 3.93 18.391 1 81.25 123 GLU B O 1
ATOM 2619 N N . ARG B 1 124 ? -7.602 5.352 17.297 1 76.12 124 ARG B N 1
ATOM 2620 C CA . ARG B 1 124 ? -8.719 6.055 16.688 1 76.12 124 ARG B CA 1
ATOM 2621 C C . ARG B 1 124 ? -9.25 5.285 15.477 1 76.12 124 ARG B C 1
ATOM 2623 O O . ARG B 1 124 ? -10.453 5.277 15.211 1 76.12 124 ARG B O 1
ATOM 2630 N N . TYR B 1 125 ? -8.305 4.551 14.75 1 78.62 125 TYR B N 1
ATOM 2631 C CA . TYR B 1 125 ? -8.719 3.988 13.469 1 78.62 125 TYR B CA 1
ATOM 2632 C C . TYR B 1 125 ? -8.477 2.484 13.43 1 78.62 125 TYR B C 1
ATOM 2634 O O . TYR B 1 125 ? -8.391 1.891 12.359 1 78.62 125 TYR B O 1
ATOM 2642 N N . GLY B 1 126 ? -8.297 1.85 14.539 1 76.38 126 GLY B N 1
ATOM 2643 C CA . GLY B 1 126 ? -7.977 0.434 14.617 1 76.38 126 GLY B CA 1
ATOM 2644 C C . GLY B 1 126 ? -9 -0.45 13.93 1 76.38 126 GLY B C 1
ATOM 2645 O O . GLY B 1 126 ? -8.641 -1.431 13.273 1 76.38 126 GLY B O 1
ATOM 2646 N N . ARG B 1 127 ? -10.219 -0.049 14.008 1 74.31 127 ARG B N 1
ATOM 2647 C CA . ARG B 1 127 ? -11.281 -0.832 13.391 1 74.31 127 ARG B CA 1
ATOM 2648 C C . ARG B 1 127 ? -11.141 -0.842 11.875 1 74.31 127 ARG B C 1
ATOM 2650 O O . ARG B 1 127 ? -11.414 -1.857 11.227 1 74.31 127 ARG B O 1
ATOM 2657 N N . PHE B 1 128 ? -10.742 0.211 11.352 1 75.44 128 PHE B N 1
ATOM 2658 C CA . PHE B 1 128 ? -10.5 0.272 9.914 1 75.44 128 PHE B CA 1
ATOM 2659 C C . PHE B 1 128 ? -9.375 -0.68 9.516 1 75.44 128 PHE B C 1
ATOM 2661 O O . PHE B 1 128 ? -9.5 -1.414 8.531 1 75.44 128 PHE B O 1
ATOM 2668 N N . LEU B 1 129 ? -8.336 -0.702 10.273 1 78.88 129 LEU B N 1
ATOM 2669 C CA . LEU B 1 129 ? -7.18 -1.526 9.938 1 78.88 129 LEU B CA 1
ATOM 2670 C C . LEU B 1 129 ? -7.547 -3.008 9.961 1 78.88 129 LEU B C 1
ATOM 2672 O O . LEU B 1 129 ? -7.117 -3.77 9.094 1 78.88 129 LEU B O 1
ATOM 2676 N N . ASP B 1 130 ? -8.375 -3.328 10.906 1 75.12 130 ASP B N 1
ATOM 2677 C CA . ASP B 1 130 ? -8.82 -4.715 11.008 1 75.12 130 ASP B CA 1
ATOM 2678 C C . ASP B 1 130 ? -9.625 -5.129 9.781 1 75.12 130 ASP B C 1
ATOM 2680 O O . ASP B 1 130 ? -9.484 -6.242 9.281 1 75.12 130 ASP B O 1
ATOM 2684 N N . ARG B 1 131 ? -10.367 -4.195 9.328 1 75 131 ARG B N 1
ATOM 2685 C CA . ARG B 1 131 ? -11.266 -4.504 8.227 1 75 131 ARG B CA 1
ATOM 2686 C C . ARG B 1 131 ? -10.562 -4.336 6.883 1 75 131 ARG B C 1
ATOM 2688 O O . ARG B 1 131 ? -11 -4.891 5.871 1 75 131 ARG B O 1
ATOM 2695 N N . PHE B 1 132 ? -9.547 -3.527 6.934 1 74.62 132 PHE B N 1
ATOM 2696 C CA . PHE B 1 132 ? -8.742 -3.291 5.742 1 74.62 132 PHE B CA 1
ATOM 2697 C C . PHE B 1 132 ? -8.219 -4.605 5.176 1 74.62 132 PHE B C 1
ATOM 2699 O O . PHE B 1 132 ? -8.156 -4.777 3.955 1 74.62 132 PHE B O 1
ATOM 2706 N N . VAL B 1 133 ? -7.98 -5.57 6.027 1 76.19 133 VAL B N 1
ATOM 2707 C CA . VAL B 1 133 ? -7.449 -6.859 5.594 1 76.19 133 VAL B CA 1
ATOM 2708 C C . VAL B 1 133 ? -8.484 -7.957 5.844 1 76.19 133 VAL B C 1
ATOM 2710 O O . VAL B 1 133 ? -8.781 -8.75 4.949 1 76.19 133 VAL B O 1
ATOM 2713 N N . GLY B 1 134 ? -9.094 -7.926 6.918 1 76.94 134 GLY B N 1
ATOM 2714 C CA . GLY B 1 134 ? -9.859 -9.055 7.43 1 76.94 134 GLY B CA 1
ATOM 2715 C C . GLY B 1 134 ? -11.039 -9.43 6.555 1 76.94 134 GLY B C 1
ATOM 2716 O O . GLY B 1 134 ? -11.195 -10.594 6.176 1 76.94 134 GLY B O 1
ATOM 2717 N N . ASP B 1 135 ? -11.758 -8.43 6.117 1 75.25 135 ASP B N 1
ATOM 2718 C CA . ASP B 1 135 ? -12.945 -8.742 5.34 1 75.25 135 ASP B CA 1
ATOM 2719 C C . ASP B 1 135 ? -12.578 -9.312 3.971 1 75.25 135 ASP B C 1
ATOM 2721 O O . ASP B 1 135 ? -13.25 -10.211 3.463 1 75.25 135 ASP B O 1
ATOM 2725 N N . TRP B 1 136 ? -11.555 -8.93 3.469 1 82.44 136 TRP B N 1
ATOM 2726 C CA . TRP B 1 136 ? -11.117 -9.383 2.152 1 82.44 136 TRP B CA 1
ATOM 2727 C C . TRP B 1 136 ? -10.523 -10.781 2.227 1 82.44 136 TRP B C 1
ATOM 2729 O O . TRP B 1 136 ? -10.812 -11.633 1.375 1 82.44 136 TRP B O 1
ATOM 2739 N N . ILE B 1 137 ? -9.797 -11.008 3.262 1 87.06 137 ILE B N 1
ATOM 2740 C CA . ILE B 1 137 ? -9.164 -12.312 3.422 1 87.06 137 ILE B CA 1
ATOM 2741 C C . ILE B 1 137 ? -10.234 -13.391 3.607 1 87.06 137 ILE B C 1
ATOM 2743 O O . ILE B 1 137 ? -10.164 -14.453 2.998 1 87.06 137 ILE B O 1
ATOM 2747 N N . GLU B 1 138 ? -11.234 -12.992 4.379 1 85.19 138 GLU B N 1
ATOM 2748 C CA . GLU B 1 138 ? -12.312 -13.945 4.621 1 85.19 138 GLU B CA 1
ATOM 2749 C C . GLU B 1 138 ? -13.039 -14.297 3.326 1 85.19 138 GLU B C 1
ATOM 2751 O O . GLU B 1 138 ? -13.32 -15.469 3.066 1 85.19 138 GLU B O 1
ATOM 2756 N N . ALA B 1 139 ? -13.32 -13.375 2.584 1 83.62 139 ALA B N 1
ATOM 2757 C CA . ALA B 1 139 ? -14 -13.586 1.311 1 83.62 139 ALA B CA 1
ATOM 2758 C C . ALA B 1 139 ? -13.141 -14.406 0.355 1 83.62 139 ALA B C 1
ATOM 2760 O O . ALA B 1 139 ? -13.633 -15.328 -0.299 1 83.62 139 ALA B O 1
ATOM 2761 N N . LEU B 1 140 ? -11.891 -14.133 0.273 1 89.06 140 LEU B N 1
ATOM 2762 C CA . LEU B 1 140 ? -10.969 -14.844 -0.606 1 89.06 140 LEU B CA 1
ATOM 2763 C C . LEU B 1 140 ? -10.789 -16.297 -0.152 1 89.06 140 LEU B C 1
ATOM 2765 O O . LEU B 1 140 ? -10.75 -17.203 -0.979 1 89.06 140 LEU B O 1
ATOM 2769 N N . GLU B 1 141 ? -10.734 -16.453 1.129 1 91.31 141 GLU B N 1
ATOM 2770 C CA . GLU B 1 141 ? -10.57 -17.797 1.665 1 91.31 141 GLU B CA 1
ATOM 2771 C C . GLU B 1 141 ? -11.781 -18.672 1.329 1 91.31 141 GLU B C 1
ATOM 2773 O O . GLU B 1 141 ? -11.617 -19.828 0.939 1 91.31 141 GLU B O 1
ATOM 2778 N N . ALA B 1 142 ? -12.93 -18.094 1.517 1 87.25 142 ALA B N 1
ATOM 2779 C CA . ALA B 1 142 ? -14.148 -18.828 1.191 1 87.25 142 ALA B CA 1
ATOM 2780 C C . ALA B 1 142 ? -14.164 -19.25 -0.278 1 87.25 142 ALA B C 1
ATOM 2782 O O . ALA B 1 142 ? -14.492 -20.391 -0.605 1 87.25 142 ALA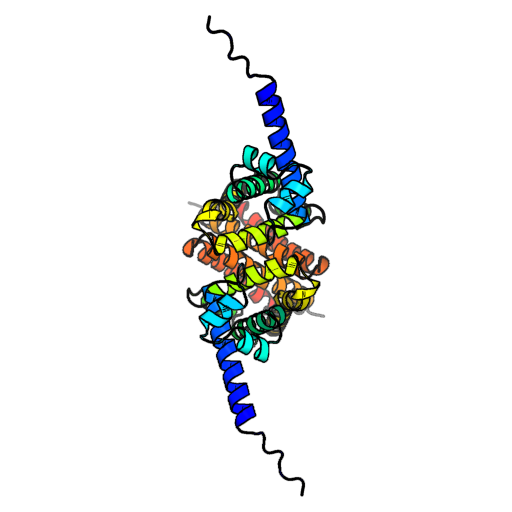 B O 1
ATOM 2783 N N . GLY B 1 143 ? -13.805 -18.359 -1.119 1 86.25 143 GLY B N 1
ATOM 2784 C CA . GLY B 1 143 ? -13.758 -18.672 -2.541 1 86.25 143 GLY B CA 1
ATOM 2785 C C . GLY B 1 143 ? -12.711 -19.719 -2.891 1 86.25 143 GLY B C 1
ATOM 2786 O O . GLY B 1 143 ? -12.961 -20.594 -3.721 1 86.25 143 GLY B O 1
ATOM 2787 N N . LEU B 1 144 ? -11.602 -19.625 -2.246 1 90.62 144 LEU B N 1
ATOM 2788 C CA . LEU B 1 144 ? -10.508 -20.562 -2.508 1 90.62 144 LEU B CA 1
ATOM 2789 C C . LEU B 1 144 ? -10.883 -21.969 -2.051 1 90.62 144 LEU B C 1
ATOM 2791 O O . LEU B 1 144 ? -10.57 -22.953 -2.729 1 90.62 144 LEU B O 1
ATOM 2795 N N . ARG B 1 145 ? -11.562 -22.047 -0.939 1 89.88 145 ARG B N 1
ATOM 2796 C CA . ARG B 1 145 ? -12.039 -23.344 -0.465 1 89.88 145 ARG B CA 1
ATOM 2797 C C . ARG B 1 145 ? -13.023 -23.969 -1.454 1 89.88 145 ARG B C 1
ATOM 2799 O O . ARG B 1 145 ? -12.953 -25.156 -1.735 1 89.88 145 ARG B O 1
ATOM 2806 N N . GLN B 1 146 ? -13.836 -23.156 -1.987 1 86.31 146 GLN B N 1
ATOM 2807 C CA . GLN B 1 146 ? -14.805 -23.609 -2.975 1 86.31 146 GLN B CA 1
ATOM 2808 C C . GLN B 1 146 ? -14.109 -24.047 -4.266 1 86.31 146 GLN B C 1
ATOM 2810 O O . GLN B 1 146 ? -14.586 -24.953 -4.957 1 86.31 146 GLN B O 1
ATOM 2815 N N . ALA B 1 147 ? -12.992 -23.484 -4.539 1 86.62 147 ALA B N 1
ATOM 2816 C CA . ALA B 1 147 ? -12.25 -23.797 -5.758 1 86.62 147 ALA B CA 1
ATOM 2817 C C . ALA B 1 147 ? -11.391 -25.047 -5.578 1 86.62 147 ALA B C 1
ATOM 2819 O O . ALA B 1 147 ? -10.758 -25.516 -6.527 1 86.62 147 ALA B O 1
ATOM 2820 N N . GLY B 1 148 ? -11.328 -25.562 -4.297 1 88.25 148 GLY B N 1
ATOM 2821 C CA . GLY B 1 148 ? -10.602 -26.797 -4.051 1 88.25 148 GLY B CA 1
ATOM 2822 C C . GLY B 1 148 ? -9.195 -26.562 -3.533 1 88.25 148 GLY B C 1
ATOM 2823 O O . GLY B 1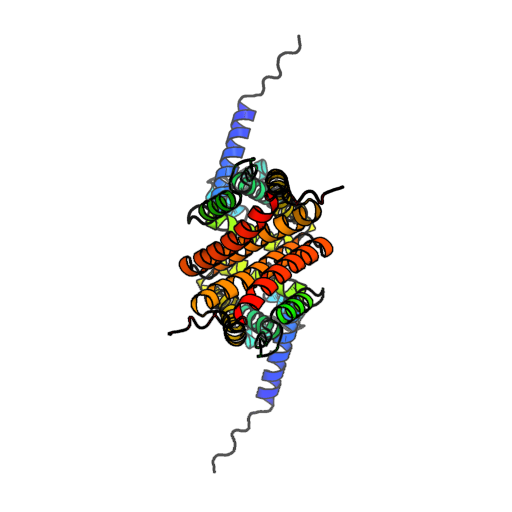 148 ? -8.383 -27.5 -3.498 1 88.25 148 GLY B O 1
ATOM 2824 N N . CYS B 1 149 ? -8.875 -25.344 -3.145 1 92.06 149 CYS B N 1
ATOM 2825 C CA . CYS B 1 149 ? -7.566 -25.062 -2.574 1 92.06 149 CYS B CA 1
ATOM 2826 C C . CYS B 1 149 ? -7.332 -25.875 -1.305 1 92.06 149 CYS B C 1
ATOM 2828 O O . CYS B 1 149 ? -8.195 -25.922 -0.425 1 92.06 149 CYS B O 1
ATOM 2830 N N . PRO B 1 150 ? -6.184 -26.594 -1.263 1 94.12 150 PRO B N 1
ATOM 2831 C CA . PRO B 1 150 ? -5.898 -27.312 -0.025 1 94.12 150 PRO B CA 1
ATOM 2832 C C . PRO B 1 150 ? -5.961 -26.422 1.212 1 94.12 150 PRO B C 1
ATOM 2834 O O . PRO B 1 150 ? -5.477 -25.281 1.185 1 94.12 150 PRO B O 1
ATOM 2837 N N . GLU B 1 151 ? -6.547 -26.891 2.273 1 95.19 151 GLU B N 1
ATOM 2838 C CA . GLU B 1 151 ? -6.82 -26.109 3.477 1 95.19 151 GLU B CA 1
ATOM 2839 C C . GLU B 1 151 ? -5.543 -25.469 4.023 1 95.19 151 GLU B C 1
ATOM 2841 O O . GLU B 1 151 ? -5.555 -24.312 4.453 1 95.19 151 GLU B O 1
ATOM 2846 N N . ASP B 1 152 ? -4.43 -26.172 3.895 1 94.5 152 ASP B N 1
ATOM 2847 C CA . ASP B 1 152 ? -3.158 -25.688 4.434 1 94.5 152 ASP B CA 1
ATOM 2848 C C . ASP B 1 152 ? -2.639 -24.484 3.643 1 94.5 152 ASP B C 1
ATOM 2850 O O . ASP B 1 152 ? -1.782 -23.75 4.125 1 94.5 152 ASP B O 1
ATOM 2854 N N . ASP B 1 153 ? -3.268 -24.266 2.434 1 95.19 153 ASP B N 1
ATOM 2855 C CA . ASP B 1 153 ? -2.758 -23.219 1.554 1 95.19 153 ASP B CA 1
ATOM 2856 C C . ASP B 1 153 ? -3.73 -22.047 1.476 1 95.19 153 ASP B C 1
ATOM 2858 O O . ASP B 1 153 ? -3.373 -20.953 1.002 1 95.19 153 ASP B O 1
ATOM 2862 N N . VAL B 1 154 ? -4.918 -22.234 2.021 1 94.94 154 VAL B N 1
ATOM 2863 C CA . VAL B 1 154 ? -6.008 -21.297 1.799 1 94.94 154 VAL B CA 1
ATOM 2864 C C . VAL B 1 154 ? -5.609 -19.906 2.314 1 94.94 154 VAL B C 1
ATOM 2866 O O . VAL B 1 154 ? -5.684 -18.922 1.581 1 94.94 154 VAL B O 1
ATOM 2869 N N . ALA B 1 155 ? -5.117 -19.875 3.521 1 95.94 155 ALA B N 1
ATOM 2870 C CA . ALA B 1 155 ? -4.781 -18.594 4.133 1 95.94 155 ALA B CA 1
ATOM 2871 C C . ALA B 1 155 ? -3.631 -17.922 3.393 1 95.94 155 ALA B C 1
ATOM 2873 O O . ALA B 1 155 ? -3.674 -16.719 3.135 1 95.94 155 ALA B O 1
ATOM 2874 N N . SER B 1 156 ? -2.646 -18.703 3.006 1 96.81 156 SER B N 1
ATOM 2875 C CA . SER B 1 156 ? -1.476 -18.156 2.328 1 96.81 156 SER B CA 1
ATOM 2876 C C . SER B 1 156 ? -1.825 -17.672 0.927 1 96.81 156 SER B C 1
ATOM 2878 O O . SER B 1 156 ? -1.396 -16.594 0.516 1 96.81 156 SER B O 1
ATOM 2880 N N . VAL B 1 157 ? -2.623 -18.438 0.261 1 95.69 157 VAL B N 1
ATOM 2881 C CA . VAL B 1 157 ? -3.008 -18.062 -1.095 1 95.69 157 VAL B CA 1
ATOM 2882 C C . VAL B 1 157 ? -3.889 -16.812 -1.051 1 95.69 157 VAL B C 1
ATOM 2884 O O . VAL B 1 157 ? -3.701 -15.891 -1.843 1 95.69 157 VAL B O 1
ATOM 2887 N N . ALA B 1 158 ? -4.812 -16.75 -0.112 1 94.56 158 ALA B N 1
ATOM 2888 C CA . ALA B 1 158 ? -5.664 -15.57 0.044 1 94.56 158 ALA B CA 1
ATOM 2889 C C . ALA B 1 158 ? -4.836 -14.32 0.329 1 94.56 158 ALA B C 1
ATOM 2891 O O . ALA B 1 158 ? -5.066 -13.266 -0.266 1 94.56 158 ALA B O 1
ATOM 2892 N N . THR B 1 159 ? -3.895 -14.469 1.199 1 96.56 159 THR B N 1
ATOM 2893 C CA . THR B 1 159 ? -3.01 -13.367 1.571 1 96.56 159 THR B CA 1
ATOM 2894 C C . THR B 1 159 ? -2.205 -12.891 0.366 1 96.56 159 THR B C 1
ATOM 2896 O O . THR B 1 159 ? -2.09 -11.688 0.127 1 96.56 159 THR B O 1
ATOM 2899 N N . LEU B 1 160 ? -1.728 -13.812 -0.445 1 96.94 160 LEU B N 1
ATOM 2900 C CA . LEU B 1 160 ? -0.949 -13.477 -1.632 1 96.94 160 LEU B CA 1
ATOM 2901 C C . LEU B 1 160 ? -1.804 -12.734 -2.65 1 96.94 160 LEU B C 1
ATOM 2903 O O . LEU B 1 160 ? -1.365 -11.734 -3.223 1 96.94 160 LEU B O 1
ATOM 2907 N N . LEU B 1 161 ? -2.98 -13.227 -2.84 1 95.12 161 LEU B N 1
ATOM 2908 C CA . LEU B 1 161 ? -3.869 -12.617 -3.82 1 95.12 161 LEU B CA 1
ATOM 2909 C C . LEU B 1 161 ? -4.207 -11.18 -3.424 1 95.12 161 LEU B C 1
ATOM 2911 O O . LEU B 1 161 ? -4.074 -10.266 -4.234 1 95.12 161 LEU B O 1
ATOM 2915 N N . LEU B 1 162 ? -4.559 -11 -2.188 1 93.38 162 LEU B N 1
ATOM 2916 C CA . LEU B 1 162 ? -4.941 -9.68 -1.712 1 93.38 162 LEU B CA 1
ATOM 2917 C C . LEU B 1 162 ? -3.752 -8.727 -1.747 1 93.38 162 LEU B C 1
ATOM 2919 O O . LEU B 1 162 ? -3.861 -7.605 -2.252 1 93.38 162 LEU B O 1
ATOM 2923 N N . SER B 1 163 ? -2.645 -9.188 -1.224 1 96.44 163 SER B N 1
ATOM 2924 C CA . SER B 1 163 ? -1.467 -8.336 -1.142 1 96.44 163 SER B CA 1
ATOM 2925 C C . SER B 1 163 ? -0.947 -7.973 -2.529 1 96.44 163 SER B C 1
ATOM 2927 O O . SER B 1 163 ? -0.49 -6.852 -2.754 1 96.44 163 SER B O 1
ATOM 2929 N N . GLN B 1 164 ? -0.98 -8.898 -3.457 1 97.19 164 GLN B N 1
ATOM 2930 C CA . GLN B 1 164 ? -0.538 -8.617 -4.816 1 97.19 164 GLN B CA 1
ATOM 2931 C C . GLN B 1 164 ? -1.434 -7.57 -5.477 1 97.19 164 GLN B C 1
ATOM 2933 O O . GLN B 1 164 ? -0.942 -6.645 -6.125 1 97.19 164 GLN B O 1
ATOM 2938 N N . MET B 1 165 ? -2.723 -7.719 -5.293 1 94.06 165 MET B N 1
ATOM 2939 C CA . MET B 1 165 ? -3.674 -6.766 -5.859 1 94.06 165 MET B CA 1
ATOM 2940 C C . MET B 1 165 ? -3.445 -5.367 -5.297 1 94.06 165 MET B C 1
ATOM 2942 O O . MET B 1 165 ? -3.439 -4.387 -6.043 1 94.06 165 MET B O 1
ATOM 2946 N N . ARG B 1 166 ? -3.23 -5.328 -4.062 1 94.12 166 ARG B N 1
ATOM 2947 C CA . ARG B 1 166 ? -2.988 -4.039 -3.42 1 94.12 166 ARG B CA 1
ATOM 2948 C C . ARG B 1 166 ? -1.654 -3.449 -3.863 1 94.12 166 ARG B C 1
ATOM 2950 O O . ARG B 1 166 ? -1.563 -2.254 -4.148 1 94.12 166 ARG B O 1
ATOM 2957 N N . GLY B 1 167 ? -0.625 -4.305 -3.91 1 96.12 167 GLY B N 1
ATOM 2958 C CA . GLY B 1 167 ? 0.665 -3.828 -4.383 1 96.12 167 GLY B CA 1
ATOM 2959 C C . GLY B 1 167 ? 0.622 -3.301 -5.805 1 96.12 167 GLY B C 1
ATOM 2960 O O . GLY B 1 167 ? 1.186 -2.244 -6.102 1 96.12 167 GLY B O 1
ATOM 2961 N N . LEU B 1 168 ? -0.02 -3.986 -6.703 1 97.31 168 LEU B N 1
ATOM 2962 C CA . LEU B 1 168 ? -0.144 -3.559 -8.094 1 97.31 168 LEU B CA 1
ATOM 2963 C C . LEU B 1 168 ? -0.979 -2.287 -8.195 1 97.31 168 LEU B C 1
ATOM 2965 O O . LEU B 1 168 ? -0.699 -1.422 -9.031 1 97.31 168 LEU B O 1
ATOM 2969 N N . SER B 1 169 ? -2.008 -2.197 -7.359 1 95.56 169 SER B N 1
ATOM 2970 C CA . SER B 1 169 ? -2.818 -0.984 -7.352 1 95.56 169 SER B CA 1
ATOM 2971 C C . SER B 1 169 ? -2.002 0.224 -6.906 1 95.56 169 SER B C 1
ATOM 2973 O O . SER B 1 169 ? -2.133 1.311 -7.473 1 95.56 169 SER B O 1
ATOM 2975 N N . MET B 1 170 ? -1.188 0.003 -5.91 1 94.5 170 MET B N 1
ATOM 2976 C CA . MET B 1 170 ? -0.291 1.063 -5.457 1 94.5 170 MET B CA 1
ATOM 2977 C C . MET B 1 170 ? 0.636 1.509 -6.586 1 94.5 170 MET B C 1
ATOM 2979 O O . MET B 1 170 ? 0.859 2.705 -6.773 1 94.5 170 MET B O 1
ATOM 2983 N N . ASP B 1 171 ? 1.154 0.565 -7.277 1 94.62 171 ASP B N 1
ATOM 2984 C CA . ASP B 1 171 ? 2.021 0.862 -8.414 1 94.62 171 ASP B CA 1
ATOM 2985 C C . ASP B 1 171 ? 1.275 1.658 -9.484 1 94.62 171 ASP B C 1
ATOM 2987 O O . ASP B 1 171 ? 1.769 2.684 -9.961 1 94.62 171 ASP B O 1
ATOM 2991 N N . LEU B 1 172 ? 0.095 1.216 -9.789 1 95.62 172 LEU B N 1
ATOM 2992 C CA . LEU B 1 172 ? -0.713 1.867 -10.812 1 95.62 172 LEU B CA 1
ATOM 2993 C C . LEU B 1 172 ? -1.025 3.309 -10.422 1 95.62 172 LEU B C 1
ATOM 2995 O O . LEU B 1 172 ? -0.916 4.215 -11.25 1 95.62 172 LEU B O 1
ATOM 2999 N N . LEU B 1 173 ? -1.313 3.494 -9.203 1 93.06 173 LEU B N 1
ATOM 3000 C CA . LEU B 1 173 ? -1.605 4.836 -8.711 1 93.06 173 LEU B CA 1
ATOM 3001 C C . LEU B 1 173 ? -0.365 5.723 -8.781 1 93.06 173 LEU B C 1
ATOM 3003 O O . LEU B 1 173 ? -0.458 6.906 -9.109 1 93.06 173 LEU B O 1
ATOM 3007 N N . ALA B 1 174 ? 0.693 5.188 -8.445 1 91 174 ALA B N 1
ATOM 3008 C CA . ALA B 1 174 ? 1.934 5.953 -8.359 1 91 174 ALA B CA 1
ATOM 3009 C C . ALA B 1 174 ? 2.447 6.32 -9.75 1 91 174 ALA B C 1
ATOM 3011 O O . ALA B 1 174 ? 2.91 7.441 -9.977 1 91 174 ALA B O 1
ATOM 3012 N N . THR B 1 175 ? 2.352 5.426 -10.68 1 91.31 175 THR B N 1
ATOM 3013 C CA . THR B 1 175 ? 3.07 5.598 -11.938 1 91.31 175 THR B CA 1
ATOM 3014 C C . THR B 1 175 ? 2.105 5.934 -13.07 1 91.31 175 THR B C 1
ATOM 3016 O O . THR B 1 175 ? 2.508 6.504 -14.086 1 91.31 175 THR B O 1
ATOM 3019 N N . GLY B 1 176 ? 0.903 5.418 -12.906 1 92.12 176 GLY B N 1
ATOM 3020 C CA . GLY B 1 176 ? -0.046 5.559 -14 1 92.12 176 GLY B CA 1
ATOM 3021 C C . GLY B 1 176 ? 0.273 4.664 -15.188 1 92.12 176 GLY B C 1
ATOM 3022 O O . GLY B 1 176 ? -0.346 4.785 -16.25 1 92.12 176 GLY B O 1
ATOM 3023 N N . ASP B 1 177 ? 1.233 3.773 -15.047 1 93.88 177 ASP B N 1
ATOM 3024 C CA . ASP B 1 177 ? 1.661 2.906 -16.141 1 93.88 177 ASP B CA 1
ATOM 3025 C C . ASP B 1 177 ? 0.761 1.678 -16.25 1 93.88 177 ASP B C 1
ATOM 3027 O O . ASP B 1 177 ? 1.165 0.571 -15.883 1 93.88 177 ASP B O 1
ATOM 3031 N N . ARG B 1 178 ? -0.337 1.843 -16.891 1 96.62 178 ARG B N 1
ATOM 3032 C CA . ARG B 1 178 ? -1.371 0.817 -16.984 1 96.62 178 ARG B CA 1
ATOM 3033 C C . ARG B 1 178 ? -0.865 -0.403 -17.734 1 96.62 178 ARG B C 1
ATOM 3035 O O . ARG B 1 178 ? -1.066 -1.539 -17.312 1 96.62 178 ARG B O 1
ATOM 3042 N N . ALA B 1 179 ? -0.218 -0.164 -18.797 1 96.88 179 ALA B N 1
ATOM 3043 C CA . ALA B 1 179 ? 0.228 -1.266 -19.641 1 96.88 179 ALA B CA 1
ATOM 3044 C C . ALA B 1 179 ? 1.184 -2.188 -18.891 1 96.88 179 ALA B C 1
ATOM 3046 O O . ALA B 1 179 ? 1.01 -3.408 -18.891 1 96.88 179 ALA B O 1
ATOM 3047 N N . ARG B 1 180 ? 2.146 -1.61 -18.234 1 95.44 180 ARG B N 1
ATOM 3048 C CA . ARG B 1 180 ? 3.131 -2.398 -17.5 1 95.44 180 ARG B CA 1
ATOM 3049 C C . ARG B 1 180 ? 2.477 -3.15 -16.344 1 95.44 180 ARG B C 1
ATOM 3051 O O . ARG B 1 180 ? 2.729 -4.344 -16.156 1 95.44 180 ARG B O 1
ATOM 3058 N N . VAL B 1 181 ? 1.621 -2.521 -15.617 1 97.31 181 VAL B N 1
ATOM 3059 C CA . VAL B 1 181 ? 0.992 -3.104 -14.438 1 97.31 181 VAL B CA 1
ATOM 3060 C C . VAL B 1 181 ? 0.029 -4.211 -14.859 1 97.31 181 VAL B C 1
ATOM 3062 O O . VAL B 1 181 ? -0.023 -5.27 -14.227 1 97.31 181 VAL B O 1
ATOM 3065 N N . ASP B 1 182 ? -0.656 -3.961 -15.977 1 97.62 182 ASP B N 1
ATOM 3066 C CA . ASP B 1 182 ? -1.574 -4.984 -16.469 1 97.62 182 ASP B CA 1
ATOM 3067 C C . ASP B 1 182 ? -0.816 -6.219 -16.953 1 97.62 182 ASP B C 1
ATOM 3069 O O . ASP B 1 182 ? -1.282 -7.344 -16.781 1 97.62 182 ASP B O 1
ATOM 3073 N N . ARG B 1 183 ? 0.306 -5.992 -17.547 1 97.25 183 ARG B N 1
ATOM 3074 C CA . ARG B 1 183 ? 1.12 -7.129 -17.969 1 97.25 183 ARG B CA 1
ATOM 3075 C C . ARG B 1 183 ? 1.596 -7.938 -16.766 1 97.25 183 ARG B C 1
ATOM 3077 O O . ARG B 1 183 ? 1.577 -9.172 -16.797 1 97.25 183 ARG B O 1
ATOM 3084 N N . ALA B 1 184 ? 2.023 -7.262 -15.766 1 97.94 184 ALA B N 1
ATOM 3085 C CA . ALA B 1 184 ? 2.439 -7.938 -14.539 1 97.94 184 ALA B CA 1
ATOM 3086 C C . ALA B 1 184 ? 1.28 -8.703 -13.914 1 97.94 184 ALA B C 1
ATOM 3088 O O . ALA B 1 184 ? 1.449 -9.844 -13.477 1 97.94 184 ALA B O 1
ATOM 3089 N N . PHE B 1 185 ? 0.132 -8.086 -13.93 1 98.06 185 PHE B N 1
ATOM 3090 C CA . PHE B 1 185 ? -1.054 -8.758 -13.414 1 98.06 185 PHE B CA 1
ATOM 3091 C C . PHE B 1 185 ? -1.357 -10.016 -14.227 1 98.06 185 PHE B C 1
ATOM 3093 O O . PHE B 1 185 ? -1.724 -11.047 -13.672 1 98.06 185 PHE B O 1
ATOM 3100 N N . GLY B 1 186 ? -1.259 -9.859 -15.5 1 97.19 186 GLY B N 1
ATOM 3101 C CA . GLY B 1 186 ? -1.452 -11.023 -16.344 1 97.19 186 GLY B CA 1
ATOM 3102 C C . GLY B 1 186 ? -0.545 -12.18 -15.984 1 97.19 186 GLY B C 1
ATOM 3103 O O . GLY B 1 186 ? -0.995 -13.328 -15.906 1 97.19 186 GLY B O 1
ATOM 3104 N N . LEU B 1 187 ? 0.683 -11.891 -15.789 1 95.69 187 LEU B N 1
ATOM 3105 C CA . LEU B 1 187 ? 1.643 -12.906 -15.383 1 95.69 187 LEU B CA 1
ATOM 3106 C C . LEU B 1 187 ? 1.257 -13.508 -14.031 1 95.69 187 LEU B C 1
ATOM 3108 O O . LEU B 1 187 ? 1.364 -14.727 -13.836 1 95.69 187 LEU B O 1
ATOM 3112 N N . PHE B 1 188 ? 0.816 -12.719 -13.133 1 96.88 188 PHE B N 1
ATOM 3113 C CA . PHE B 1 188 ? 0.369 -13.156 -11.812 1 96.88 188 PHE B CA 1
ATOM 3114 C C . PHE B 1 188 ? -0.812 -14.109 -11.93 1 96.88 188 PHE B C 1
ATOM 3116 O O . PHE B 1 188 ? -0.817 -15.18 -11.312 1 96.88 188 PHE B O 1
ATOM 3123 N N . VAL B 1 189 ? -1.74 -13.68 -12.734 1 95.69 189 VAL B N 1
ATOM 3124 C CA . VAL B 1 189 ? -2.955 -14.469 -12.898 1 95.69 189 VAL B CA 1
ATOM 3125 C C . VAL B 1 189 ? -2.621 -15.805 -13.562 1 95.69 189 VAL B C 1
ATOM 3127 O O . VAL B 1 189 ? -3.215 -16.828 -13.234 1 95.69 189 VAL B O 1
ATOM 3130 N N . ASP B 1 190 ? -1.694 -15.828 -14.508 1 93.62 190 ASP B N 1
ATOM 3131 C CA . ASP B 1 190 ? -1.261 -17.078 -15.141 1 93.62 190 ASP B CA 1
ATOM 3132 C C . ASP B 1 190 ? -0.66 -18.031 -14.117 1 93.62 190 ASP B C 1
ATOM 3134 O O . ASP B 1 190 ? -0.941 -19.234 -14.148 1 93.62 190 ASP B O 1
ATOM 3138 N N . GLY B 1 191 ? 0.18 -17.469 -13.258 1 92.5 191 GLY B N 1
ATOM 3139 C CA . GLY B 1 191 ? 0.738 -18.281 -12.195 1 92.5 191 GLY B CA 1
ATOM 3140 C C . GLY B 1 191 ? -0.315 -18.844 -11.258 1 92.5 191 GLY B C 1
ATOM 3141 O O . GLY B 1 191 ? -0.256 -20.016 -10.883 1 92.5 191 GLY B O 1
ATOM 3142 N N . PHE B 1 192 ? -1.275 -18.031 -10.953 1 93.44 192 PHE B N 1
ATOM 3143 C CA . PHE B 1 192 ? -2.367 -18.453 -10.086 1 93.44 192 PHE B CA 1
ATOM 3144 C C . PHE B 1 192 ? -3.211 -19.516 -10.773 1 93.44 192 PHE B C 1
ATOM 3146 O O . PHE B 1 192 ? -3.605 -20.5 -10.141 1 93.44 192 PHE B O 1
ATOM 3153 N N . ALA B 1 193 ? -3.49 -19.297 -12.031 1 92.44 193 ALA B N 1
ATOM 3154 C CA . ALA B 1 193 ? -4.273 -20.266 -12.797 1 92.44 193 ALA B CA 1
ATOM 3155 C C . ALA B 1 193 ? -3.586 -21.625 -12.828 1 92.44 193 ALA B C 1
ATOM 3157 O O . ALA B 1 193 ? -4.246 -22.656 -12.703 1 92.44 193 ALA B O 1
ATOM 3158 N N . ALA B 1 194 ? -2.301 -21.625 -12.992 1 90.81 194 ALA B N 1
ATOM 3159 C CA . ALA B 1 194 ? -1.539 -22.875 -12.992 1 90.81 194 ALA B CA 1
ATOM 3160 C C . ALA B 1 194 ? -1.662 -23.594 -11.656 1 90.81 194 ALA B C 1
ATOM 3162 O O . ALA B 1 194 ? -1.837 -24.812 -11.609 1 90.81 194 ALA B O 1
ATOM 3163 N N . ARG B 1 195 ? -1.608 -22.875 -10.594 1 89.88 195 ARG B N 1
ATOM 3164 C CA . ARG B 1 195 ? -1.758 -23.453 -9.258 1 89.88 195 ARG B CA 1
ATOM 3165 C C . ARG B 1 195 ? -3.162 -24 -9.055 1 89.88 195 ARG B C 1
ATOM 3167 O O . ARG B 1 195 ? -3.33 -25.109 -8.523 1 89.88 195 ARG B O 1
ATOM 3174 N N . ALA B 1 196 ? -4.121 -23.234 -9.484 1 90 196 ALA B N 1
ATOM 3175 C CA . ALA B 1 196 ? -5.516 -23.625 -9.305 1 90 196 ALA B CA 1
ATOM 3176 C C . ALA B 1 196 ? -5.828 -24.906 -10.07 1 90 196 ALA B C 1
ATOM 3178 O O . ALA B 1 196 ? -6.648 -25.719 -9.633 1 90 196 ALA B O 1
ATOM 3179 N N . ARG B 1 197 ? -5.199 -25.094 -11.219 1 88.75 197 ARG B N 1
ATOM 3180 C CA . ARG B 1 197 ? -5.402 -26.297 -12.008 1 88.75 197 ARG B CA 1
ATOM 3181 C C . ARG B 1 197 ? -4.938 -27.531 -11.242 1 88.75 197 ARG B C 1
ATOM 3183 O O . ARG B 1 197 ? -5.465 -28.625 -11.438 1 88.75 197 ARG B O 1
ATOM 3190 N N . GLU B 1 198 ? -3.992 -27.312 -10.383 1 86.88 198 GLU B N 1
ATOM 3191 C CA . GLU B 1 198 ? -3.455 -28.422 -9.602 1 86.88 198 GLU B CA 1
ATOM 3192 C C . GLU B 1 198 ? -4.418 -28.828 -8.492 1 86.88 198 GLU B C 1
ATOM 3194 O O . GLU B 1 198 ? -4.301 -29.922 -7.93 1 86.88 198 GLU B O 1
ATOM 3199 N N . TRP B 1 199 ? -5.277 -27.922 -8.117 1 86.12 199 TRP B N 1
ATOM 3200 C CA . TRP B 1 199 ? -6.219 -28.234 -7.039 1 86.12 199 TRP B CA 1
ATOM 3201 C C . TRP B 1 199 ? -7.27 -29.234 -7.5 1 86.12 199 TRP B C 1
ATOM 3203 O O . TRP B 1 199 ? -7.781 -30.016 -6.699 1 86.12 199 TRP B O 1
ATOM 3213 N N . SER B 1 200 ? -7.742 -29.031 -8.773 1 74.12 200 SER B N 1
ATOM 3214 C CA . SER B 1 200 ? -8.781 -29.891 -9.32 1 74.12 200 SER B CA 1
ATOM 3215 C C . SER B 1 200 ? -8.227 -31.266 -9.695 1 74.12 200 SER B C 1
ATOM 3217 O O . SER B 1 200 ? -8.984 -32.188 -9.992 1 74.12 200 SER B O 1
ATOM 3219 N N . THR B 1 201 ? -6.875 -31.375 -9.867 1 63.12 201 THR B N 1
ATOM 3220 C CA . THR B 1 201 ? -6.359 -32.688 -10.266 1 63.12 201 THR B CA 1
ATOM 3221 C C . THR B 1 201 ? -6.414 -33.656 -9.109 1 63.12 201 THR B C 1
ATOM 3223 O O . THR B 1 201 ? -5.828 -33.438 -8.047 1 63.12 201 THR B O 1
ATOM 3226 N N . PRO B 1 202 ? -7.441 -34.5 -9.008 1 53.38 202 PRO B N 1
ATOM 3227 C CA . PRO B 1 202 ? -7.594 -35.594 -8.031 1 53.38 202 PRO B CA 1
ATOM 3228 C C . PRO B 1 202 ? -6.258 -36.219 -7.633 1 53.38 202 PRO B C 1
ATOM 3230 O O . PRO B 1 202 ? -5.355 -36.344 -8.469 1 53.38 202 PRO B O 1
ATOM 3233 N N . GLY B 1 203 ? -5.578 -35.938 -6.535 1 46.84 203 GLY B N 1
ATOM 3234 C CA . GLY B 1 203 ? -4.535 -36.844 -6.121 1 46.84 203 GLY B CA 1
ATOM 3235 C C . GLY B 1 203 ? -4.711 -38.25 -6.691 1 46.84 203 GLY B C 1
ATOM 3236 O O . GLY B 1 203 ? -5.836 -38.688 -6.957 1 46.84 203 GLY B O 1
ATOM 3237 N N . SER B 1 204 ? -3.795 -38.781 -7.488 1 40.75 204 SER B N 1
ATOM 3238 C CA . SER B 1 204 ? -3.637 -40.219 -7.672 1 40.75 204 SER B CA 1
ATOM 3239 C C . SER B 1 204 ? -4.07 -41 -6.43 1 40.75 204 SER B C 1
ATOM 3241 O O . SER B 1 204 ? -3.586 -40.719 -5.328 1 40.75 204 SER B O 1
ATOM 3243 N N . ASP B 1 205 ? -5.258 -41.438 -6.223 1 38.56 205 ASP B N 1
ATOM 3244 C CA . ASP B 1 205 ? -5.562 -42.656 -5.48 1 38.56 205 ASP B CA 1
ATOM 3245 C C . ASP B 1 205 ? -4.367 -43.594 -5.461 1 38.56 205 ASP B C 1
ATOM 3247 O O . ASP B 1 205 ? -3.988 -44.156 -6.5 1 38.56 205 ASP B O 1
ATOM 3251 N N . ARG B 1 206 ? -3.271 -43.469 -4.816 1 39.97 206 ARG B N 1
ATOM 3252 C CA . ARG B 1 206 ? -2.506 -44.625 -4.441 1 39.97 206 ARG B CA 1
ATOM 3253 C C . ARG B 1 206 ? -3.426 -45.844 -4.191 1 39.97 206 ARG B C 1
ATOM 3255 O O . ARG B 1 206 ? -4.379 -45.719 -3.414 1 39.97 206 ARG B O 1
ATOM 3262 N N . LEU B 1 207 ? -3.6 -46.781 -5.152 1 35.59 207 LEU B N 1
ATOM 3263 C CA . LEU B 1 207 ? -3.994 -48.188 -5.172 1 35.59 207 LEU B CA 1
ATOM 3264 C C . LEU B 1 207 ? -3.645 -48.875 -3.854 1 35.59 207 LEU B C 1
ATOM 3266 O O . LEU B 1 207 ? -2.469 -49 -3.506 1 35.59 207 LEU B O 1
ATOM 3270 N N . GLN B 1 208 ? -4.254 -48.531 -2.793 1 31.16 208 GLN B N 1
ATOM 3271 C CA . GLN B 1 208 ? -4.336 -49.625 -1.83 1 31.16 208 GLN B CA 1
ATOM 3272 C C . GLN B 1 208 ? -4.727 -50.906 -2.516 1 31.16 208 GLN B C 1
ATOM 3274 O O . GLN B 1 208 ? -5.879 -51.094 -2.91 1 31.16 208 GLN B O 1
ATOM 3279 N N . HIS B 1 209 ? -3.969 -51.312 -3.594 1 27.67 209 HIS B N 1
ATOM 3280 C CA . HIS B 1 209 ? -3.82 -52.75 -3.502 1 27.67 209 HIS B CA 1
ATOM 3281 C C . HIS B 1 209 ? -2.926 -53.125 -2.328 1 27.67 209 HIS B C 1
ATOM 3283 O O . HIS B 1 209 ? -1.969 -52.438 -2.012 1 27.67 209 HIS B O 1
#

Solvent-accessible surface area (backbone atoms only — not comparable to full-atom values): 22550 Å² total; per-residue (Å²): 126,84,72,73,76,72,78,49,66,67,56,50,54,48,49,50,48,49,52,51,49,45,52,51,48,32,52,48,31,44,75,69,40,66,88,86,67,44,61,62,55,53,17,58,73,69,72,47,49,55,65,58,50,35,71,74,38,68,40,66,66,50,39,49,50,49,33,52,51,56,52,42,70,70,58,58,62,71,64,57,70,27,42,75,90,48,56,61,46,59,50,52,50,51,50,50,56,57,50,61,32,87,86,39,34,39,50,54,53,33,49,46,38,50,49,36,52,22,74,73,34,43,88,84,29,38,68,54,38,51,49,69,48,48,58,55,41,53,31,39,31,55,16,34,51,49,54,40,42,56,76,92,44,26,65,29,51,24,48,43,54,52,17,34,53,50,15,45,49,52,47,35,70,52,67,62,46,56,69,61,48,50,50,18,47,49,54,50,42,52,53,47,39,58,54,50,56,56,40,67,49,69,73,77,76,74,71,84,116,126,84,73,75,76,73,78,49,66,64,56,50,54,48,50,51,48,49,51,51,48,45,52,49,47,32,52,47,31,44,76,68,39,66,86,86,67,43,61,61,55,55,17,57,73,68,72,47,50,56,65,57,49,34,70,74,37,68,39,67,66,50,39,49,50,50,32,51,52,55,53,43,69,70,58,58,62,72,65,57,69,27,41,75,91,47,57,58,46,58,49,51,50,51,50,51,57,58,49,60,33,86,85,40,34,39,51,54,53,34,48,46,37,51,48,38,52,21,73,75,34,42,88,84,28,40,69,55,40,51,48,69,47,48,58,55,40,52,32,39,29,54,16,35,50,50,55,40,43,55,76,92,42,27,66,30,51,25,48,44,54,52,17,32,52,50,14,45,47,51,48,35,69,53,67,62,46,55,69,59,48,50,50,19,47,50,54,50,41,50,54,49,38,57,55,50,55,57,40,67,48,70,72,78,75,74,72,83,113

InterPro domains:
  IPR001647 DNA-binding HTH domain, TetR-type [PF00440] (21-67)
  IPR001647 DNA-binding HTH domain, TetR-type [PR00455] (21-34)
  IPR001647 DNA-binding HTH domain, TetR-type [PR00455] (42-65)
  IPR001647 DNA-binding HTH domain, TetR-type [PS50977] (15-75)
  IPR009057 Homedomain-like superfamily [SSF46689] (9-74)
  IPR036271 Tetracyclin repressor-like, C-terminal domain superfamily [SSF48498] (103-190)
  IPR050109 HTH-type, TetR-like transcriptional regulator [PTHR30055] (1-197)